Protein AF-A0A660ZW14-F1 (afdb_monomer)

Structure (mmCIF, N/CA/C/O backbone):
data_AF-A0A660ZW14-F1
#
_entry.id   AF-A0A660ZW14-F1
#
loop_
_atom_site.group_PDB
_atom_site.id
_atom_site.type_symbol
_atom_site.label_atom_id
_atom_site.label_alt_id
_atom_site.label_comp_id
_atom_site.label_asym_id
_atom_site.label_entity_id
_atom_site.label_seq_id
_atom_site.pdbx_PDB_ins_code
_atom_site.Cartn_x
_atom_site.Cartn_y
_atom_site.Cartn_z
_atom_site.occupancy
_atom_site.B_iso_or_equiv
_atom_site.auth_seq_id
_atom_site.auth_comp_id
_atom_site.auth_asym_id
_atom_site.auth_atom_id
_atom_site.pdbx_PDB_model_num
ATOM 1 N N . MET A 1 1 ? -85.590 -36.323 5.748 1.00 38.19 1 MET A N 1
ATOM 2 C CA . MET A 1 1 ? -85.955 -37.738 5.496 1.00 38.19 1 MET A CA 1
ATOM 3 C C . MET A 1 1 ? -85.091 -38.626 6.379 1.00 38.19 1 MET A C 1
ATOM 5 O O . MET A 1 1 ? -83.886 -38.434 6.350 1.00 38.19 1 MET A O 1
ATOM 9 N N . LYS A 1 2 ? -85.732 -39.579 7.086 1.00 38.09 2 LYS A N 1
ATOM 10 C CA . LYS A 1 2 ? -85.210 -40.542 8.092 1.00 38.09 2 LYS A CA 1
ATOM 11 C C . LYS A 1 2 ? -84.868 -39.890 9.451 1.00 38.09 2 LYS A C 1
ATOM 13 O O . LYS A 1 2 ? -83.960 -39.085 9.494 1.00 38.09 2 LYS A O 1
ATOM 18 N N . GLY A 1 3 ? -85.549 -40.105 10.580 1.00 40.44 3 GLY A N 1
ATOM 19 C CA . GLY A 1 3 ? -86.577 -41.076 10.983 1.00 40.44 3 GLY A CA 1
ATOM 20 C C . GLY A 1 3 ? -86.041 -42.021 12.072 1.00 40.44 3 GLY A C 1
ATOM 21 O O . GLY A 1 3 ? -85.040 -42.674 11.811 1.00 40.44 3 GLY A O 1
ATOM 22 N N . LEU A 1 4 ? -86.779 -42.127 13.195 1.00 36.75 4 LEU A N 1
ATOM 23 C CA . LEU A 1 4 ? -86.581 -42.912 14.444 1.00 36.75 4 LEU A CA 1
ATOM 24 C C . LEU A 1 4 ? -85.687 -42.254 15.519 1.00 36.75 4 LEU A C 1
ATOM 26 O O . LEU A 1 4 ? -84.609 -41.784 15.208 1.00 36.75 4 LEU A O 1
ATOM 30 N N . SER A 1 5 ? -86.021 -42.230 16.815 1.00 37.12 5 SER A N 1
ATOM 31 C CA . SER A 1 5 ? -87.179 -42.751 17.556 1.00 37.12 5 SER A CA 1
ATOM 32 C C . SER A 1 5 ? -87.226 -42.102 18.947 1.00 37.12 5 SER A C 1
ATOM 34 O O . SER A 1 5 ? -86.270 -42.166 19.712 1.00 37.12 5 SER A O 1
ATOM 36 N N . LEU A 1 6 ? -88.384 -41.533 19.269 1.00 47.28 6 LEU A N 1
ATOM 37 C CA . LEU A 1 6 ? -88.832 -41.074 20.578 1.00 47.28 6 LEU A CA 1
ATOM 38 C C . LEU A 1 6 ? -89.172 -42.295 21.454 1.00 47.28 6 LEU A C 1
ATOM 40 O O . LEU A 1 6 ? -90.061 -43.047 21.061 1.00 47.28 6 LEU A O 1
ATOM 44 N N . ARG A 1 7 ? -88.496 -42.493 22.598 1.00 44.19 7 ARG A N 1
ATOM 45 C CA . ARG A 1 7 ? -88.981 -43.203 23.815 1.00 44.19 7 ARG A CA 1
ATOM 46 C C . ARG A 1 7 ? -87.818 -43.473 24.776 1.00 44.19 7 ARG A C 1
ATOM 48 O O . ARG A 1 7 ? -87.113 -44.458 24.587 1.00 44.19 7 ARG A O 1
ATOM 55 N N . SER A 1 8 ? -87.650 -42.617 25.791 1.00 37.75 8 SER A N 1
ATOM 56 C CA . SER A 1 8 ? -87.225 -42.938 27.177 1.00 37.75 8 SER A CA 1
ATOM 57 C C . SER A 1 8 ? -86.728 -41.664 27.873 1.00 37.75 8 SER A C 1
ATOM 59 O O . SER A 1 8 ? -85.530 -41.452 27.995 1.00 37.75 8 SER A O 1
ATOM 61 N N . SER A 1 9 ? -87.635 -40.776 28.298 1.00 41.81 9 SER A N 1
ATOM 62 C CA . SER A 1 9 ? -87.252 -39.502 28.947 1.00 41.81 9 SER A CA 1
ATOM 63 C C . SER A 1 9 ? -88.053 -39.176 30.213 1.00 41.81 9 SER A C 1
ATOM 65 O O . SER A 1 9 ? -88.120 -38.019 30.595 1.00 41.81 9 SER A O 1
ATOM 67 N N . ILE A 1 10 ? -88.697 -40.153 30.868 1.00 47.72 10 ILE A N 1
ATOM 68 C CA . ILE A 1 10 ? -89.585 -39.864 32.022 1.00 47.72 10 ILE A CA 1
ATOM 69 C C . ILE A 1 10 ? -89.253 -40.692 33.285 1.00 47.72 10 ILE A C 1
ATOM 71 O O . ILE A 1 10 ? -89.905 -40.548 34.308 1.00 47.72 10 ILE A O 1
ATOM 75 N N . ALA A 1 11 ? -88.193 -41.507 33.293 1.00 41.97 11 ALA A N 1
ATOM 76 C CA . ALA A 1 11 ? -87.880 -42.378 34.441 1.00 41.97 11 ALA A CA 1
ATOM 77 C C . ALA A 1 11 ? -86.591 -42.021 35.210 1.00 41.97 11 ALA A C 1
ATOM 79 O O . ALA A 1 11 ? -86.087 -42.853 35.956 1.00 41.97 11 ALA A O 1
ATOM 80 N N . LEU A 1 12 ? -86.057 -40.804 35.056 1.00 41.88 12 LEU A N 1
ATOM 81 C CA . LEU A 1 12 ? -84.835 -40.367 35.747 1.00 41.88 12 LEU A CA 1
ATOM 82 C C . LEU A 1 12 ? -84.973 -38.945 36.325 1.00 41.88 12 LEU A C 1
ATOM 84 O O . LEU A 1 12 ? -84.109 -38.103 36.134 1.00 41.88 12 LEU A O 1
ATOM 88 N N . ILE A 1 13 ? -86.107 -38.648 36.971 1.00 48.84 13 ILE A N 1
ATOM 89 C CA . ILE A 1 13 ? -86.373 -37.341 37.615 1.00 48.84 13 ILE A CA 1
ATOM 90 C C . ILE A 1 13 ? -86.499 -37.457 39.153 1.00 48.84 13 ILE A C 1
ATOM 92 O O . ILE A 1 13 ? -86.682 -36.458 39.832 1.00 48.84 13 ILE A O 1
ATOM 96 N N . VAL A 1 14 ? -86.346 -38.645 39.759 1.00 47.06 14 VAL A N 1
ATOM 97 C CA . VAL A 1 14 ? -86.646 -38.830 41.204 1.00 47.06 14 VAL A CA 1
ATOM 98 C C . VAL A 1 14 ? -85.504 -39.471 42.020 1.00 47.06 14 VAL A C 1
ATOM 100 O O . VAL A 1 14 ? -85.711 -39.863 43.159 1.00 47.06 14 VAL A O 1
ATOM 103 N N . LEU A 1 15 ? -84.268 -39.547 41.508 1.00 42.91 15 LEU A N 1
ATOM 104 C CA . LEU A 1 15 ? -83.154 -40.166 42.256 1.00 42.91 15 LEU A CA 1
ATOM 105 C C . LEU A 1 15 ? -81.822 -39.392 42.184 1.00 42.91 15 LEU A C 1
ATOM 107 O O . LEU A 1 15 ? -80.783 -39.992 41.942 1.00 42.91 15 LEU A O 1
ATOM 111 N N . VAL A 1 16 ? -81.847 -38.065 42.372 1.00 45.81 16 VAL A N 1
ATOM 112 C CA . VAL A 1 16 ? -80.625 -37.230 42.546 1.00 45.81 16 VAL A CA 1
ATOM 113 C C . VAL A 1 16 ? -80.751 -36.239 43.728 1.00 45.81 16 VAL A C 1
ATOM 115 O O . VAL A 1 16 ? -79.913 -35.376 43.934 1.00 45.81 16 VAL A O 1
ATOM 118 N N . LEU A 1 17 ? -81.773 -36.373 44.579 1.00 48.75 17 LEU A N 1
ATOM 119 C CA . LEU A 1 17 ? -81.949 -35.545 45.785 1.00 48.75 17 LEU A CA 1
ATOM 120 C C . LEU A 1 17 ? -81.395 -36.256 47.030 1.00 48.75 17 LEU A C 1
ATOM 122 O O . LEU A 1 17 ? -82.150 -36.578 47.939 1.00 48.75 17 LEU A O 1
ATOM 126 N N . ALA A 1 18 ? -80.094 -36.568 47.028 1.00 42.66 18 ALA A N 1
ATOM 127 C CA . ALA A 1 18 ? -79.313 -36.931 48.224 1.00 42.66 18 ALA A CA 1
ATOM 128 C C . ALA A 1 18 ? -77.807 -37.073 47.910 1.00 42.66 18 ALA A C 1
ATOM 130 O O . ALA A 1 18 ? -77.166 -38.021 48.356 1.00 42.66 18 ALA A O 1
ATOM 131 N N . CYS A 1 19 ? -77.230 -36.157 47.130 1.00 36.28 19 CYS A N 1
ATOM 132 C CA . CYS A 1 19 ? -75.791 -35.922 47.207 1.00 36.28 19 CYS A CA 1
ATOM 133 C C . CYS A 1 19 ? -75.609 -34.642 48.006 1.00 36.28 19 CYS A C 1
ATOM 135 O O . CYS A 1 19 ? -75.959 -33.560 47.540 1.00 36.28 19 CYS A O 1
ATOM 137 N N . SER A 1 20 ? -75.121 -34.801 49.232 1.00 37.38 20 SER A N 1
ATOM 138 C CA . SER A 1 20 ? -74.412 -33.757 49.952 1.00 37.38 20 SER A CA 1
ATOM 139 C C . SER A 1 20 ? -73.346 -33.208 49.006 1.00 37.38 20 SER A C 1
ATOM 141 O O . SER A 1 20 ? -72.356 -33.885 48.738 1.00 37.38 20 SER A O 1
ATOM 143 N N . PHE A 1 21 ? -73.593 -32.040 48.421 1.00 37.09 21 PHE A N 1
ATOM 144 C CA . PHE A 1 21 ? -72.510 -31.254 47.860 1.00 37.09 21 PHE A CA 1
ATOM 145 C C . PHE A 1 21 ? -71.719 -30.757 49.065 1.00 37.09 21 PHE A C 1
ATOM 147 O O . PHE A 1 21 ? -72.241 -29.979 49.863 1.00 37.09 21 PHE A O 1
ATOM 154 N N . SER A 1 22 ? -70.507 -31.283 49.237 1.00 39.16 22 SER A N 1
ATOM 155 C CA . SER A 1 22 ? -69.460 -30.554 49.942 1.00 39.16 22 SER A CA 1
ATOM 156 C C . SER A 1 22 ? -69.404 -29.163 49.316 1.00 39.16 22 SER A C 1
ATOM 158 O O . SER A 1 22 ? -69.296 -29.052 48.093 1.00 39.16 22 SER A O 1
ATOM 160 N N . LEU A 1 23 ? -69.589 -28.128 50.131 1.00 43.50 23 LEU A N 1
ATOM 161 C CA . LEU A 1 23 ? -69.313 -26.758 49.720 1.00 43.50 23 LEU A CA 1
ATOM 162 C C . LEU A 1 23 ? -67.820 -26.711 49.386 1.00 43.50 23 LEU A C 1
ATOM 164 O O . LEU A 1 23 ? -67.005 -27.075 50.230 1.00 43.50 23 LEU A O 1
ATOM 168 N N . ALA A 1 24 ? -67.479 -26.367 48.145 1.00 57.34 24 ALA A N 1
ATOM 169 C CA . ALA A 1 24 ? -66.125 -25.921 47.852 1.00 57.34 24 ALA A CA 1
ATOM 170 C C . ALA A 1 24 ? -65.900 -24.647 48.679 1.00 57.34 24 ALA A C 1
ATOM 172 O O . ALA A 1 24 ? -66.812 -23.827 48.737 1.00 57.34 24 ALA A O 1
ATOM 173 N N . GLN A 1 25 ? -64.752 -24.522 49.348 1.00 68.62 25 GLN A N 1
ATOM 174 C CA . GLN A 1 25 ? -64.396 -23.279 50.037 1.00 68.62 25 GLN A CA 1
ATOM 175 C C . GLN A 1 25 ? -64.314 -22.153 49.002 1.00 68.62 25 GLN A C 1
ATOM 177 O O . GLN A 1 25 ? -63.566 -22.275 48.030 1.00 68.62 25 GLN A O 1
ATOM 182 N N . GLU A 1 26 ? -65.106 -21.103 49.200 1.00 81.44 26 GLU A N 1
ATOM 183 C CA . GLU A 1 26 ? -65.127 -19.904 48.356 1.00 81.44 26 GLU A CA 1
ATOM 184 C C . GLU A 1 26 ? -64.267 -18.804 49.005 1.00 81.44 26 GLU A C 1
ATOM 186 O O . GLU A 1 26 ? -64.083 -18.781 50.221 1.00 81.44 26 GLU A O 1
ATOM 191 N N . ASN A 1 27 ? -63.762 -17.847 48.223 1.00 88.00 27 ASN A N 1
ATOM 192 C CA . ASN A 1 27 ? -62.998 -16.695 48.731 1.00 88.00 27 ASN A CA 1
ATOM 193 C C . ASN A 1 27 ? -63.689 -15.945 49.885 1.00 88.00 27 ASN A C 1
ATOM 195 O O . ASN A 1 27 ? -63.022 -15.433 50.788 1.00 88.00 27 ASN A O 1
ATOM 199 N N . GLU A 1 28 ? -65.024 -15.891 49.871 1.00 87.56 28 GLU A N 1
ATOM 200 C CA . GLU A 1 28 ? -65.833 -15.280 50.930 1.00 87.56 28 GLU A CA 1
ATOM 201 C C . GLU A 1 28 ? -65.610 -15.964 52.291 1.00 87.56 28 GLU A C 1
ATOM 203 O O . GLU A 1 28 ? -65.583 -15.281 53.316 1.00 87.56 28 GLU A O 1
ATOM 208 N N . ASP A 1 29 ? -65.359 -17.281 52.310 1.00 87.88 29 ASP A N 1
ATOM 209 C CA . ASP A 1 29 ? -65.103 -18.044 53.536 1.00 87.88 29 ASP A CA 1
ATOM 210 C C . ASP A 1 29 ? -63.807 -17.606 54.230 1.00 87.88 29 ASP A C 1
ATOM 212 O O . ASP A 1 29 ? -63.740 -17.549 55.460 1.00 87.88 29 ASP A O 1
ATOM 216 N N . CYS A 1 30 ? -62.785 -17.256 53.447 1.00 89.44 30 CYS A N 1
ATOM 217 C CA . CYS A 1 30 ? -61.513 -16.748 53.953 1.00 89.44 30 CYS A CA 1
ATOM 218 C C . CYS A 1 30 ? -61.628 -15.272 54.367 1.00 89.44 30 CYS A C 1
ATOM 220 O O . CYS A 1 30 ? -61.159 -14.874 55.438 1.00 89.44 30 CYS A O 1
ATOM 222 N N . LEU A 1 31 ? -62.273 -14.449 53.534 1.00 90.44 31 LEU A N 1
ATOM 223 C CA . LEU A 1 31 ? -62.366 -13.005 53.758 1.00 90.44 31 LEU A CA 1
ATOM 224 C C . LEU A 1 31 ? -63.200 -12.642 54.991 1.00 90.44 31 LEU A C 1
ATOM 226 O O . LEU A 1 31 ? -62.897 -11.631 55.609 1.00 90.44 31 LEU A O 1
ATOM 230 N N . MET A 1 32 ? -64.135 -13.492 55.438 1.00 90.12 32 MET A N 1
ATOM 231 C CA . MET A 1 32 ? -64.875 -13.289 56.698 1.00 90.12 32 MET A CA 1
ATOM 232 C C . MET A 1 32 ? -63.983 -12.997 57.918 1.00 90.12 32 MET A C 1
ATOM 234 O O . MET A 1 32 ? -64.425 -12.319 58.846 1.00 90.12 32 MET A O 1
ATOM 238 N N . CYS A 1 33 ? -62.759 -13.533 57.936 1.00 89.88 33 CYS A N 1
ATOM 239 C CA . CYS A 1 33 ? -61.775 -13.279 58.989 1.00 89.88 33 CYS A CA 1
ATOM 240 C C . CYS A 1 33 ? -60.601 -12.429 58.486 1.00 89.88 33 CYS A C 1
ATOM 242 O O . CYS A 1 33 ? -60.107 -11.570 59.212 1.00 89.88 33 CYS A O 1
ATOM 244 N N . HIS A 1 34 ? -60.143 -12.660 57.253 1.00 90.06 34 HIS A N 1
ATOM 245 C CA . HIS A 1 34 ? -58.939 -12.018 56.726 1.00 90.06 34 HIS A CA 1
ATOM 246 C C . HIS A 1 34 ? -59.162 -10.595 56.195 1.00 90.06 34 HIS A C 1
ATOM 248 O O . HIS A 1 34 ? -58.182 -9.906 55.940 1.00 90.06 34 HIS A O 1
ATOM 254 N N . GLU A 1 35 ? -60.401 -10.109 56.077 1.00 91.69 35 GLU A N 1
ATOM 255 C CA . GLU A 1 35 ? -60.679 -8.703 55.738 1.00 91.69 35 GLU A CA 1
ATOM 256 C C . GLU A 1 35 ? -60.559 -7.740 56.936 1.00 91.69 35 GLU A C 1
ATOM 258 O O . GLU A 1 35 ? -60.738 -6.533 56.774 1.00 91.69 35 GLU A O 1
ATOM 263 N N . ASP A 1 36 ? -60.266 -8.240 58.144 1.00 91.56 36 ASP A N 1
ATOM 264 C CA . ASP A 1 36 ? -60.071 -7.404 59.332 1.00 91.56 36 ASP A CA 1
ATOM 265 C C . ASP A 1 36 ? -58.624 -6.857 59.392 1.00 91.56 36 ASP A C 1
ATOM 267 O O . ASP A 1 36 ? -57.675 -7.639 59.522 1.00 91.56 36 ASP A O 1
ATOM 271 N N . PRO A 1 37 ? -58.412 -5.524 59.321 1.00 89.31 37 PRO A N 1
ATOM 272 C CA . PRO A 1 37 ? -57.081 -4.914 59.375 1.00 89.31 37 PRO A CA 1
ATOM 273 C C . PRO A 1 37 ? -56.314 -5.172 60.676 1.00 89.31 37 PRO A C 1
ATOM 275 O O . PRO A 1 37 ? -55.085 -5.077 60.682 1.00 89.31 37 PRO A O 1
ATOM 278 N N . ASP A 1 38 ? -57.024 -5.468 61.767 1.00 90.25 38 ASP A N 1
ATOM 279 C CA . ASP A 1 38 ? -56.429 -5.742 63.075 1.00 90.25 38 ASP A CA 1
ATOM 280 C C . ASP A 1 38 ? -56.078 -7.235 63.253 1.00 90.25 38 ASP A C 1
ATOM 282 O O . ASP A 1 38 ? -55.494 -7.609 64.273 1.00 90.25 38 ASP A O 1
ATOM 286 N N . MET A 1 39 ? -56.388 -8.090 62.267 1.00 86.31 39 MET A N 1
ATOM 287 C CA . MET A 1 39 ? -56.112 -9.525 62.326 1.00 86.31 39 MET A CA 1
ATOM 288 C C . MET A 1 39 ? -54.613 -9.821 62.180 1.00 86.31 39 MET A C 1
ATOM 290 O O . MET A 1 39 ? -53.951 -9.447 61.199 1.00 86.31 39 MET A O 1
ATOM 294 N N . THR A 1 40 ? -54.082 -10.562 63.151 1.00 86.31 40 THR A N 1
ATOM 295 C CA . THR A 1 40 ? -52.702 -11.051 63.169 1.00 86.31 40 THR A CA 1
ATOM 296 C C . THR A 1 40 ? -52.660 -12.575 63.235 1.00 86.31 40 THR A C 1
ATOM 298 O O . THR A 1 40 ? -53.595 -13.223 63.700 1.00 86.31 40 THR A O 1
ATOM 301 N N . GLY A 1 41 ? -51.574 -13.144 62.721 1.00 82.00 41 GLY A N 1
ATOM 302 C CA . GLY A 1 41 ? -51.229 -14.559 62.820 1.00 82.00 41 GLY A CA 1
ATOM 303 C C . GLY A 1 41 ? -49.753 -14.717 63.176 1.00 82.00 41 GLY A C 1
ATOM 304 O O . GLY A 1 41 ? -48.993 -13.744 63.160 1.00 82.00 41 GLY A O 1
ATOM 305 N N . GLU A 1 42 ? -49.337 -15.933 63.507 1.00 81.31 42 GLU A N 1
ATOM 306 C CA . GLU A 1 42 ? -47.944 -16.251 63.825 1.00 81.31 42 GLU A CA 1
ATOM 307 C C . GLU A 1 42 ? -47.284 -16.953 62.629 1.00 81.31 42 GLU A C 1
ATOM 309 O O . GLU A 1 42 ? -47.803 -17.940 62.124 1.00 81.31 42 GLU A O 1
ATOM 314 N N . ILE A 1 43 ? -46.148 -16.430 62.152 1.00 74.06 43 ILE A N 1
ATOM 315 C CA 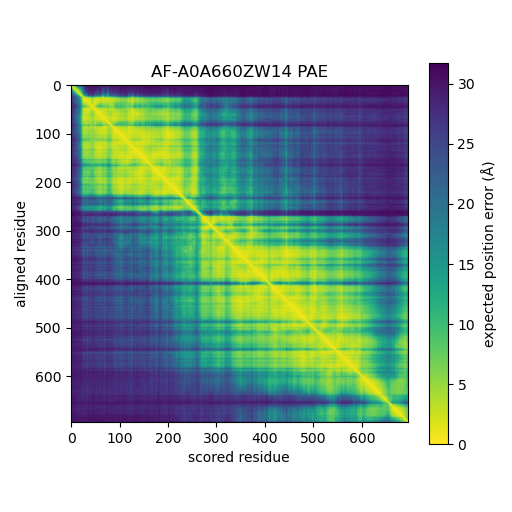. ILE A 1 43 ? -45.298 -17.090 61.147 1.00 74.06 43 ILE A CA 1
ATOM 316 C C . ILE A 1 43 ? -43.869 -17.110 61.695 1.00 74.06 43 ILE A C 1
ATOM 318 O O . ILE A 1 43 ? -43.322 -16.057 62.040 1.00 74.06 43 ILE A O 1
ATOM 322 N N . ASP A 1 44 ? -43.264 -18.296 61.806 1.00 70.12 44 ASP A N 1
ATOM 323 C CA . ASP A 1 44 ? -41.913 -18.498 62.360 1.00 70.12 44 ASP A CA 1
ATOM 324 C C . ASP A 1 44 ? -41.705 -17.851 63.750 1.00 70.12 44 ASP A C 1
ATOM 326 O O . ASP A 1 44 ? -40.656 -17.263 64.049 1.00 70.12 44 ASP A O 1
ATOM 330 N N . GLY A 1 45 ? -42.722 -17.909 64.617 1.00 73.00 45 GLY A N 1
ATOM 331 C CA . GLY A 1 45 ? -42.660 -17.329 65.963 1.00 73.00 45 GLY A CA 1
ATOM 332 C C . GLY A 1 45 ? -42.771 -15.802 66.015 1.00 73.00 45 GLY A C 1
ATOM 333 O O . GLY A 1 45 ? -42.448 -15.196 67.043 1.00 73.00 45 GLY A O 1
ATOM 334 N N . LYS A 1 46 ? -43.159 -15.151 64.910 1.00 78.12 46 LYS A N 1
ATOM 335 C CA . LYS A 1 46 ? -43.374 -13.702 64.830 1.00 78.12 46 LYS A CA 1
ATOM 336 C C . LYS A 1 46 ? -44.827 -13.399 64.505 1.00 78.12 46 LYS A C 1
ATOM 338 O O . LYS A 1 46 ? -45.373 -13.912 63.535 1.00 78.12 46 LYS A O 1
ATOM 343 N N . GLU A 1 47 ? -45.403 -12.489 65.280 1.00 85.44 47 GLU A N 1
ATOM 344 C CA . GLU A 1 47 ? -46.720 -11.930 65.000 1.00 85.44 47 GLU A CA 1
ATOM 345 C C . GLU A 1 47 ? -46.656 -11.052 63.741 1.00 85.44 47 GLU A C 1
ATOM 347 O O . GLU A 1 47 ? -45.872 -10.098 63.661 1.00 85.44 47 GLU A O 1
ATOM 352 N N . VAL A 1 48 ? -47.464 -11.396 62.743 1.00 84.94 48 VAL A N 1
ATOM 353 C CA . VAL A 1 48 ? -47.566 -10.705 61.457 1.00 84.94 48 VAL A CA 1
ATOM 354 C C . VAL A 1 48 ? -49.028 -10.428 61.132 1.00 84.94 48 VAL A C 1
ATOM 356 O O . VAL A 1 48 ? -49.915 -11.188 61.505 1.00 84.94 48 VAL A O 1
ATOM 359 N N . SER A 1 49 ? -49.301 -9.332 60.424 1.00 88.81 49 SER A N 1
ATOM 360 C CA . SER A 1 49 ? -50.651 -9.082 59.912 1.00 88.81 49 SER A CA 1
ATOM 361 C C . SER A 1 49 ? -50.992 -10.107 58.831 1.00 88.81 49 SER A C 1
ATOM 363 O O . SER A 1 49 ? -50.196 -10.329 57.913 1.00 88.81 49 SER A O 1
ATOM 365 N N . VAL A 1 50 ? -52.179 -10.699 58.943 1.00 87.62 50 VAL A N 1
ATOM 366 C CA . VAL A 1 50 ? -52.749 -11.632 57.955 1.00 87.62 50 VAL A CA 1
ATOM 367 C C . VAL A 1 50 ? -53.916 -11.001 57.192 1.00 87.62 50 VAL A C 1
ATOM 369 O O . VAL A 1 50 ? -54.704 -11.708 56.567 1.00 87.62 50 VAL A O 1
ATOM 372 N N . PHE A 1 51 ? -54.020 -9.672 57.246 1.00 91.50 51 PHE A N 1
ATOM 373 C CA . PHE A 1 51 ? -55.039 -8.901 56.550 1.00 91.50 51 PHE A CA 1
ATOM 374 C C . PHE A 1 51 ? -54.895 -9.019 55.027 1.00 91.50 51 PHE A C 1
ATOM 376 O O . PHE A 1 51 ? -53.800 -8.904 54.460 1.00 91.50 51 PHE A O 1
ATOM 383 N N . VAL A 1 52 ? -56.033 -9.197 54.367 1.00 90.75 52 VAL A N 1
ATOM 384 C CA . VAL A 1 52 ? -56.203 -9.224 52.922 1.00 90.75 52 VAL A CA 1
ATOM 385 C C . VAL A 1 52 ? -57.283 -8.219 52.555 1.00 90.75 52 VAL A C 1
ATOM 387 O O . VAL A 1 52 ? -58.449 -8.374 52.905 1.00 90.75 52 VAL A O 1
ATOM 390 N N . ASP A 1 53 ? -56.893 -7.187 51.814 1.00 90.88 53 ASP A N 1
ATOM 391 C CA . ASP A 1 53 ? -57.842 -6.230 51.263 1.00 90.88 53 ASP A CA 1
ATOM 392 C C . ASP A 1 53 ? -58.556 -6.857 50.052 1.00 90.88 53 ASP A C 1
ATOM 394 O O . ASP A 1 53 ? -57.929 -7.240 49.057 1.00 90.88 53 ASP A O 1
ATOM 398 N N . ALA A 1 54 ? -59.879 -6.993 50.153 1.00 90.00 54 ALA A N 1
ATOM 399 C CA . ALA A 1 54 ? -60.701 -7.611 49.119 1.00 90.00 54 ALA A CA 1
ATOM 400 C C . ALA A 1 54 ? -60.709 -6.805 47.807 1.00 90.00 54 ALA A C 1
ATOM 402 O O . ALA A 1 54 ? -60.777 -7.395 46.726 1.00 90.00 54 ALA A O 1
ATOM 403 N N . GLU A 1 55 ? -60.605 -5.471 47.867 1.00 90.19 55 GLU A N 1
ATOM 404 C CA . GLU A 1 55 ? -60.517 -4.625 46.672 1.00 90.19 55 GLU A CA 1
ATOM 405 C C . GLU A 1 55 ? -59.154 -4.790 45.985 1.00 90.19 55 GLU A C 1
ATOM 407 O O . GLU A 1 55 ? -59.078 -4.870 44.755 1.00 90.19 55 GLU A O 1
ATOM 412 N N . ASP A 1 56 ? -58.078 -4.899 46.767 1.00 89.25 56 ASP A N 1
ATOM 413 C CA . ASP A 1 56 ? -56.731 -5.164 46.259 1.00 89.25 56 ASP A CA 1
ATOM 414 C C . ASP A 1 56 ? -56.631 -6.533 45.582 1.00 89.25 56 ASP A C 1
ATOM 416 O O . ASP A 1 56 ? -56.027 -6.643 44.508 1.00 89.25 56 ASP A O 1
ATOM 420 N N . TYR A 1 57 ? -57.229 -7.562 46.188 1.00 91.12 57 TYR A N 1
ATOM 421 C CA . TYR A 1 57 ? -57.289 -8.894 45.594 1.00 91.12 57 TYR A CA 1
ATOM 422 C C . TYR A 1 57 ? -58.135 -8.902 44.319 1.00 91.12 57 TYR A C 1
ATOM 424 O O . TYR A 1 57 ? -57.700 -9.429 43.297 1.00 91.12 57 TYR A O 1
ATOM 432 N N . ALA A 1 58 ? -59.292 -8.233 44.318 1.00 91.31 58 ALA A N 1
ATOM 433 C CA . ALA A 1 58 ? -60.132 -8.105 43.128 1.00 91.31 58 ALA A CA 1
ATOM 434 C C . ALA A 1 58 ? -59.431 -7.360 41.972 1.00 91.31 58 ALA A C 1
ATOM 436 O O . ALA A 1 58 ? -59.735 -7.598 40.804 1.00 91.31 58 ALA A O 1
ATOM 437 N N . ALA A 1 59 ? -58.474 -6.476 42.271 1.00 90.25 59 ALA A N 1
ATOM 438 C CA . ALA A 1 59 ? -57.641 -5.807 41.270 1.00 90.25 59 ALA A CA 1
ATOM 439 C C . ALA A 1 59 ? -56.461 -6.666 40.767 1.00 90.25 59 ALA A C 1
ATOM 441 O O . ALA A 1 59 ? -55.792 -6.288 39.800 1.00 90.25 59 ALA A O 1
ATOM 442 N N . SER A 1 60 ? -56.185 -7.799 41.418 1.00 93.81 60 SER A N 1
ATOM 443 C CA . SER A 1 60 ? -55.124 -8.730 41.043 1.00 93.81 60 SER A CA 1
ATOM 444 C C . SER A 1 60 ? -55.407 -9.398 39.697 1.00 93.81 60 SER A C 1
ATOM 446 O O . SER A 1 60 ? -56.552 -9.661 39.325 1.00 93.81 60 SER A O 1
ATOM 448 N N . VAL A 1 61 ? -54.344 -9.769 38.982 1.00 94.75 61 VAL A N 1
ATOM 449 C CA . VAL A 1 61 ? -54.433 -10.618 37.779 1.00 94.75 61 VAL A CA 1
ATOM 450 C C . VAL A 1 61 ? -54.886 -12.045 38.097 1.00 94.75 61 VAL A C 1
ATOM 452 O O . VAL A 1 61 ? -55.238 -12.788 37.187 1.00 94.75 61 VAL A O 1
ATOM 455 N N . HIS A 1 62 ? -54.870 -12.418 39.378 1.00 93.81 62 HIS A N 1
ATOM 456 C CA . HIS A 1 62 ? -55.343 -13.699 39.899 1.00 93.81 62 HIS A CA 1
ATOM 457 C C . HIS A 1 62 ? -56.717 -13.600 40.577 1.00 93.81 62 HIS A C 1
ATOM 459 O O . HIS A 1 62 ? -57.091 -14.521 41.288 1.00 93.81 62 HIS A O 1
ATOM 465 N N . SER A 1 63 ? -57.459 -12.507 40.376 1.00 92.69 63 SER A N 1
ATOM 466 C CA . SER A 1 63 ? -58.771 -12.275 41.009 1.00 92.69 63 SER A CA 1
ATOM 467 C C . SER A 1 63 ? -59.824 -13.349 40.711 1.00 92.69 63 SER A C 1
ATOM 469 O O . SER A 1 63 ? -60.750 -13.515 41.496 1.00 92.69 63 SER A O 1
ATOM 471 N N . ASP A 1 64 ? -59.674 -14.087 39.608 1.00 90.94 64 ASP A N 1
ATOM 472 C CA . ASP A 1 64 ? -60.552 -15.204 39.234 1.00 90.94 64 ASP A CA 1
ATOM 473 C C . ASP A 1 64 ? -60.193 -16.536 39.934 1.00 90.94 64 ASP A C 1
ATOM 475 O O . ASP A 1 64 ? -60.829 -17.557 39.666 1.00 90.94 64 ASP A O 1
ATOM 479 N N . LEU A 1 65 ? -59.142 -16.575 40.763 1.00 91.88 65 LEU A N 1
ATOM 480 C CA . LEU A 1 65 ? -58.745 -17.774 41.507 1.00 91.88 65 LEU A CA 1
ATOM 481 C C . LEU A 1 65 ? -59.426 -17.814 42.882 1.00 91.88 65 LEU A C 1
ATOM 483 O O . LEU A 1 65 ? -59.741 -16.785 43.469 1.00 91.88 65 LEU A O 1
ATOM 487 N N . GLU A 1 66 ? -59.621 -19.015 43.418 1.00 91.12 66 GLU A N 1
ATOM 488 C CA . GLU A 1 66 ? -59.974 -19.182 44.831 1.00 91.12 66 GLU A CA 1
ATOM 489 C C . GLU A 1 66 ? -58.695 -19.175 45.694 1.00 91.12 66 GLU A C 1
ATOM 491 O O . GLU A 1 66 ? -57.650 -19.659 45.248 1.00 91.12 66 GLU A O 1
ATOM 496 N N . CYS A 1 67 ? -58.755 -18.681 46.935 1.00 90.12 67 CYS A N 1
ATOM 497 C CA . CYS A 1 67 ? -57.617 -18.544 47.852 1.00 90.12 67 CYS A CA 1
ATOM 498 C C . CYS A 1 67 ? -56.864 -19.871 48.025 1.00 90.12 67 CYS A C 1
ATOM 500 O O . CYS A 1 67 ? -55.633 -19.902 47.978 1.00 90.12 67 CYS A O 1
ATOM 502 N N . VAL A 1 68 ? -57.605 -20.977 48.138 1.00 90.94 68 VAL A N 1
ATOM 503 C CA . VAL A 1 68 ? -57.069 -22.340 48.300 1.00 90.94 68 VAL A CA 1
ATOM 504 C C . VAL A 1 68 ? -56.318 -22.864 47.069 1.00 90.94 68 VAL A C 1
ATOM 506 O O . VAL A 1 68 ? -55.600 -23.852 47.163 1.00 90.94 68 VAL A O 1
ATOM 509 N N . LEU A 1 69 ? -56.431 -22.221 45.899 1.00 89.62 69 LEU A N 1
ATOM 510 C CA . LEU A 1 69 ? -55.619 -22.590 44.729 1.00 89.62 69 LEU A CA 1
ATOM 511 C C . LEU A 1 69 ? -54.161 -22.138 44.874 1.00 89.62 69 LEU A C 1
ATOM 513 O O . LEU A 1 69 ? -53.268 -22.756 44.289 1.00 89.62 69 LEU A O 1
ATOM 517 N N . CYS A 1 70 ? -53.927 -21.080 45.654 1.00 89.62 70 CYS A N 1
ATOM 518 C CA . CYS A 1 70 ? -52.595 -20.623 46.042 1.00 89.62 70 CYS A CA 1
ATOM 519 C C . CYS A 1 70 ? -52.172 -21.215 47.395 1.00 89.62 70 CYS A C 1
ATOM 521 O O . CYS A 1 70 ? -51.035 -21.658 47.529 1.00 89.62 70 CYS A O 1
ATOM 523 N N . HIS A 1 71 ? -53.094 -21.269 48.357 1.00 90.50 71 HIS A N 1
ATOM 524 C CA . HIS A 1 71 ? -52.922 -21.897 49.670 1.00 90.50 71 HIS A CA 1
ATOM 525 C C . HIS A 1 71 ? -53.443 -23.338 49.650 1.00 90.50 71 HIS A C 1
ATOM 527 O O . HIS A 1 71 ? -54.478 -23.655 50.238 1.00 90.50 71 HIS A O 1
ATOM 533 N N . GLN A 1 72 ? -52.770 -24.203 48.889 1.00 88.19 72 GLN A N 1
ATOM 534 C CA . GLN A 1 72 ? -53.229 -25.581 48.656 1.00 88.19 72 GLN A CA 1
ATOM 535 C C . GLN A 1 72 ? -53.232 -26.441 49.923 1.00 88.19 72 GLN A C 1
ATOM 537 O O . GLN A 1 72 ? -53.990 -27.405 50.007 1.00 88.19 72 GLN A O 1
ATOM 542 N N . ASP A 1 73 ? -52.423 -26.072 50.911 1.00 86.81 73 ASP A N 1
ATOM 543 C CA . ASP A 1 73 ? -52.399 -26.654 52.249 1.00 86.81 73 ASP A CA 1
ATOM 544 C C . ASP A 1 73 ? -53.707 -26.427 53.026 1.00 86.81 73 ASP A C 1
ATOM 546 O O . ASP A 1 73 ? -54.018 -27.194 53.935 1.00 86.81 73 ASP A O 1
ATOM 550 N N . LEU A 1 74 ? -54.510 -25.435 52.624 1.00 88.31 74 LEU A N 1
ATOM 551 C CA . LEU A 1 74 ? -55.809 -25.113 53.219 1.00 88.31 74 LEU A CA 1
ATOM 552 C C . LEU A 1 74 ? -57.004 -25.735 52.483 1.00 88.31 74 LEU A C 1
ATOM 554 O O . LEU A 1 74 ? -58.146 -25.551 52.909 1.00 88.31 74 LEU A O 1
ATOM 558 N N . MET A 1 75 ? -56.773 -26.479 51.397 1.00 85.62 75 MET A N 1
ATOM 559 C CA . MET A 1 75 ? -57.848 -27.114 50.634 1.00 85.62 75 MET A CA 1
ATOM 560 C C . MET A 1 75 ? -58.539 -28.204 51.465 1.00 85.62 75 MET A C 1
ATOM 562 O O . MET A 1 75 ? -57.893 -29.130 51.952 1.00 85.62 75 MET A O 1
ATOM 566 N N . ASP A 1 76 ? -59.864 -28.102 51.602 1.00 85.00 76 ASP A N 1
ATOM 567 C CA . ASP A 1 76 ? -60.698 -29.008 52.406 1.00 85.00 76 ASP A CA 1
ATOM 568 C C . ASP A 1 76 ? -60.359 -29.002 53.918 1.00 85.00 76 ASP A C 1
ATOM 570 O O . ASP A 1 76 ? -60.689 -29.949 54.643 1.00 85.00 76 ASP A O 1
ATOM 574 N N . VAL A 1 77 ? -59.724 -27.932 54.417 1.00 84.56 77 VAL A N 1
ATOM 575 C CA . VAL A 1 77 ? -59.433 -27.733 55.848 1.00 84.56 77 VAL A CA 1
ATOM 576 C C . VAL A 1 77 ? -60.626 -27.091 56.562 1.00 84.56 77 VAL A C 1
ATOM 578 O O . VAL A 1 77 ? -61.280 -26.190 56.041 1.00 84.56 77 VAL A O 1
ATOM 581 N N . GLU A 1 78 ? -60.926 -27.545 57.780 1.00 81.75 78 GLU A N 1
ATOM 582 C CA . GLU A 1 78 ? -61.998 -26.969 58.599 1.00 81.75 78 GLU A CA 1
ATOM 583 C C . GLU A 1 78 ? -61.586 -25.574 59.108 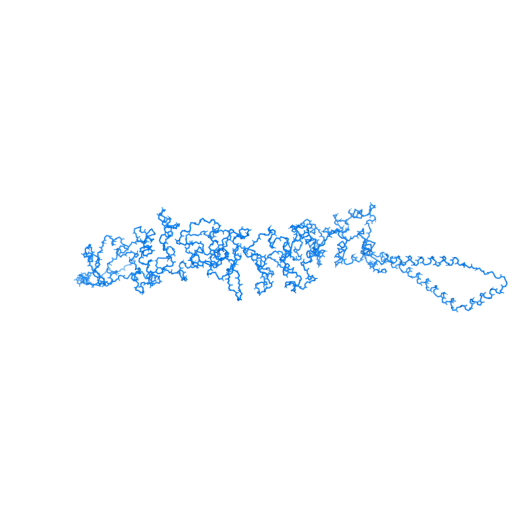1.00 81.75 78 GLU A C 1
ATOM 585 O O . GLU A 1 78 ? -60.534 -25.423 59.726 1.00 81.75 78 GLU A O 1
ATOM 590 N N . LEU A 1 79 ? -62.400 -24.548 58.825 1.00 82.50 79 LEU A N 1
ATOM 591 C CA . LEU A 1 79 ? -62.133 -23.158 59.217 1.00 82.50 79 LEU A CA 1
ATOM 592 C C . LEU A 1 79 ? -62.778 -22.819 60.579 1.00 82.50 79 LEU A C 1
ATOM 594 O O . LEU A 1 79 ? -63.914 -23.240 60.829 1.00 82.50 79 LEU A O 1
ATOM 598 N N . PRO A 1 80 ? -62.127 -22.006 61.440 1.00 82.94 80 PRO A N 1
ATOM 599 C CA . PRO A 1 80 ? -60.816 -21.374 61.250 1.00 82.94 80 PRO A CA 1
ATOM 600 C C . PRO A 1 80 ? -59.663 -22.388 61.326 1.00 82.94 80 PRO A C 1
ATOM 602 O O . PRO A 1 80 ? -59.701 -23.306 62.142 1.00 82.94 80 PRO A O 1
ATOM 605 N N . HIS A 1 81 ? -58.658 -22.209 60.467 1.00 85.44 81 HIS A N 1
ATOM 606 C CA . HIS A 1 81 ? -57.481 -23.078 60.405 1.00 85.44 81 HIS A CA 1
ATOM 607 C C . HIS A 1 81 ? -56.548 -22.869 61.618 1.00 85.44 81 HIS A C 1
ATOM 609 O O . HIS A 1 81 ? -56.643 -21.856 62.313 1.00 85.44 81 HIS A O 1
ATOM 615 N N . GLU A 1 82 ? -55.653 -23.829 61.883 1.00 78.19 82 GLU A N 1
ATOM 616 C CA . GLU A 1 82 ? -54.620 -23.717 62.930 1.00 78.19 82 GLU A CA 1
ATOM 617 C C . GLU A 1 82 ? -53.469 -22.772 62.513 1.00 78.19 82 GLU A C 1
ATOM 619 O O . GLU A 1 82 ? -53.362 -22.363 61.351 1.00 78.19 82 GLU A O 1
ATOM 624 N N . ASP A 1 83 ? -52.623 -22.413 63.485 1.00 67.25 83 ASP A N 1
ATOM 625 C CA . ASP A 1 83 ? -51.444 -21.560 63.303 1.00 67.25 83 ASP A CA 1
ATOM 626 C C . ASP A 1 83 ? -50.301 -22.362 62.649 1.00 67.25 83 ASP A C 1
ATOM 628 O O . ASP A 1 83 ? -49.568 -23.053 63.347 1.00 67.25 83 ASP A O 1
ATOM 632 N N . ASP A 1 84 ? -50.214 -22.336 61.315 1.00 73.44 84 ASP A N 1
ATOM 633 C CA . ASP A 1 84 ? -49.018 -22.576 60.473 1.00 73.44 84 ASP A CA 1
ATOM 634 C C . ASP A 1 84 ? -49.488 -22.838 59.030 1.00 73.44 84 ASP A C 1
ATOM 636 O O . ASP A 1 84 ? -49.792 -23.969 58.650 1.00 73.44 84 ASP A O 1
ATOM 640 N N . VAL A 1 85 ? -49.572 -21.779 58.221 1.00 81.38 85 VAL A N 1
ATOM 641 C CA . VAL A 1 85 ? -49.921 -21.873 56.791 1.00 81.38 85 VAL A CA 1
ATOM 642 C C . VAL A 1 85 ? -48.635 -21.932 55.973 1.00 81.38 85 VAL A C 1
ATOM 644 O O . VAL A 1 85 ? -47.739 -21.101 56.161 1.00 81.38 85 VAL A O 1
ATOM 647 N N . GLU A 1 86 ? -48.533 -22.893 55.054 1.00 84.88 86 GLU A N 1
ATOM 648 C CA . GLU A 1 86 ? -47.372 -23.006 54.173 1.00 84.88 86 GLU A CA 1
ATOM 649 C C . GLU A 1 86 ? -47.253 -21.776 53.253 1.00 84.88 86 GLU A C 1
ATOM 651 O O . GLU A 1 86 ? -48.232 -21.149 52.834 1.00 84.88 86 GLU A O 1
ATOM 656 N N . SER A 1 87 ? -46.015 -21.401 52.917 1.00 84.88 87 SER A N 1
ATOM 657 C CA . SER A 1 87 ? -45.789 -20.320 51.957 1.00 84.88 87 SER A CA 1
ATOM 658 C C . SER A 1 87 ? -46.253 -20.746 50.566 1.00 84.88 87 SER A C 1
ATOM 660 O O . SER A 1 87 ? -45.867 -21.802 50.073 1.00 84.88 87 SER A O 1
ATOM 662 N N . VAL A 1 88 ? -46.991 -19.863 49.893 1.00 89.94 88 VAL A N 1
ATOM 663 C CA . VAL A 1 88 ? -47.455 -20.072 48.515 1.00 89.94 88 VAL A CA 1
ATOM 664 C C . VAL A 1 88 ? -46.277 -20.326 47.572 1.00 89.94 88 VAL A C 1
ATOM 666 O O . VAL A 1 88 ? -45.365 -19.499 47.469 1.00 89.94 88 VAL A O 1
ATOM 669 N N . ASP A 1 89 ? -46.340 -21.435 46.831 1.00 90.50 89 ASP A N 1
ATOM 670 C CA . ASP A 1 89 ? -45.405 -21.752 45.752 1.00 90.50 89 ASP A CA 1
ATOM 671 C C . ASP A 1 89 ? -45.984 -21.349 44.387 1.00 90.50 89 ASP A C 1
ATOM 673 O O . ASP A 1 89 ? -46.784 -22.056 43.768 1.00 90.50 89 ASP A O 1
ATOM 677 N N . CYS A 1 90 ? -45.539 -20.197 43.883 1.00 92.19 90 CYS A N 1
ATOM 678 C CA . CYS A 1 90 ? -45.928 -19.713 42.559 1.00 92.19 90 CYS A CA 1
ATOM 679 C C . CYS A 1 90 ? -45.465 -20.647 41.422 1.00 92.19 90 CYS A C 1
ATOM 681 O O . CYS A 1 90 ? -46.052 -20.617 40.337 1.00 92.19 90 CYS A O 1
ATOM 683 N N . GLY A 1 91 ? -44.423 -21.459 41.642 1.00 92.44 91 GLY A N 1
ATOM 684 C CA . GLY A 1 91 ? -43.820 -22.348 40.648 1.00 92.44 91 GLY A CA 1
ATOM 685 C C . GLY A 1 91 ? -44.719 -23.502 40.213 1.00 92.44 91 GLY A C 1
ATOM 686 O O . GLY A 1 91 ? -44.511 -24.055 39.137 1.00 92.44 91 GLY A O 1
ATOM 687 N N . MET A 1 92 ? -45.775 -23.806 40.973 1.00 90.62 92 MET A N 1
ATOM 688 C CA . MET A 1 92 ? -46.778 -24.799 40.575 1.00 90.62 92 MET A CA 1
ATOM 689 C C . MET A 1 92 ? -47.514 -24.426 39.280 1.00 90.62 92 MET A C 1
ATOM 691 O O . MET A 1 92 ? -47.912 -25.310 38.521 1.00 90.62 92 MET A O 1
ATOM 695 N N . CYS A 1 93 ? -47.681 -23.125 39.023 1.00 93.50 93 CYS A N 1
ATOM 696 C CA . CYS A 1 93 ? -48.324 -22.597 37.814 1.00 93.50 93 CYS A CA 1
ATOM 697 C C . CYS A 1 93 ? -47.367 -21.774 36.932 1.00 93.50 93 CYS A C 1
ATOM 699 O O . CYS A 1 93 ? -47.625 -21.614 35.741 1.00 93.50 93 CYS A O 1
ATOM 701 N N . HIS A 1 94 ? -46.281 -21.247 37.502 1.00 94.44 94 HIS A N 1
ATOM 702 C CA . HIS A 1 94 ? -45.250 -20.459 36.819 1.00 94.44 94 HIS A CA 1
ATOM 703 C C . HIS A 1 94 ? -43.905 -21.196 36.813 1.00 94.44 94 HIS A C 1
ATOM 705 O O . HIS A 1 94 ? -42.878 -20.651 37.228 1.00 94.44 94 HIS A O 1
ATOM 711 N N . ASP A 1 95 ? -43.923 -22.450 36.367 1.00 95.94 95 ASP A N 1
ATOM 712 C CA . ASP A 1 95 ? -42.789 -23.379 36.381 1.00 95.94 95 ASP A CA 1
ATOM 713 C C . ASP A 1 95 ? -41.563 -22.830 35.634 1.00 95.94 95 ASP A C 1
ATOM 715 O O . ASP A 1 95 ? -40.447 -22.849 36.159 1.00 95.94 95 ASP A O 1
ATOM 719 N N . ASP A 1 96 ? -41.766 -22.242 34.455 1.00 95.81 96 ASP A N 1
ATOM 720 C CA . ASP A 1 96 ? -40.700 -21.618 33.667 1.00 95.81 96 ASP A CA 1
ATOM 721 C C . ASP A 1 96 ? -40.031 -20.445 34.403 1.00 95.81 96 ASP A C 1
ATOM 723 O O . ASP A 1 96 ? -38.807 -20.279 34.352 1.00 95.81 96 ASP A O 1
ATOM 727 N N . GLN A 1 97 ? -40.824 -19.594 35.064 1.00 95.69 97 GLN A N 1
ATOM 728 C CA . GLN A 1 97 ? -40.316 -18.420 35.778 1.00 95.69 97 GLN A CA 1
ATOM 729 C C . GLN A 1 97 ? -39.634 -18.825 37.085 1.00 95.69 97 GLN A C 1
ATOM 731 O O . GLN A 1 97 ? -38.578 -18.274 37.397 1.00 95.69 97 GLN A O 1
ATOM 736 N N . ALA A 1 98 ? -40.180 -19.813 37.799 1.00 95.12 98 ALA A N 1
ATOM 737 C CA . ALA A 1 98 ? -39.556 -20.394 38.982 1.00 95.12 98 ALA A CA 1
ATOM 738 C C . ALA A 1 98 ? -38.196 -21.019 38.633 1.00 95.12 98 ALA A C 1
ATOM 740 O O . ALA A 1 98 ? -37.180 -20.652 39.217 1.00 95.12 98 ALA A O 1
ATOM 741 N N . ALA A 1 99 ? -38.126 -21.828 37.571 1.00 95.31 99 ALA A N 1
ATOM 742 C CA . ALA A 1 99 ? -36.874 -22.432 37.115 1.00 95.31 99 ALA A CA 1
ATOM 743 C C . ALA A 1 99 ? -35.827 -21.401 36.645 1.00 95.31 99 ALA A C 1
ATOM 745 O O . ALA A 1 99 ? -34.619 -21.653 36.695 1.00 95.31 99 ALA A O 1
ATOM 746 N N . GLN A 1 100 ? -36.252 -20.244 36.129 1.00 95.19 100 GLN A N 1
ATOM 747 C CA . GLN A 1 100 ? -35.346 -19.123 35.846 1.00 95.19 100 GLN A CA 1
ATOM 748 C C . GLN A 1 100 ? -34.848 -18.474 37.141 1.00 95.19 100 GLN A C 1
ATOM 750 O O . GLN A 1 100 ? -33.639 -18.296 37.302 1.00 95.19 100 GLN A O 1
ATOM 755 N N . HIS A 1 101 ? -35.759 -18.181 38.072 1.00 95.56 101 HIS A N 1
ATOM 756 C CA . HIS A 1 101 ? -35.426 -17.571 39.355 1.00 95.56 101 HIS A CA 1
ATOM 757 C C . HIS A 1 101 ? -34.435 -18.423 40.147 1.00 95.56 101 HIS A C 1
ATOM 759 O O . HIS A 1 101 ? -33.425 -17.893 40.606 1.00 95.56 101 HIS A O 1
ATOM 765 N N . ASP A 1 102 ? -34.643 -19.736 40.217 1.00 94.56 102 ASP A N 1
ATOM 766 C CA . ASP A 1 102 ? -33.774 -20.672 40.940 1.00 94.56 102 ASP A CA 1
ATOM 767 C C . ASP A 1 102 ? -32.331 -20.679 40.415 1.00 94.56 102 ASP A C 1
ATOM 769 O O . ASP A 1 102 ? -31.377 -20.823 41.184 1.00 94.56 102 ASP A O 1
ATOM 773 N N . ARG A 1 103 ? -32.153 -20.473 39.103 1.00 94.25 103 ARG A N 1
ATOM 774 C CA . ARG A 1 103 ? -30.832 -20.367 38.457 1.00 94.25 103 ARG A CA 1
ATOM 775 C C . ARG A 1 103 ? -30.187 -18.992 38.632 1.00 94.25 103 ARG A C 1
ATOM 777 O O . ARG A 1 103 ? -28.956 -18.878 38.600 1.00 94.25 103 ARG A O 1
ATOM 784 N N . SER A 1 104 ? -30.989 -17.951 38.841 1.00 95.75 104 SER A N 1
ATOM 785 C CA . SER A 1 104 ? -30.500 -16.588 39.051 1.00 95.75 104 SER A CA 1
ATOM 786 C C . SER A 1 104 ? -29.648 -16.457 40.319 1.00 95.75 104 SER A C 1
ATOM 788 O O . SER A 1 104 ? -29.647 -17.318 41.200 1.00 95.75 104 SER A O 1
ATOM 790 N N . LEU A 1 105 ? -28.925 -15.345 40.445 1.00 93.06 105 LEU A N 1
ATOM 791 C CA . LEU A 1 105 ? -28.189 -15.007 41.664 1.00 93.06 105 LEU A CA 1
ATOM 792 C C . LEU A 1 105 ? -29.109 -14.918 42.894 1.00 93.06 105 LEU A C 1
ATOM 794 O O . LEU A 1 105 ? -28.698 -15.331 43.977 1.00 93.06 105 LEU A O 1
ATOM 798 N N . HIS A 1 106 ? -30.349 -14.443 42.732 1.00 94.12 106 HIS A N 1
ATOM 799 C CA . HIS A 1 106 ? -31.320 -14.352 43.826 1.00 94.12 106 HIS A CA 1
ATOM 800 C C . HIS A 1 106 ? -31.808 -15.729 44.282 1.00 94.12 106 HIS A C 1
ATOM 802 O O . HIS A 1 106 ? -31.730 -16.024 45.472 1.00 94.12 106 HIS A O 1
ATOM 808 N N . GLY A 1 107 ? -32.212 -16.613 43.363 1.00 93.44 107 GLY A N 1
ATOM 809 C CA . GLY A 1 107 ? -32.628 -17.975 43.722 1.00 93.44 107 GLY A CA 1
ATOM 810 C C . GLY A 1 107 ? -31.483 -18.817 44.283 1.00 93.44 107 GLY A C 1
ATOM 811 O O . GLY A 1 107 ? -31.674 -19.560 45.248 1.00 93.44 107 GLY A O 1
ATOM 812 N N . ARG A 1 108 ? -30.253 -18.625 43.783 1.00 93.88 108 ARG A N 1
ATOM 813 C CA . ARG A 1 108 ? -29.046 -19.230 44.369 1.00 93.88 108 ARG A CA 1
ATOM 814 C C . ARG A 1 108 ? -28.772 -18.732 45.790 1.00 93.88 108 ARG A C 1
ATOM 816 O O . ARG A 1 108 ? -28.324 -19.524 46.618 1.00 93.88 108 ARG A O 1
ATOM 823 N N . ALA A 1 109 ? -29.014 -17.454 46.081 1.00 92.75 109 ALA A N 1
ATOM 824 C CA . ALA A 1 109 ? -28.886 -16.897 47.428 1.00 92.75 109 ALA A CA 1
ATOM 825 C C . ALA A 1 109 ? -29.990 -17.419 48.365 1.00 92.75 109 ALA A C 1
ATOM 827 O O . ALA A 1 109 ? -29.681 -17.898 49.456 1.00 92.75 109 ALA A O 1
ATOM 828 N N . ALA A 1 110 ? -31.245 -17.443 47.905 1.00 91.50 110 ALA A N 1
ATOM 829 C CA . ALA A 1 110 ? -32.379 -17.999 48.647 1.00 91.50 110 ALA A CA 1
ATOM 830 C C . ALA A 1 110 ? -32.155 -19.480 48.996 1.00 91.50 110 ALA A C 1
ATOM 832 O O . ALA A 1 110 ? -32.290 -19.879 50.149 1.00 91.50 110 ALA A O 1
ATOM 833 N N . SER A 1 111 ? -31.680 -20.277 48.034 1.00 91.62 111 SER A N 1
ATOM 834 C CA . SER A 1 111 ? -31.342 -21.698 48.230 1.00 91.62 111 SER A CA 1
ATOM 835 C C . SER A 1 111 ? -30.226 -21.931 49.258 1.00 91.62 111 SER A C 1
ATOM 837 O O . SER A 1 111 ? -30.109 -23.020 49.818 1.00 91.62 111 SER A O 1
ATOM 839 N N . ARG A 1 112 ? -29.382 -20.922 49.514 1.00 92.38 112 ARG A N 1
ATOM 840 C CA . ARG A 1 112 ? -28.342 -20.958 50.558 1.00 92.38 112 ARG A CA 1
ATOM 841 C C . ARG A 1 112 ? -28.859 -20.496 51.925 1.00 92.38 112 ARG A C 1
ATOM 843 O O . ARG A 1 112 ? -28.076 -20.468 52.872 1.00 92.38 112 ARG A O 1
ATOM 850 N N . GLY A 1 113 ? -30.142 -20.151 52.031 1.00 90.19 113 GLY A N 1
ATOM 851 C CA . GLY A 1 113 ? -30.769 -19.649 53.251 1.00 90.19 113 GLY A CA 1
ATOM 852 C C . GLY A 1 113 ? -30.427 -18.194 53.563 1.00 90.19 113 GLY A C 1
ATOM 853 O O . GLY A 1 113 ? -30.407 -17.821 54.734 1.00 90.19 113 GLY A O 1
ATOM 854 N N . ASP A 1 114 ? -30.107 -17.379 52.552 1.00 92.06 114 ASP A N 1
ATOM 855 C CA . ASP A 1 114 ? -29.880 -15.948 52.751 1.00 92.06 114 ASP A CA 1
ATOM 856 C C . ASP A 1 114 ? -31.213 -15.233 53.046 1.00 92.06 114 ASP A C 1
ATOM 858 O O . ASP A 1 114 ? -32.077 -15.182 52.168 1.00 92.06 114 ASP A O 1
ATOM 862 N N . PRO A 1 115 ? -31.403 -14.656 54.249 1.00 87.69 115 PRO A N 1
ATOM 863 C CA . PRO A 1 115 ? -32.662 -14.019 54.630 1.00 87.69 115 PRO A CA 1
ATOM 864 C C . PRO A 1 115 ? -32.941 -12.709 53.876 1.00 87.69 115 PRO A C 1
ATOM 866 O O . PRO A 1 115 ? -34.023 -12.149 54.026 1.00 87.69 115 PRO A O 1
ATOM 869 N N . LEU A 1 116 ? -31.969 -12.183 53.122 1.00 91.12 116 LEU A N 1
ATOM 870 C CA . LEU A 1 116 ? -32.121 -10.984 52.295 1.00 91.12 116 LEU A CA 1
ATOM 871 C C . LEU A 1 116 ? -32.341 -11.306 50.810 1.00 91.12 116 LEU A C 1
ATOM 873 O O . LEU A 1 116 ? -32.488 -10.381 50.007 1.00 91.12 116 LEU A O 1
ATOM 877 N N . ALA A 1 117 ? -32.360 -12.586 50.428 1.00 92.56 117 ALA A N 1
ATOM 878 C CA . ALA A 1 117 ? -32.683 -12.980 49.066 1.00 92.56 117 ALA A CA 1
ATOM 879 C C . ALA A 1 117 ? -34.175 -12.730 48.778 1.00 92.56 117 ALA A C 1
ATOM 881 O O . ALA A 1 117 ? -35.023 -13.170 49.556 1.00 92.56 117 ALA A O 1
ATOM 882 N N . PRO A 1 118 ? -34.518 -12.038 47.677 1.00 93.12 118 PRO A N 1
ATOM 883 C CA . PRO A 1 118 ? -35.908 -11.746 47.362 1.00 93.12 118 PRO A CA 1
ATOM 884 C C . PRO A 1 118 ? -36.647 -13.002 46.890 1.00 93.12 118 PRO A C 1
ATOM 886 O O . PRO A 1 118 ? -36.103 -13.842 46.173 1.00 93.12 118 PRO A O 1
ATOM 889 N N . THR A 1 119 ? -37.918 -13.084 47.257 1.00 91.44 119 THR A N 1
ATOM 890 C CA . THR A 1 119 ? -38.897 -14.065 46.784 1.00 91.44 119 THR A CA 1
ATOM 891 C C . THR A 1 119 ? -39.752 -13.483 45.654 1.00 91.44 119 THR A C 1
ATOM 893 O O . THR A 1 119 ? -39.717 -12.282 45.362 1.00 91.44 119 THR A O 1
ATOM 896 N N . CYS A 1 120 ? -40.594 -14.317 45.038 1.00 92.75 120 CYS A N 1
ATOM 897 C CA . CYS A 1 120 ? -41.574 -13.880 44.040 1.00 92.75 120 CYS A CA 1
ATOM 898 C C . CYS A 1 120 ? -42.443 -12.719 44.561 1.00 92.75 120 CYS A C 1
ATOM 900 O O . CYS A 1 120 ? -42.667 -11.735 43.852 1.00 92.75 120 CYS A O 1
ATOM 902 N N . ALA A 1 121 ? -42.882 -12.808 45.820 1.00 91.19 121 ALA A N 1
ATOM 903 C CA . ALA A 1 121 ? -43.758 -11.828 46.451 1.00 91.19 121 ALA A CA 1
ATOM 904 C C . ALA A 1 121 ? -43.065 -10.489 46.751 1.00 91.19 121 ALA A C 1
ATOM 906 O O . ALA A 1 121 ? -43.727 -9.451 46.742 1.00 91.19 121 ALA A O 1
ATOM 907 N N . ASP A 1 122 ? -41.745 -10.472 46.959 1.00 92.50 122 ASP A N 1
ATOM 908 C CA . ASP A 1 122 ? -40.998 -9.226 47.187 1.00 92.50 122 ASP A CA 1
ATOM 909 C C . ASP A 1 122 ? -40.974 -8.334 45.937 1.00 92.50 122 ASP A C 1
ATOM 911 O O . ASP A 1 122 ? -40.951 -7.100 46.032 1.00 92.50 122 ASP A O 1
ATOM 915 N N . CYS A 1 123 ? -41.043 -8.963 44.759 1.00 92.94 123 CYS A N 1
ATOM 916 C CA . CYS A 1 123 ? -41.091 -8.298 43.462 1.00 92.94 123 CYS A CA 1
ATOM 917 C C . CYS A 1 123 ? -42.524 -8.053 42.964 1.00 92.94 123 CYS A C 1
ATOM 919 O O . CYS A 1 123 ? -42.820 -6.964 42.472 1.00 92.94 123 CYS A O 1
ATOM 921 N N . HIS A 1 124 ? -43.413 -9.044 43.083 1.00 92.88 124 HIS A N 1
ATOM 922 C CA . HIS A 1 124 ? -44.762 -9.014 42.500 1.00 92.88 124 HIS A CA 1
ATOM 923 C C . HIS A 1 124 ? -45.873 -8.585 43.465 1.00 92.88 124 HIS A C 1
ATOM 925 O O . HIS A 1 124 ? -46.977 -8.285 43.010 1.00 92.88 124 HIS A O 1
ATOM 931 N N . SER A 1 125 ? -45.574 -8.448 44.759 1.00 90.19 125 SER A N 1
ATOM 932 C CA . SER A 1 125 ? -46.549 -8.372 45.862 1.00 90.19 125 SER A CA 1
ATOM 933 C C . SER A 1 125 ? -47.222 -9.722 46.149 1.00 90.19 125 SER A C 1
ATOM 935 O O . SER A 1 125 ? -47.075 -10.674 45.389 1.00 90.19 125 SER A O 1
ATOM 937 N N . LYS A 1 126 ? -47.934 -9.809 47.281 1.00 88.50 126 LYS A N 1
ATOM 938 C CA . LYS A 1 126 ? -48.623 -11.027 47.747 1.00 88.50 126 LYS A CA 1
ATOM 939 C C . LYS A 1 126 ? -50.028 -11.163 47.141 1.00 88.50 126 LYS A C 1
ATOM 941 O O . LYS A 1 126 ? -50.192 -11.843 46.141 1.00 88.50 126 LYS A O 1
ATOM 946 N N . HIS A 1 127 ? -51.025 -10.468 47.698 1.00 90.19 127 HIS A N 1
ATOM 947 C CA . HIS A 1 127 ? -52.428 -10.564 47.256 1.00 90.19 127 HIS A CA 1
ATOM 948 C C . HIS A 1 127 ? -52.832 -9.523 46.197 1.00 90.19 127 HIS A C 1
ATOM 950 O O . HIS A 1 127 ? -53.823 -9.710 45.501 1.00 90.19 127 HIS A O 1
ATOM 956 N N . ARG A 1 128 ? -52.025 -8.470 46.002 1.00 91.38 128 ARG A N 1
ATOM 957 C CA . ARG A 1 128 ? -52.231 -7.419 44.987 1.00 91.38 128 ARG A CA 1
ATOM 958 C C . ARG A 1 128 ? -51.265 -7.578 43.804 1.00 91.38 128 ARG A C 1
ATOM 960 O O . ARG A 1 128 ? -50.414 -6.718 43.565 1.00 91.38 128 ARG A O 1
ATOM 967 N N . ILE A 1 129 ? -51.342 -8.701 43.090 1.00 93.44 129 ILE A N 1
ATOM 968 C CA . ILE A 1 129 ? -50.437 -8.989 41.966 1.00 93.44 129 ILE A CA 1
ATOM 969 C C . ILE A 1 129 ? -50.963 -8.288 40.715 1.00 93.44 129 ILE A C 1
ATOM 971 O O . ILE A 1 129 ? -51.942 -8.710 40.107 1.00 93.44 129 ILE A O 1
ATOM 975 N N . LEU A 1 130 ? -50.308 -7.203 40.311 1.00 95.00 130 LEU A N 1
ATOM 976 C CA . LEU A 1 130 ? -50.722 -6.408 39.156 1.00 95.00 130 LEU A CA 1
ATOM 977 C C . LEU A 1 130 ? -49.920 -6.759 37.900 1.00 95.00 130 LEU A C 1
ATOM 979 O O . LEU A 1 130 ? -48.726 -7.063 37.961 1.00 95.00 130 LEU A O 1
ATOM 983 N N . SER A 1 131 ? -50.556 -6.619 36.735 1.00 94.06 131 SER A N 1
ATOM 984 C CA . SER A 1 131 ? -49.880 -6.745 35.440 1.00 94.06 131 SER A CA 1
ATOM 985 C C . SER A 1 131 ? -48.716 -5.756 35.333 1.00 94.06 131 SER A C 1
ATOM 987 O O . SER A 1 131 ? -48.845 -4.598 35.721 1.00 94.06 131 SER A O 1
ATOM 989 N N . HIS A 1 132 ? -47.601 -6.163 34.723 1.00 91.50 132 HIS A N 1
ATOM 990 C CA . HIS A 1 132 ? -46.455 -5.275 34.476 1.00 91.50 132 HIS A CA 1
ATOM 991 C C . HIS A 1 132 ? -46.800 -4.065 33.574 1.00 91.50 132 HIS A C 1
ATOM 993 O O . HIS A 1 132 ? -46.035 -3.104 33.494 1.00 91.50 132 HIS A O 1
ATOM 999 N N . ASN A 1 133 ? -47.931 -4.116 32.856 1.00 90.25 133 ASN A N 1
ATOM 1000 C CA . ASN A 1 133 ? -48.442 -3.003 32.052 1.00 90.25 133 ASN A CA 1
ATOM 1001 C C . ASN A 1 133 ? -49.220 -1.973 32.888 1.00 90.25 133 ASN A C 1
ATOM 1003 O O . ASN A 1 133 ? -49.450 -0.854 32.422 1.00 90.25 133 ASN A O 1
ATOM 1007 N N . ASP A 1 134 ? -49.624 -2.331 34.108 1.00 93.56 134 ASP A N 1
ATOM 1008 C CA . ASP A 1 134 ? -50.232 -1.400 35.047 1.00 93.56 134 ASP A CA 1
ATOM 1009 C C . ASP A 1 134 ? -49.154 -0.473 35.620 1.00 93.56 134 ASP A C 1
ATOM 1011 O O . ASP A 1 134 ? -48.134 -0.915 36.145 1.00 93.56 134 ASP A O 1
ATOM 1015 N N . ARG A 1 135 ? -49.379 0.840 35.546 1.00 90.69 135 ARG A N 1
ATOM 1016 C CA . ARG A 1 135 ? -48.413 1.857 36.001 1.00 90.69 135 ARG A CA 1
ATOM 1017 C C . ARG A 1 135 ? -48.194 1.851 37.513 1.00 90.69 135 ARG A C 1
ATOM 1019 O O . ARG A 1 135 ? -47.189 2.378 37.982 1.00 90.69 135 ARG A O 1
ATOM 1026 N N . THR A 1 136 ? -49.137 1.301 38.268 1.00 91.25 136 THR A N 1
ATOM 1027 C CA . THR A 1 136 ? -49.064 1.155 39.723 1.00 91.25 136 THR A CA 1
ATOM 1028 C C . THR A 1 136 ? -48.405 -0.157 40.145 1.00 91.25 136 THR A C 1
ATOM 1030 O O . THR A 1 136 ? -48.025 -0.290 41.305 1.00 91.25 136 THR A O 1
ATOM 1033 N N . SER A 1 137 ? -48.187 -1.094 39.212 1.00 94.88 137 SER A N 1
ATOM 1034 C CA . SER A 1 137 ? -47.479 -2.342 39.499 1.00 94.88 137 SER A CA 1
ATOM 1035 C C . SER A 1 137 ? -46.017 -2.078 39.879 1.00 94.88 137 SER A C 1
ATOM 1037 O O . SER A 1 137 ? -45.344 -1.305 39.183 1.00 94.88 137 SER A O 1
ATOM 1039 N N . PRO A 1 138 ? -45.469 -2.732 40.922 1.00 94.19 138 PRO A N 1
ATOM 1040 C CA . PRO A 1 138 ? -44.045 -2.640 41.249 1.00 94.19 138 PRO A CA 1
ATOM 1041 C C . PRO A 1 138 ? -43.129 -3.055 40.089 1.00 94.19 138 PRO A C 1
ATOM 1043 O O . PRO A 1 138 ? -42.031 -2.521 39.952 1.00 94.19 138 PRO A O 1
ATOM 1046 N N . THR A 1 139 ? -43.600 -3.960 39.226 1.00 94.25 139 THR A N 1
ATOM 1047 C CA . THR A 1 139 ? -42.862 -4.485 38.067 1.00 94.25 139 THR A CA 1
ATOM 1048 C C . THR A 1 139 ? -43.104 -3.689 36.781 1.00 94.25 139 THR A C 1
ATOM 1050 O O . THR A 1 139 ? -42.646 -4.085 35.709 1.00 94.25 139 THR A O 1
ATOM 1053 N N . SER A 1 140 ? -43.789 -2.543 36.858 1.00 94.81 140 SER A N 1
ATOM 1054 C CA . SER A 1 140 ? -43.910 -1.632 35.719 1.00 94.81 140 SER A CA 1
ATOM 1055 C C . SER A 1 140 ? -42.570 -0.957 35.408 1.00 94.81 140 SER A C 1
ATOM 1057 O O . SER A 1 140 ? -41.784 -0.675 36.313 1.00 94.81 140 SER A O 1
ATOM 1059 N N . ILE A 1 141 ? -42.311 -0.638 34.135 1.00 93.62 141 ILE A N 1
ATOM 1060 C CA . ILE A 1 141 ? -41.032 -0.049 33.688 1.00 93.62 141 ILE A CA 1
ATOM 1061 C C . ILE A 1 141 ? -40.621 1.176 34.522 1.00 93.62 141 ILE A C 1
ATOM 1063 O O . ILE A 1 141 ? -39.457 1.314 34.886 1.00 93.62 141 ILE A O 1
ATOM 1067 N N . MET A 1 142 ? -41.571 2.040 34.885 1.00 91.81 142 MET A N 1
ATOM 1068 C CA . MET A 1 142 ? -41.288 3.240 35.684 1.00 91.81 142 MET A CA 1
ATOM 1069 C C . MET A 1 142 ? -40.893 2.927 37.133 1.00 91.81 142 MET A C 1
ATOM 1071 O O . MET A 1 142 ? -40.202 3.729 37.760 1.00 91.81 142 MET A O 1
ATOM 1075 N N . ASN A 1 143 ? -41.313 1.774 37.656 1.00 94.69 143 ASN A N 1
ATOM 1076 C CA . ASN A 1 143 ? -41.160 1.401 39.059 1.00 94.69 143 ASN A CA 1
ATOM 1077 C C . ASN A 1 143 ? -40.003 0.419 39.292 1.00 94.69 143 ASN A C 1
ATOM 1079 O O . ASN A 1 143 ? -39.478 0.375 40.403 1.00 94.69 143 ASN A O 1
ATOM 1083 N N . ILE A 1 144 ? -39.547 -0.303 38.259 1.00 95.69 144 ILE A N 1
ATOM 1084 C CA . ILE A 1 144 ? -38.466 -1.302 38.356 1.00 95.69 144 ILE A CA 1
ATOM 1085 C C . ILE A 1 144 ? -37.204 -0.762 39.050 1.00 95.69 144 ILE A C 1
ATOM 1087 O O . ILE A 1 144 ? -36.730 -1.419 39.975 1.00 95.69 144 ILE A O 1
ATOM 1091 N N . PRO A 1 145 ? -36.655 0.424 38.711 1.00 94.50 145 PRO A N 1
ATOM 1092 C CA . PRO A 1 145 ? -35.466 0.917 39.409 1.00 94.50 145 PRO A CA 1
ATOM 1093 C C . PRO A 1 145 ? -35.688 1.146 40.907 1.00 94.50 145 PRO A C 1
ATOM 1095 O O . PRO A 1 145 ? -34.791 0.889 41.704 1.00 94.50 145 PRO A O 1
ATOM 1098 N N . ALA A 1 146 ? -36.881 1.600 41.303 1.00 93.31 146 ALA A N 1
ATOM 1099 C CA . ALA A 1 146 ? -37.226 1.760 42.712 1.00 93.31 146 ALA A CA 1
ATOM 1100 C C . ALA A 1 146 ? -37.423 0.400 43.399 1.00 93.31 146 ALA A C 1
ATOM 1102 O O . ALA A 1 146 ? -36.999 0.236 44.540 1.00 93.31 146 ALA A O 1
ATOM 1103 N N . LEU A 1 147 ? -38.013 -0.577 42.700 1.00 94.75 147 LEU A N 1
ATOM 1104 C CA . LEU A 1 147 ? -38.179 -1.945 43.184 1.00 94.75 147 LEU A CA 1
ATOM 1105 C C . LEU A 1 147 ? -36.824 -2.596 43.483 1.00 94.75 147 LEU A C 1
ATOM 1107 O O . LEU A 1 147 ? -36.581 -2.986 44.621 1.00 94.75 147 LEU A O 1
ATOM 1111 N N . CYS A 1 148 ? -35.922 -2.639 42.498 1.00 93.12 148 CYS A N 1
ATOM 1112 C CA . CYS A 1 148 ? -34.564 -3.158 42.681 1.00 93.12 148 CYS A CA 1
ATOM 1113 C C . CYS A 1 148 ? -33.791 -2.329 43.721 1.00 93.12 148 CYS A C 1
ATOM 1115 O O . CYS A 1 148 ? -33.030 -2.863 44.526 1.00 93.12 148 CYS A O 1
ATOM 1117 N N . GLY A 1 149 ? -34.030 -1.015 43.738 1.00 92.19 149 GLY A N 1
ATOM 1118 C CA . GLY A 1 149 ? -33.447 -0.072 44.682 1.00 92.19 149 GLY A CA 1
ATOM 1119 C C . GLY A 1 149 ? -33.742 -0.379 46.149 1.00 92.19 149 GLY A C 1
ATOM 1120 O O . GLY A 1 149 ? -32.905 -0.064 46.981 1.00 92.19 149 GLY A O 1
ATOM 1121 N N . LYS A 1 150 ? -34.849 -1.053 46.489 1.00 92.31 150 LYS A N 1
ATOM 1122 C CA . LYS A 1 150 ? -35.144 -1.435 47.886 1.00 92.31 150 LYS A CA 1
ATOM 1123 C C . LYS A 1 150 ? -34.006 -2.235 48.533 1.00 92.31 150 LYS A C 1
ATOM 1125 O O . LYS A 1 150 ? -33.741 -2.058 49.720 1.00 92.31 150 LYS A O 1
ATOM 1130 N N . CYS A 1 151 ? -33.325 -3.064 47.739 1.00 92.00 151 CYS A N 1
ATOM 1131 C CA . CYS A 1 151 ? -32.198 -3.884 48.182 1.00 92.00 151 CYS A CA 1
ATOM 1132 C C . CYS A 1 151 ? -30.856 -3.443 47.581 1.00 92.00 151 CYS A C 1
ATOM 1134 O O . CYS A 1 151 ? -29.827 -3.703 48.179 1.00 92.00 151 CYS A O 1
ATOM 1136 N N . HIS A 1 152 ? -30.827 -2.774 46.426 1.00 91.06 152 HIS A N 1
ATOM 1137 C CA . HIS A 1 152 ? -29.572 -2.399 45.753 1.00 91.06 152 HIS A CA 1
ATOM 1138 C C . HIS A 1 152 ? -29.244 -0.899 45.808 1.00 91.06 152 HIS A C 1
ATOM 1140 O O . HIS A 1 152 ? -28.274 -0.461 45.186 1.00 91.06 152 HIS A O 1
ATOM 1146 N N . SER A 1 153 ? -30.023 -0.083 46.529 1.00 90.25 153 SER A N 1
ATOM 1147 C CA . SER A 1 153 ? -29.664 1.320 46.764 1.00 90.25 153 SER A CA 1
ATOM 1148 C C . SER A 1 153 ? -28.534 1.452 47.777 1.00 90.25 153 SER A C 1
ATOM 1150 O O . SER A 1 153 ? -28.318 0.594 48.637 1.00 90.25 153 SER A O 1
ATOM 1152 N N . GLU A 1 154 ? -27.859 2.592 47.731 1.00 86.75 154 GLU A N 1
ATOM 1153 C CA . GLU A 1 154 ? -26.795 2.951 48.657 1.00 86.75 154 GLU A CA 1
ATOM 1154 C C . GLU A 1 154 ? -27.300 2.914 50.108 1.00 86.75 154 GLU A C 1
ATOM 1156 O O . GLU A 1 154 ? -28.276 3.581 50.450 1.00 86.75 154 GLU A O 1
ATOM 1161 N N . GLY A 1 155 ? -26.628 2.145 50.970 1.00 84.94 155 GLY A N 1
ATOM 1162 C CA . GLY A 1 155 ? -26.970 2.040 52.396 1.00 84.94 155 GLY A CA 1
ATOM 1163 C C . GLY A 1 155 ? -28.095 1.055 52.736 1.00 84.94 155 GLY A C 1
ATOM 1164 O O . GLY A 1 155 ? -28.474 0.958 53.902 1.00 84.94 155 GLY A O 1
ATOM 1165 N N . SER A 1 156 ? -28.615 0.316 51.755 1.00 89.88 156 SER A N 1
ATOM 1166 C CA . SER A 1 156 ? -29.473 -0.849 52.004 1.00 89.88 156 SER A CA 1
ATOM 1167 C C . SER A 1 156 ? -28.690 -1.981 52.699 1.00 89.88 156 SER A C 1
ATOM 1169 O O . SER A 1 156 ? -27.467 -2.046 52.549 1.00 89.88 156 SER A O 1
ATOM 1171 N N . PRO A 1 157 ? -29.356 -2.897 53.434 1.00 89.94 157 PRO A N 1
ATOM 1172 C CA . PRO A 1 157 ? -28.684 -4.020 54.089 1.00 89.94 157 PRO A CA 1
ATOM 1173 C C . PRO A 1 157 ? -27.804 -4.825 53.129 1.00 89.94 157 PRO A C 1
ATOM 1175 O O . PRO A 1 157 ? -26.621 -4.990 53.401 1.00 89.94 157 PRO A O 1
ATOM 1178 N N . VAL A 1 158 ? -28.337 -5.201 51.962 1.00 89.56 158 VAL A N 1
ATOM 1179 C CA . VAL A 1 158 ? -27.602 -5.957 50.936 1.00 89.56 158 VAL A CA 1
ATOM 1180 C C . VAL A 1 158 ? -26.384 -5.177 50.428 1.00 89.56 158 VAL A C 1
ATOM 1182 O O . VAL A 1 158 ? -25.292 -5.730 50.383 1.00 89.56 158 VAL A O 1
ATOM 1185 N N . SER A 1 159 ? -26.508 -3.874 50.140 1.00 85.12 159 SER A N 1
ATOM 1186 C CA . SER A 1 159 ? -25.361 -3.046 49.723 1.00 85.12 159 SER A CA 1
ATOM 1187 C C . SER A 1 159 ? -24.276 -2.889 50.801 1.00 85.12 159 SER A C 1
ATOM 1189 O O . SER A 1 159 ? -23.173 -2.453 50.472 1.00 85.12 159 SER A O 1
ATOM 1191 N N . LEU A 1 160 ? -24.582 -3.154 52.075 1.00 85.50 160 LEU A N 1
ATOM 1192 C CA . LEU A 1 160 ? -23.645 -3.015 53.194 1.00 85.50 160 LEU A CA 1
ATOM 1193 C C . LEU A 1 160 ? -23.028 -4.348 53.628 1.00 85.50 160 LEU A C 1
ATOM 1195 O O . LEU A 1 160 ? -21.920 -4.347 54.165 1.00 85.50 160 LEU A O 1
ATOM 1199 N N . THR A 1 161 ? -23.744 -5.461 53.454 1.00 87.00 161 THR A N 1
ATOM 1200 C CA . THR A 1 161 ? -23.323 -6.782 53.944 1.00 87.00 161 THR A CA 1
ATOM 1201 C C . THR A 1 161 ? -22.817 -7.717 52.856 1.00 87.00 161 THR A C 1
ATOM 1203 O O . THR A 1 161 ? -22.093 -8.658 53.179 1.00 87.00 161 THR A O 1
ATOM 1206 N N . HIS A 1 162 ? -23.162 -7.472 51.592 1.00 85.94 162 HIS A N 1
ATOM 1207 C CA . HIS A 1 162 ? -22.797 -8.335 50.472 1.00 85.94 162 HIS A CA 1
ATOM 1208 C C . HIS A 1 162 ? -21.772 -7.664 49.565 1.00 85.94 162 HIS A C 1
ATOM 1210 O O . HIS A 1 162 ? -21.831 -6.463 49.309 1.00 85.94 162 HIS A O 1
ATOM 1216 N N . ASP A 1 163 ? -20.837 -8.466 49.063 1.00 80.94 163 ASP A N 1
ATOM 1217 C CA . ASP A 1 163 ? -19.833 -8.017 48.104 1.00 80.94 163 ASP A CA 1
ATOM 1218 C C . ASP A 1 163 ? -20.451 -7.957 46.701 1.00 80.94 163 ASP A C 1
ATOM 1220 O O . ASP A 1 163 ? -20.696 -8.986 46.067 1.00 80.94 163 ASP A O 1
ATOM 1224 N N . ILE A 1 164 ? -20.774 -6.744 46.250 1.00 78.69 164 ILE A N 1
ATOM 1225 C CA . ILE A 1 164 ? -21.334 -6.479 44.924 1.00 78.69 164 ILE A CA 1
ATOM 1226 C C . ILE A 1 164 ? -20.287 -5.687 44.125 1.00 78.69 164 ILE A C 1
ATOM 1228 O O . ILE A 1 164 ? -19.863 -4.633 44.598 1.00 78.69 164 ILE A O 1
ATOM 1232 N N . PRO A 1 165 ? -19.913 -6.112 42.899 1.00 69.31 165 PRO A N 1
ATOM 1233 C CA . PRO A 1 165 ? -18.818 -5.514 42.116 1.00 69.31 165 PRO A CA 1
ATOM 1234 C C . PRO A 1 165 ? -18.952 -4.027 41.737 1.00 69.31 165 PRO A C 1
ATOM 1236 O O . PRO A 1 165 ? -18.088 -3.490 41.043 1.00 69.31 165 PRO A O 1
ATOM 1239 N N . GLN A 1 166 ? -20.050 -3.361 42.094 1.00 73.62 166 GLN A N 1
ATOM 1240 C CA . GLN A 1 166 ? -20.333 -1.970 41.750 1.00 73.62 166 GLN A CA 1
ATOM 1241 C C . GLN A 1 166 ? -20.924 -1.243 42.954 1.00 73.62 166 GLN A C 1
ATOM 1243 O O . GLN A 1 166 ? -21.882 -1.713 43.567 1.00 73.62 166 GLN A O 1
ATOM 1248 N N . ASP A 1 167 ? -20.399 -0.055 43.242 1.00 71.88 167 ASP A N 1
ATOM 1249 C CA . ASP A 1 167 ? -20.954 0.843 44.238 1.00 71.88 167 ASP A CA 1
ATOM 1250 C C . ASP A 1 167 ? -21.949 1.821 43.600 1.00 71.88 167 ASP A C 1
ATOM 1252 O O . ASP A 1 167 ? -21.910 2.157 42.414 1.00 71.88 167 ASP A O 1
ATOM 1256 N N . ARG A 1 168 ? -22.886 2.291 44.421 1.00 81.31 168 ARG A N 1
ATOM 1257 C CA . ARG A 1 168 ? -23.820 3.360 44.062 1.00 81.31 168 ARG A CA 1
ATOM 1258 C C . ARG A 1 168 ? -24.649 3.135 42.791 1.00 81.31 168 ARG A C 1
ATOM 1260 O O . ARG A 1 168 ? -24.866 4.055 42.000 1.00 81.31 168 ARG A O 1
ATOM 1267 N N . ILE A 1 169 ? -25.110 1.903 42.590 1.00 84.44 169 ILE A N 1
ATOM 1268 C CA . ILE A 1 169 ? -25.757 1.441 41.353 1.00 84.44 169 ILE A CA 1
ATOM 1269 C C . ILE A 1 169 ? -26.980 2.296 40.996 1.00 84.44 169 ILE A C 1
ATOM 1271 O O . ILE A 1 169 ? -27.093 2.767 39.863 1.00 84.44 169 ILE A O 1
ATOM 1275 N N . LEU A 1 170 ? -27.880 2.538 41.955 1.00 86.50 170 LEU A N 1
ATOM 1276 C CA . LEU A 1 170 ? -29.115 3.281 41.700 1.00 86.50 170 LEU A CA 1
ATOM 1277 C C . LEU A 1 170 ? -28.837 4.763 41.432 1.00 86.50 170 LEU A C 1
ATOM 1279 O O . LEU A 1 170 ? -29.380 5.332 40.479 1.00 86.50 170 LEU A O 1
ATOM 1283 N N . SER A 1 171 ? -27.956 5.383 42.226 1.00 85.81 171 SER A N 1
ATOM 1284 C CA . SER A 1 171 ? -27.513 6.755 41.987 1.00 85.81 171 SER A CA 1
ATOM 1285 C C . SER A 1 171 ? -26.889 6.876 40.599 1.00 85.81 171 SER A C 1
ATOM 1287 O O . SER A 1 171 ? -27.236 7.791 39.853 1.00 85.81 171 SER A O 1
ATOM 1289 N N . ASN A 1 172 ? -26.006 5.953 40.227 1.00 86.12 172 ASN A N 1
ATOM 1290 C CA . ASN A 1 172 ? -25.307 5.960 38.949 1.00 86.12 172 ASN A CA 1
ATOM 1291 C C . ASN A 1 172 ? -26.291 5.789 37.775 1.00 86.12 172 ASN A C 1
ATOM 1293 O O . ASN A 1 172 ? -26.302 6.630 36.868 1.00 86.12 172 ASN A O 1
ATOM 1297 N N . TYR A 1 173 ? -27.202 4.808 37.844 1.00 88.12 173 TYR A N 1
ATOM 1298 C CA . TYR A 1 173 ? -28.246 4.605 36.835 1.00 88.12 173 TYR A CA 1
ATOM 1299 C C . TYR A 1 173 ? -29.133 5.844 36.674 1.00 88.12 173 TYR A C 1
ATOM 1301 O O . TYR A 1 173 ? -29.373 6.276 35.547 1.00 88.12 173 TYR A O 1
ATOM 1309 N N . SER A 1 174 ? -29.579 6.455 37.779 1.00 86.88 174 SER A N 1
ATOM 1310 C CA . SER A 1 174 ? -30.461 7.633 37.746 1.00 86.88 174 SER A CA 1
ATOM 1311 C C . SER A 1 174 ? -29.839 8.837 37.032 1.00 86.88 174 SER A C 1
ATOM 1313 O O . SER A 1 174 ? -30.555 9.678 36.491 1.00 86.88 174 SER A O 1
ATOM 1315 N N . MET A 1 175 ? -28.505 8.904 37.001 1.00 82.88 175 MET A N 1
ATOM 1316 C CA . MET A 1 175 ? -27.755 9.940 36.301 1.00 82.88 175 MET A CA 1
ATOM 1317 C C . MET A 1 175 ? -27.419 9.571 34.852 1.00 82.88 175 MET A C 1
ATOM 1319 O O . MET A 1 175 ? -26.958 10.440 34.118 1.00 82.88 175 MET A O 1
ATOM 1323 N N . SER A 1 176 ? -27.607 8.316 34.431 1.00 84.88 176 SER A N 1
ATOM 1324 C CA . SER A 1 176 ? -27.350 7.860 33.059 1.00 84.88 176 SER A CA 1
ATOM 1325 C C . SER A 1 176 ? -28.344 8.455 32.053 1.00 84.88 176 SER A C 1
ATOM 1327 O O . SER A 1 176 ? -29.372 9.017 32.428 1.00 84.88 176 SER A O 1
ATOM 1329 N N . ILE A 1 177 ? -28.081 8.294 30.750 1.00 84.25 177 ILE A N 1
ATOM 1330 C CA . ILE A 1 177 ? -29.036 8.719 29.714 1.00 84.25 177 ILE A CA 1
ATOM 1331 C C . ILE A 1 177 ? -30.350 7.926 29.784 1.00 84.25 177 ILE A C 1
ATOM 1333 O O . ILE A 1 177 ? -31.416 8.484 29.527 1.00 84.25 177 ILE A O 1
ATOM 1337 N N . HIS A 1 178 ? -30.285 6.653 30.188 1.00 89.44 178 HIS A N 1
ATOM 1338 C CA . HIS A 1 178 ? -31.469 5.823 30.371 1.00 89.44 178 HIS A CA 1
ATOM 1339 C C . HIS A 1 178 ? -32.291 6.277 31.584 1.00 89.44 178 HIS A C 1
ATOM 1341 O O . HIS A 1 178 ? -33.511 6.411 31.477 1.00 89.44 178 HIS A O 1
ATOM 1347 N N . GLY A 1 179 ? -31.620 6.599 32.696 1.00 89.38 179 GLY A N 1
ATOM 1348 C CA . GLY A 1 179 ? -32.242 7.164 33.895 1.00 89.38 179 GLY A CA 1
ATOM 1349 C C . GLY A 1 179 ? -32.815 8.565 33.669 1.00 89.38 179 GLY A C 1
ATOM 1350 O O . GLY A 1 179 ? -33.913 8.854 34.133 1.00 89.38 179 GLY A O 1
ATOM 1351 N N . GLU A 1 180 ? -32.140 9.416 32.890 1.00 88.94 180 GLU A N 1
ATOM 1352 C CA . GLU A 1 180 ? -32.665 10.716 32.451 1.00 88.94 180 GLU A CA 1
ATOM 1353 C C . GLU A 1 180 ? -33.948 10.543 31.624 1.00 88.94 180 GLU A C 1
ATOM 1355 O O . GLU A 1 180 ? -34.954 11.211 31.879 1.00 88.94 180 GLU A O 1
ATOM 1360 N N . GLY A 1 181 ? -33.925 9.617 30.657 1.00 89.44 181 GLY A N 1
ATOM 1361 C CA . GLY A 1 181 ? -35.089 9.254 29.853 1.00 89.44 181 GLY A CA 1
ATOM 1362 C C . GLY A 1 181 ? -36.261 8.782 30.716 1.00 89.44 181 GLY A C 1
ATOM 1363 O O . GLY A 1 181 ? -37.389 9.227 30.509 1.00 89.44 181 GLY A O 1
ATOM 1364 N N . LEU A 1 182 ? -35.991 7.950 31.727 1.00 92.94 182 LEU A N 1
ATOM 1365 C CA . LEU A 1 182 ? -37.014 7.427 32.629 1.00 92.94 182 LEU A CA 1
ATOM 1366 C C . LEU A 1 182 ? -37.548 8.509 33.576 1.00 92.94 182 LEU A C 1
ATOM 1368 O O . LEU A 1 182 ? -38.725 8.852 33.532 1.00 92.94 182 LEU A O 1
ATOM 1372 N N . PHE A 1 183 ? -36.686 9.071 34.426 1.00 89.56 183 PHE A N 1
ATOM 1373 C CA . PHE A 1 183 ? -37.094 9.905 35.556 1.00 89.56 183 PHE A CA 1
ATOM 1374 C C . PHE A 1 183 ? -37.391 11.352 35.178 1.00 89.56 183 PHE A C 1
ATOM 1376 O O . PHE A 1 183 ? -38.262 11.969 35.790 1.00 89.56 183 PHE A O 1
ATOM 1383 N N . ARG A 1 184 ? -36.672 11.922 34.201 1.00 87.56 184 ARG A N 1
ATOM 1384 C CA . ARG A 1 184 ? -36.856 13.334 33.821 1.00 87.56 184 ARG A CA 1
ATOM 1385 C C . ARG A 1 184 ? -37.769 13.508 32.620 1.00 87.56 184 ARG A C 1
ATOM 1387 O O . ARG A 1 184 ? -38.507 14.488 32.569 1.00 87.56 184 ARG A O 1
ATOM 1394 N N . GLN A 1 185 ? -37.720 12.579 31.667 1.00 91.06 185 GLN A N 1
ATOM 1395 C CA . GLN A 1 185 ? -38.512 12.664 30.436 1.00 91.06 185 GLN A CA 1
ATOM 1396 C C . GLN A 1 185 ? -39.763 11.772 30.452 1.00 91.06 185 GLN A C 1
ATOM 1398 O O . GLN A 1 185 ? -40.640 11.962 29.612 1.00 91.06 185 GLN A O 1
ATOM 1403 N N . GLY A 1 186 ? -39.885 10.836 31.403 1.00 90.12 186 GLY A N 1
ATOM 1404 C CA . GLY A 1 186 ? -41.060 9.968 31.539 1.00 90.12 186 GLY A CA 1
ATOM 1405 C C . GLY A 1 186 ? -41.205 8.933 30.418 1.00 90.12 186 GLY A C 1
ATOM 1406 O O . GLY A 1 186 ? -42.321 8.513 30.110 1.00 90.12 186 GLY A O 1
ATOM 1407 N N . LEU A 1 187 ? -40.105 8.556 29.762 1.00 92.81 187 LEU A N 1
ATOM 1408 C CA . LEU A 1 187 ? -40.108 7.647 28.618 1.00 92.81 187 LEU A CA 1
ATOM 1409 C C . LEU A 1 187 ? -40.063 6.189 29.081 1.00 92.81 187 LEU A C 1
ATOM 1411 O O . LEU A 1 187 ? -39.035 5.714 29.546 1.00 92.81 187 LEU A O 1
ATOM 1415 N N . THR A 1 188 ? -41.140 5.436 28.858 1.00 89.62 188 THR A N 1
ATOM 1416 C CA . THR A 1 188 ? -41.210 3.994 29.176 1.00 89.62 188 THR A CA 1
ATOM 1417 C C . THR A 1 188 ? -40.472 3.102 28.175 1.00 89.62 188 THR A C 1
ATOM 1419 O O . THR A 1 188 ? -40.406 1.895 28.361 1.00 89.62 188 THR A O 1
ATOM 1422 N N . VAL A 1 189 ? -39.957 3.674 27.085 1.00 88.81 189 VAL A N 1
ATOM 1423 C CA . VAL A 1 189 ? -39.146 2.966 26.075 1.00 88.81 189 VAL A CA 1
ATOM 1424 C C . VAL A 1 189 ? -37.656 2.941 26.427 1.00 88.81 189 VAL A C 1
ATOM 1426 O O . VAL A 1 189 ? -36.858 2.355 25.704 1.00 88.81 189 VAL A O 1
ATOM 1429 N N . THR A 1 190 ? -37.267 3.621 27.505 1.00 89.75 190 THR A N 1
ATOM 1430 C CA . THR A 1 190 ? -35.887 3.631 27.990 1.00 89.75 190 THR A CA 1
ATOM 1431 C C . THR A 1 190 ? -35.523 2.300 28.650 1.00 89.75 190 THR A C 1
ATOM 1433 O O . THR A 1 190 ? -36.390 1.602 29.178 1.00 89.75 190 THR A O 1
ATOM 1436 N N . ALA A 1 191 ? -34.236 1.955 28.650 1.00 92.12 191 ALA A N 1
ATOM 1437 C CA . ALA A 1 191 ? -33.759 0.744 29.305 1.00 92.12 191 ALA A CA 1
ATOM 1438 C C . ALA A 1 191 ? -33.788 0.885 30.839 1.00 92.12 191 ALA A C 1
ATOM 1440 O O . ALA A 1 191 ? -33.391 1.908 31.403 1.00 92.12 191 ALA A O 1
ATOM 1441 N N . VAL A 1 192 ? -34.218 -0.173 31.520 1.00 93.56 192 VAL A N 1
ATOM 1442 C CA . VAL A 1 192 ? -34.199 -0.324 32.985 1.00 93.56 192 VAL A CA 1
ATOM 1443 C C . VAL A 1 192 ? -33.377 -1.555 33.369 1.00 93.56 192 VAL A C 1
ATOM 1445 O O . VAL A 1 192 ? -32.870 -2.258 32.498 1.00 93.56 192 VAL A O 1
ATOM 1448 N N . CYS A 1 193 ? -33.234 -1.840 34.665 1.00 92.56 193 CYS A N 1
ATOM 1449 C CA . CYS A 1 193 ? -32.404 -2.941 35.169 1.00 92.56 193 CYS A CA 1
ATOM 1450 C C . CYS A 1 193 ? -32.696 -4.277 34.457 1.00 92.56 193 CYS A C 1
ATOM 1452 O O . CYS A 1 193 ? -31.781 -4.936 33.964 1.00 92.56 193 CYS A O 1
ATOM 1454 N N . THR A 1 194 ? -33.976 -4.629 34.313 1.00 94.25 194 THR A N 1
ATOM 1455 C CA . THR A 1 194 ? -34.418 -5.876 33.665 1.00 94.25 194 THR A CA 1
ATOM 1456 C C . THR A 1 194 ? -34.239 -5.884 32.147 1.00 94.25 194 THR A C 1
ATOM 1458 O O . THR A 1 194 ? -34.210 -6.957 31.549 1.00 94.25 194 THR A O 1
ATOM 1461 N N . SER A 1 195 ? -34.070 -4.722 31.504 1.00 93.44 195 SER A N 1
ATOM 1462 C CA . SER A 1 195 ? -33.769 -4.643 30.068 1.00 93.44 195 SER A CA 1
ATOM 1463 C C . SER A 1 195 ? -32.392 -5.226 29.748 1.00 93.44 195 SER A C 1
ATOM 1465 O O . SER A 1 195 ? -32.219 -5.811 28.680 1.00 93.44 195 SER A O 1
ATOM 1467 N N . CYS A 1 196 ? -31.442 -5.090 30.681 1.00 91.38 196 CYS A N 1
ATOM 1468 C CA . CYS A 1 196 ? -30.078 -5.591 30.532 1.00 91.38 196 CYS A CA 1
ATOM 1469 C C . CYS A 1 196 ? -29.851 -6.905 31.288 1.00 91.38 196 CYS A C 1
ATOM 1471 O O . CYS A 1 196 ? -29.255 -7.808 30.720 1.00 91.38 196 CYS A O 1
ATOM 1473 N N . HIS A 1 197 ? -30.336 -7.038 32.528 1.00 91.50 197 HIS A N 1
ATOM 1474 C CA . HIS A 1 197 ? -30.073 -8.197 33.401 1.00 91.50 197 HIS A CA 1
ATOM 1475 C C . HIS A 1 197 ? -31.131 -9.314 33.331 1.00 91.50 197 HIS A C 1
ATOM 1477 O O . HIS A 1 197 ? -30.973 -10.341 33.987 1.00 91.50 197 HIS A O 1
ATOM 1483 N N . THR A 1 198 ? -32.195 -9.135 32.538 1.00 92.19 198 THR A N 1
ATOM 1484 C CA . THR A 1 198 ? -33.432 -9.946 32.557 1.00 92.19 198 THR A CA 1
ATOM 1485 C C . THR A 1 198 ? -34.208 -9.850 33.884 1.00 92.19 198 THR A C 1
ATOM 1487 O O . THR A 1 198 ? -33.713 -9.305 34.868 1.00 92.19 198 THR A O 1
ATOM 1490 N N . SER A 1 199 ? -35.468 -10.303 33.904 1.00 91.50 199 SER A N 1
ATOM 1491 C CA . SER A 1 199 ? -36.344 -10.170 35.084 1.00 91.50 199 SER A CA 1
ATOM 1492 C C . SER A 1 199 ? -36.209 -11.322 36.081 1.00 91.50 199 SER A C 1
ATOM 1494 O O . SER A 1 199 ? -36.153 -11.078 37.280 1.00 91.50 199 SER A O 1
ATOM 1496 N N . HIS A 1 200 ? -36.166 -12.567 35.594 1.00 94.06 200 HIS A N 1
ATOM 1497 C CA . HIS A 1 200 ? -36.153 -13.764 36.446 1.00 94.06 200 HIS A CA 1
ATOM 1498 C C . HIS A 1 200 ? -34.851 -14.564 36.349 1.00 94.06 200 HIS A C 1
ATOM 1500 O O . HIS A 1 200 ? -34.633 -15.423 37.184 1.00 94.06 200 HIS A O 1
ATOM 1506 N N . ASN A 1 201 ? -33.962 -14.283 35.389 1.00 94.12 201 ASN A N 1
ATOM 1507 C CA . ASN A 1 201 ? -32.710 -15.024 35.201 1.00 94.12 201 ASN A CA 1
ATOM 1508 C C . ASN A 1 201 ? -31.489 -14.096 35.316 1.00 94.12 201 ASN A C 1
ATOM 1510 O O . ASN A 1 201 ? -30.688 -13.968 34.392 1.00 94.12 201 ASN A O 1
ATOM 1514 N N . ILE A 1 202 ? -31.382 -13.383 36.438 1.00 93.50 202 ILE A N 1
ATOM 1515 C CA . ILE A 1 202 ? -30.278 -12.449 36.690 1.00 93.50 202 ILE A CA 1
ATOM 1516 C C . ILE A 1 202 ? -29.006 -13.253 36.979 1.00 93.50 202 ILE A C 1
ATOM 1518 O O . ILE A 1 202 ? -28.852 -13.812 38.067 1.00 93.50 202 ILE A O 1
ATOM 1522 N N . LEU A 1 203 ? -28.105 -13.311 36.001 1.00 93.31 203 LEU A N 1
ATOM 1523 C CA . LEU A 1 203 ? -26.831 -14.029 36.063 1.00 93.31 203 LEU A CA 1
ATOM 1524 C C . LEU A 1 203 ? -25.645 -13.050 36.160 1.00 93.31 203 LEU A C 1
ATOM 1526 O O . LEU A 1 203 ? -25.752 -11.904 35.706 1.00 93.31 203 LEU A O 1
ATOM 1530 N N . PRO A 1 204 ? -24.509 -13.469 36.744 1.00 89.50 204 PRO A N 1
ATOM 1531 C CA . PRO A 1 204 ? -23.284 -12.675 36.746 1.00 89.50 204 PRO A CA 1
ATOM 1532 C C . PRO A 1 204 ? -22.713 -12.554 35.320 1.00 89.50 204 PRO A C 1
ATOM 1534 O O . PRO A 1 204 ? -23.024 -13.360 34.446 1.00 89.50 204 PRO A O 1
ATOM 1537 N N . HIS A 1 205 ? -21.919 -11.517 35.052 1.00 86.31 205 HIS A N 1
ATOM 1538 C CA . HIS A 1 205 ? -21.420 -11.210 33.701 1.00 86.3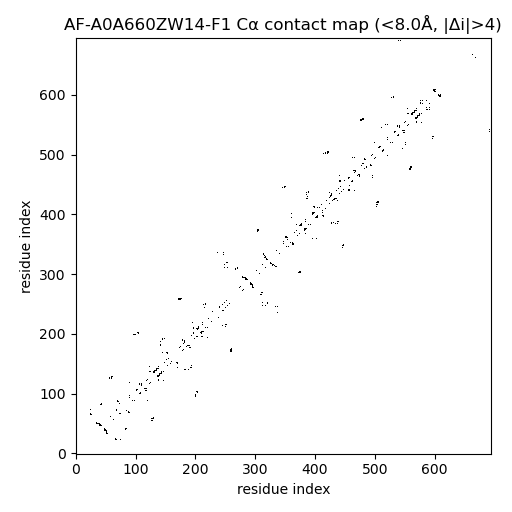1 205 HIS A CA 1
ATOM 1539 C C . HIS A 1 205 ? -20.360 -12.185 33.170 1.00 86.31 205 HIS A C 1
ATOM 1541 O O . HIS A 1 205 ? -20.040 -12.148 31.988 1.00 86.31 205 HIS A O 1
ATOM 1547 N N . GLU A 1 206 ? -19.822 -13.038 34.034 1.00 84.94 206 GLU A N 1
ATOM 1548 C CA . GLU A 1 206 ? -18.831 -14.066 33.725 1.00 84.94 206 GLU A CA 1
ATOM 1549 C C . GLU A 1 206 ? -19.461 -15.371 33.217 1.00 84.94 206 GLU A C 1
ATOM 1551 O O . GLU A 1 206 ? -18.753 -16.233 32.708 1.00 84.94 206 GLU A O 1
ATOM 1556 N N . GLU A 1 207 ? -20.775 -15.548 33.382 1.00 90.44 207 GLU A N 1
ATOM 1557 C CA . GLU A 1 207 ? -21.483 -16.741 32.914 1.00 90.44 207 GLU A CA 1
ATOM 1558 C C . GLU A 1 207 ? -21.919 -16.568 31.452 1.00 90.44 207 GLU A C 1
ATOM 1560 O O . GLU A 1 207 ? -22.559 -15.573 31.113 1.00 90.44 207 GLU A O 1
ATOM 1565 N N . GLU A 1 208 ? -21.616 -17.554 30.598 1.00 90.19 208 GLU A N 1
ATOM 1566 C CA . GLU A 1 208 ? -21.892 -17.522 29.148 1.00 90.19 208 GLU A CA 1
ATOM 1567 C C . GLU A 1 208 ? -23.377 -17.295 28.814 1.00 90.19 208 GLU A C 1
ATOM 1569 O O . GLU A 1 208 ? -23.692 -16.648 27.821 1.00 90.19 208 GLU A O 1
ATOM 1574 N N . ASP A 1 209 ? -24.294 -17.768 29.663 1.00 90.12 209 ASP A N 1
ATOM 1575 C CA . ASP A 1 209 ? -25.746 -17.607 29.483 1.00 90.12 209 ASP A CA 1
ATOM 1576 C C . ASP A 1 209 ? -26.263 -16.217 29.910 1.00 90.12 209 ASP A C 1
ATOM 1578 O O . ASP A 1 209 ? -27.449 -15.902 29.762 1.00 90.12 209 ASP A O 1
ATOM 1582 N N . SER A 1 210 ? -25.404 -15.367 30.476 1.00 93.19 210 SER A N 1
ATOM 1583 C CA . SER A 1 210 ? -25.792 -14.047 30.961 1.00 93.19 210 SER A CA 1
ATOM 1584 C C . SER A 1 210 ? -26.029 -13.080 29.806 1.00 93.19 210 SER A C 1
ATOM 1586 O O . SER A 1 210 ? -25.196 -12.922 28.915 1.00 93.19 210 SER A O 1
ATOM 1588 N N . SER A 1 211 ? -27.134 -12.336 29.839 1.00 92.12 211 SER A N 1
ATOM 1589 C CA . SER A 1 211 ? -27.436 -11.304 28.833 1.00 92.12 211 SER A CA 1
ATOM 1590 C C . SER A 1 211 ? -26.425 -10.153 28.816 1.00 92.12 211 SER A C 1
ATOM 1592 O O . SER A 1 211 ? -26.350 -9.404 27.843 1.00 92.12 211 SER A O 1
ATOM 1594 N N . ILE A 1 212 ? -25.648 -10.004 29.886 1.00 89.44 212 ILE A N 1
ATOM 1595 C CA . ILE A 1 212 ? -24.564 -9.025 30.001 1.00 89.44 212 ILE A CA 1
ATOM 1596 C C . ILE A 1 212 ? -23.175 -9.665 29.881 1.00 89.44 212 ILE A C 1
ATOM 1598 O O . ILE A 1 212 ? -22.181 -8.989 30.140 1.00 89.44 212 ILE A O 1
ATOM 1602 N N . HIS A 1 213 ? -23.100 -10.943 29.497 1.00 88.38 213 HIS A N 1
ATOM 1603 C CA . HIS A 1 213 ? -21.838 -11.581 29.138 1.00 88.38 213 HIS A CA 1
ATOM 1604 C C . HIS A 1 213 ? -21.186 -10.835 27.974 1.00 88.38 213 HIS A C 1
ATOM 1606 O O . HIS A 1 213 ? -21.885 -10.295 27.111 1.00 88.38 213 HIS A O 1
ATOM 1612 N N . ARG A 1 214 ? -19.849 -10.819 27.925 1.00 82.00 214 ARG A N 1
ATOM 1613 C CA . ARG A 1 214 ? -19.075 -10.092 26.903 1.00 82.00 214 ARG A CA 1
ATOM 1614 C C . ARG A 1 214 ? -19.544 -10.409 25.480 1.00 82.00 214 ARG A C 1
ATOM 1616 O O . ARG A 1 214 ? -19.641 -9.500 24.662 1.00 82.00 214 ARG A O 1
ATOM 1623 N N . ASP A 1 215 ? -19.882 -11.668 25.229 1.00 82.56 215 ASP A N 1
ATOM 1624 C CA . ASP A 1 215 ? -20.293 -12.140 23.904 1.00 82.56 215 ASP A CA 1
ATOM 1625 C C . ASP A 1 215 ? -21.780 -11.878 23.599 1.00 82.56 215 ASP A C 1
ATOM 1627 O O . ASP A 1 215 ? -22.159 -11.804 22.437 1.00 82.56 215 ASP A O 1
ATOM 1631 N N . ASN A 1 216 ? -22.613 -11.642 24.621 1.00 88.12 216 ASN A N 1
ATOM 1632 C CA . ASN A 1 216 ? -24.060 -11.415 24.474 1.00 88.12 216 ASN A CA 1
ATOM 1633 C C . ASN A 1 216 ? -24.458 -9.933 24.598 1.00 88.12 216 ASN A C 1
ATOM 1635 O O . ASN A 1 216 ? -25.580 -9.540 24.272 1.00 88.12 216 ASN A O 1
ATOM 1639 N N . VAL A 1 217 ? -23.568 -9.083 25.119 1.00 86.25 217 VAL A N 1
ATOM 1640 C CA . VAL A 1 217 ? -23.898 -7.691 25.458 1.00 86.25 217 VAL A CA 1
ATOM 1641 C C . VAL A 1 217 ? -24.247 -6.857 24.225 1.00 86.25 217 VAL A C 1
ATOM 1643 O O . VAL A 1 217 ? -25.075 -5.949 24.320 1.00 86.25 217 VAL A O 1
ATOM 1646 N N . VAL A 1 218 ? -23.652 -7.175 23.069 1.00 84.12 218 VAL A N 1
ATOM 1647 C CA . VAL A 1 218 ? -23.975 -6.531 21.789 1.00 84.12 218 VAL A CA 1
ATOM 1648 C C . VAL A 1 218 ? -25.439 -6.786 21.453 1.00 84.12 218 VAL A C 1
ATOM 1650 O O . VAL A 1 218 ? -26.182 -5.817 21.306 1.00 84.12 218 VAL A O 1
ATOM 1653 N N . ASP A 1 219 ? -25.878 -8.048 21.467 1.00 86.25 219 ASP A N 1
ATOM 1654 C CA . ASP A 1 219 ? -27.274 -8.437 21.228 1.00 86.25 219 ASP A CA 1
ATOM 1655 C C . ASP A 1 219 ? -28.237 -7.759 22.202 1.00 86.25 219 ASP A C 1
ATOM 1657 O O . ASP A 1 219 ? -29.319 -7.302 21.829 1.00 86.25 219 ASP A O 1
ATOM 1661 N N . THR A 1 220 ? -27.848 -7.642 23.471 1.00 89.81 220 THR A N 1
ATOM 1662 C CA . THR A 1 220 ? -28.648 -6.934 24.477 1.00 89.81 220 THR A CA 1
ATOM 1663 C C . THR A 1 220 ? -28.812 -5.452 24.133 1.00 89.81 220 THR A C 1
ATOM 1665 O O . THR A 1 220 ? -29.911 -4.909 24.267 1.00 89.81 220 THR A O 1
ATOM 1668 N N . CYS A 1 221 ? -27.758 -4.793 23.650 1.00 86.50 221 CYS A N 1
ATOM 1669 C CA . CYS A 1 221 ? -27.792 -3.375 23.293 1.00 86.50 221 CYS A CA 1
ATOM 1670 C C . CYS A 1 221 ? -28.523 -3.124 21.962 1.00 86.50 221 CYS A C 1
ATOM 1672 O O . CYS A 1 221 ? -29.293 -2.164 21.848 1.00 86.50 221 CYS A O 1
ATOM 1674 N N . THR A 1 222 ? -28.312 -3.972 20.952 1.00 87.12 222 THR A N 1
ATOM 1675 C CA . THR A 1 222 ? -28.865 -3.813 19.594 1.00 87.12 222 THR A CA 1
ATOM 1676 C C . THR A 1 222 ? -30.370 -4.058 19.523 1.00 87.12 222 THR A C 1
ATOM 1678 O O . THR A 1 222 ? -31.009 -3.522 18.616 1.00 87.12 222 THR A O 1
ATOM 1681 N N . ARG A 1 223 ? -30.975 -4.711 20.533 1.00 88.88 223 ARG A N 1
ATOM 1682 C CA . ARG A 1 223 ? -32.443 -4.749 20.735 1.00 88.88 223 ARG A CA 1
ATOM 1683 C C . ARG A 1 223 ? -33.093 -3.369 20.625 1.00 88.88 223 ARG A C 1
ATOM 1685 O O . ARG A 1 223 ? -34.202 -3.254 20.107 1.00 88.88 223 ARG A O 1
ATOM 1692 N N . CYS A 1 224 ? -32.401 -2.332 21.098 1.00 88.12 224 CYS A N 1
ATOM 1693 C CA . CYS A 1 224 ? -32.848 -0.942 21.000 1.00 88.12 224 CYS A CA 1
ATOM 1694 C C . CYS A 1 224 ? -31.950 -0.109 20.071 1.00 88.12 224 CYS A C 1
ATOM 1696 O O . CYS A 1 224 ? -32.439 0.743 19.329 1.00 88.12 224 CYS A O 1
ATOM 1698 N N . HIS A 1 225 ? -30.638 -0.354 20.071 1.00 84.62 225 HIS A N 1
ATOM 1699 C CA . HIS A 1 225 ? -29.654 0.389 19.280 1.00 84.62 225 HIS A CA 1
ATOM 1700 C C . HIS A 1 225 ? -29.401 -0.236 17.895 1.00 84.62 225 HIS A C 1
ATOM 1702 O O . HIS A 1 225 ? -28.261 -0.410 17.480 1.00 84.62 225 HIS A O 1
ATOM 1708 N N . GLY A 1 226 ? -30.461 -0.530 17.138 1.00 81.81 226 GLY A N 1
ATOM 1709 C CA . GLY A 1 226 ? -30.385 -1.312 15.890 1.00 81.81 226 GLY A CA 1
ATOM 1710 C C . GLY A 1 226 ? -29.668 -0.665 14.691 1.00 81.81 226 GLY A C 1
ATOM 1711 O O . GLY A 1 226 ? -29.566 -1.282 13.640 1.00 81.81 226 GLY A O 1
ATOM 1712 N N . GLN A 1 227 ? -29.185 0.577 14.803 1.00 77.25 227 GLN A N 1
ATOM 1713 C CA . GLN A 1 227 ? -28.320 1.200 13.783 1.00 77.25 227 GLN A CA 1
ATOM 1714 C C . GLN A 1 227 ? -26.884 1.392 14.269 1.00 77.25 227 GLN A C 1
ATOM 1716 O O . GLN A 1 227 ? -26.097 2.039 13.579 1.00 77.25 227 GLN A O 1
ATOM 1721 N N . ILE A 1 228 ? -26.534 0.875 15.453 1.00 70.62 228 ILE A N 1
ATOM 1722 C CA . ILE A 1 228 ? -25.240 1.158 16.072 1.00 70.62 228 ILE A CA 1
ATOM 1723 C C . ILE A 1 228 ? -24.078 0.727 15.185 1.00 70.62 228 ILE A C 1
ATOM 1725 O O . ILE A 1 228 ? -23.134 1.489 15.072 1.00 70.62 228 ILE A O 1
ATOM 1729 N N . GLU A 1 229 ? -24.196 -0.376 14.450 1.00 66.19 229 GLU A N 1
ATOM 1730 C CA . GLU A 1 229 ? -23.188 -0.852 13.492 1.00 66.19 229 GLU A CA 1
ATOM 1731 C C . GLU A 1 229 ? -22.955 0.108 12.318 1.00 66.19 229 GLU A C 1
ATOM 1733 O O . GLU A 1 229 ? -21.850 0.203 11.795 1.00 66.19 229 GLU A O 1
ATOM 1738 N N . GLN A 1 230 ? -23.984 0.860 11.918 1.00 65.19 230 GLN A N 1
ATOM 1739 C CA . GLN A 1 230 ? -23.899 1.835 10.827 1.00 65.19 230 GLN A CA 1
ATOM 1740 C C . GLN A 1 230 ? -23.418 3.209 11.313 1.00 65.19 230 GLN A C 1
ATOM 1742 O O . GLN A 1 230 ? -22.839 3.974 10.536 1.00 65.19 230 GLN A O 1
ATOM 1747 N N . VAL A 1 231 ? -23.699 3.554 12.579 1.00 60.34 231 VAL A N 1
ATOM 1748 C CA . VAL A 1 231 ? -23.398 4.880 13.150 1.00 60.34 231 VAL A CA 1
ATOM 1749 C C . VAL A 1 231 ? -22.161 4.903 14.045 1.00 60.34 231 VAL A C 1
ATOM 1751 O O . VAL A 1 231 ? -21.586 5.979 14.243 1.00 60.34 231 VAL A O 1
ATOM 1754 N N . HIS A 1 232 ? -21.704 3.756 14.557 1.00 60.59 232 HIS A N 1
ATOM 1755 C CA . HIS A 1 232 ? -20.353 3.646 15.088 1.00 60.59 232 HIS A CA 1
ATOM 1756 C C . HIS A 1 232 ? -19.393 3.933 13.938 1.00 60.59 232 HIS A C 1
ATOM 1758 O O . HIS A 1 232 ? -19.582 3.479 12.815 1.00 60.59 232 HIS A O 1
ATOM 1764 N N . ARG A 1 233 ? -18.434 4.825 14.203 1.00 54.94 233 ARG A N 1
ATOM 1765 C CA . ARG A 1 233 ? -17.636 5.532 13.190 1.00 54.94 233 ARG A CA 1
ATOM 1766 C C . ARG A 1 233 ? -17.211 4.590 12.054 1.00 54.94 233 ARG A C 1
ATOM 1768 O O . ARG A 1 233 ? -16.660 3.539 12.353 1.00 54.94 233 ARG A O 1
ATOM 1775 N N . LYS A 1 234 ? -17.373 5.046 10.797 1.00 46.00 234 LYS A N 1
ATOM 1776 C CA . LYS A 1 234 ? -17.048 4.413 9.485 1.00 46.00 234 LYS A CA 1
ATOM 1777 C C . LYS A 1 234 ? -15.642 3.784 9.315 1.00 46.00 234 LYS A C 1
ATOM 1779 O O . LYS A 1 234 ? -15.212 3.537 8.196 1.00 46.00 234 LYS A O 1
ATOM 1784 N N . VAL A 1 235 ? -14.888 3.637 10.392 1.00 51.41 235 VAL A N 1
ATOM 1785 C CA . VAL A 1 235 ? -13.530 3.106 10.454 1.00 51.41 235 VAL A CA 1
ATOM 1786 C C . VAL A 1 235 ? -13.531 1.623 10.847 1.00 51.41 235 VAL A C 1
ATOM 1788 O O . VAL A 1 235 ? -12.574 0.945 10.512 1.00 51.41 235 VAL A O 1
ATOM 1791 N N . ILE A 1 236 ? -14.578 1.125 11.520 1.00 58.00 236 ILE A N 1
ATOM 1792 C CA . ILE A 1 236 ? -14.687 -0.276 11.959 1.00 58.00 236 ILE A CA 1
ATOM 1793 C C . ILE A 1 236 ? -15.703 -1.002 11.073 1.00 58.00 236 ILE A C 1
ATOM 1795 O O . ILE A 1 236 ? -16.783 -0.473 10.803 1.00 58.00 236 ILE A O 1
ATOM 1799 N N . GLU A 1 237 ? -15.362 -2.204 10.619 1.00 67.38 237 GLU A N 1
ATOM 1800 C CA . GLU A 1 237 ? -16.267 -3.074 9.871 1.00 67.38 237 GLU A CA 1
ATOM 1801 C C . GLU A 1 237 ? -17.343 -3.638 10.812 1.00 67.38 237 GLU A C 1
ATOM 1803 O O . GLU A 1 237 ? -17.077 -4.527 11.613 1.00 67.38 237 GLU A O 1
ATOM 1808 N N . GLY A 1 238 ? -18.560 -3.080 10.751 1.00 63.75 238 GLY A N 1
ATOM 1809 C CA . GLY A 1 238 ? -19.635 -3.366 11.714 1.00 63.75 238 GLY A CA 1
ATOM 1810 C C . GLY A 1 238 ? -20.011 -4.847 11.833 1.00 63.75 238 GLY A C 1
ATOM 1811 O O . GLY A 1 238 ? -20.345 -5.290 12.927 1.00 63.75 238 GLY A O 1
ATOM 1812 N N . GLN A 1 239 ? -19.852 -5.622 10.753 1.00 69.38 239 GLN A N 1
ATOM 1813 C CA . GLN A 1 239 ? -20.091 -7.070 10.740 1.00 69.38 239 GLN A CA 1
ATOM 1814 C C . GLN A 1 239 ? -19.219 -7.828 11.758 1.00 69.38 239 GLN A C 1
ATOM 1816 O O . GLN A 1 239 ? -19.618 -8.889 12.235 1.00 69.38 239 GLN A O 1
ATOM 1821 N N . LEU A 1 240 ? -18.060 -7.280 12.145 1.00 71.38 240 LEU A N 1
ATOM 1822 C CA . LEU A 1 240 ? -17.169 -7.908 13.121 1.00 71.38 240 LEU A CA 1
ATOM 1823 C C . LEU A 1 240 ? -17.795 -8.027 14.520 1.00 71.38 240 LEU A C 1
ATOM 1825 O O . LEU A 1 240 ? -17.374 -8.903 15.266 1.00 71.38 240 LEU A O 1
ATOM 1829 N N . TRP A 1 241 ? -18.804 -7.221 14.884 1.00 72.88 241 TRP A N 1
ATOM 1830 C CA . TRP A 1 241 ? -19.502 -7.390 16.171 1.00 72.88 241 TRP A CA 1
ATOM 1831 C C . TRP A 1 241 ? -20.345 -8.665 16.205 1.00 72.88 241 TRP A C 1
ATOM 1833 O O . TRP A 1 241 ? -20.513 -9.238 17.275 1.00 72.88 241 TRP A O 1
ATOM 1843 N N . GLU A 1 242 ? -20.833 -9.116 15.049 1.00 70.25 242 GLU A N 1
ATOM 1844 C CA . GLU A 1 242 ? -21.615 -10.346 14.924 1.00 70.25 242 GLU A CA 1
ATOM 1845 C C . GLU A 1 242 ? -20.714 -11.561 14.664 1.00 70.25 242 GLU A C 1
ATOM 1847 O O . GLU A 1 242 ? -20.924 -12.630 15.232 1.00 70.25 242 GLU A O 1
ATOM 1852 N N . SER A 1 243 ? -19.709 -11.423 13.789 1.00 71.19 243 SER A N 1
ATOM 1853 C CA . SER A 1 243 ? -18.908 -12.565 13.336 1.00 71.19 243 SER A CA 1
ATOM 1854 C C . SER A 1 243 ? -17.693 -12.863 14.211 1.00 71.19 243 SER A C 1
ATOM 1856 O O . SER A 1 243 ? -17.312 -14.024 14.340 1.00 71.19 243 SER A O 1
ATOM 1858 N N . GLU A 1 244 ? -17.045 -11.831 14.762 1.00 71.00 244 GLU A N 1
ATOM 1859 C CA . GLU A 1 244 ? -15.785 -11.945 15.510 1.00 71.00 244 GLU A CA 1
ATOM 1860 C C . GLU A 1 244 ? -15.689 -10.897 16.647 1.00 71.00 244 GLU A C 1
ATOM 1862 O O . GLU A 1 244 ? -14.767 -10.074 16.652 1.00 71.00 244 GLU A O 1
ATOM 1867 N N . PRO A 1 245 ? -16.610 -10.905 17.633 1.00 64.56 245 PRO A N 1
ATOM 1868 C CA . PRO A 1 245 ? -16.739 -9.863 18.667 1.00 64.56 245 PRO A CA 1
ATOM 1869 C C . PRO A 1 245 ? -15.494 -9.673 19.552 1.00 64.56 245 PRO A C 1
ATOM 1871 O O . PRO A 1 245 ? -15.334 -8.652 20.220 1.00 64.56 245 PRO A O 1
ATOM 1874 N N . GLN A 1 246 ? -14.573 -10.633 19.568 1.00 66.19 246 GLN A N 1
ATOM 1875 C CA . GLN A 1 246 ? -13.264 -10.513 20.210 1.00 66.19 246 GLN A CA 1
ATOM 1876 C C . GLN A 1 246 ? -12.295 -9.567 19.484 1.00 66.19 246 GLN A C 1
ATOM 1878 O O . GLN A 1 246 ? -11.364 -9.074 20.113 1.00 66.19 246 GLN A O 1
ATOM 1883 N N . LYS A 1 247 ? -12.494 -9.306 18.184 1.00 68.12 247 LYS A N 1
ATOM 1884 C CA . LYS A 1 247 ? -11.593 -8.478 17.362 1.00 68.12 247 LYS A CA 1
ATOM 1885 C C . LYS A 1 247 ? -11.843 -6.983 17.491 1.00 68.12 247 LYS A C 1
ATOM 1887 O O . LYS A 1 247 ? -11.018 -6.193 17.050 1.00 68.12 247 LYS A O 1
ATOM 1892 N N . ILE A 1 248 ? -12.957 -6.574 18.084 1.00 67.56 248 ILE A N 1
ATOM 1893 C CA . ILE A 1 248 ? -13.291 -5.163 18.264 1.00 67.56 248 ILE A CA 1
ATOM 1894 C C . ILE A 1 248 ? -13.750 -4.897 19.698 1.00 67.56 248 ILE A C 1
ATOM 1896 O O . ILE A 1 248 ? -14.252 -5.807 20.359 1.00 67.56 248 ILE A O 1
ATOM 1900 N N . PRO A 1 249 ? -13.573 -3.671 20.223 1.00 67.00 249 PRO A N 1
ATOM 1901 C CA . PRO A 1 249 ? -14.088 -3.334 21.544 1.00 67.00 249 PRO A CA 1
ATOM 1902 C C . PRO A 1 249 ? -15.606 -3.547 21.595 1.00 67.00 249 PRO A C 1
ATOM 1904 O O . PRO A 1 249 ? -16.338 -3.050 20.729 1.00 67.00 249 PRO A O 1
ATOM 1907 N N . VAL A 1 250 ? -16.095 -4.258 22.611 1.00 72.81 250 VAL A N 1
ATOM 1908 C CA . VAL A 1 250 ? -17.541 -4.334 22.862 1.00 72.81 250 VAL A CA 1
ATOM 1909 C C . VAL A 1 250 ? -18.011 -3.031 23.505 1.00 72.81 250 VAL A C 1
ATOM 1911 O O . VAL A 1 250 ? -17.215 -2.261 24.046 1.00 72.81 250 VAL A O 1
ATOM 1914 N N . CYS A 1 251 ? -19.314 -2.739 23.445 1.00 74.94 251 CYS A N 1
ATOM 1915 C CA . CYS A 1 251 ? -19.844 -1.442 23.883 1.00 74.94 251 CYS A CA 1
ATOM 1916 C C . CYS A 1 251 ? -19.401 -1.071 25.310 1.00 74.94 251 CYS A C 1
ATOM 1918 O O . CYS A 1 251 ? -19.052 0.084 25.567 1.00 74.94 251 CYS A O 1
ATOM 1920 N N . VAL A 1 252 ? -19.363 -2.058 26.211 1.00 74.12 252 VAL A N 1
ATOM 1921 C CA . VAL A 1 252 ? -19.000 -1.875 27.623 1.00 74.12 252 VAL A CA 1
ATOM 1922 C C . VAL A 1 252 ? -17.503 -1.656 27.874 1.00 74.12 252 VAL A C 1
ATOM 1924 O O . VAL A 1 252 ? -17.146 -1.092 28.907 1.00 74.12 252 VAL A O 1
ATOM 1927 N N . ASP A 1 253 ? -16.635 -1.989 26.912 1.00 68.31 253 ASP A N 1
ATOM 1928 C CA . ASP A 1 253 ? -15.189 -1.719 26.995 1.00 68.31 253 ASP A CA 1
ATOM 1929 C C . ASP A 1 253 ? -14.922 -0.202 26.955 1.00 68.31 253 ASP A C 1
ATOM 1931 O O . ASP A 1 253 ? -13.960 0.303 27.535 1.00 68.31 253 ASP A O 1
ATOM 1935 N N . CYS A 1 254 ? -15.804 0.550 26.284 1.00 66.31 254 CYS A N 1
ATOM 1936 C CA . CYS A 1 254 ? -15.710 2.004 26.138 1.00 66.31 254 CYS A CA 1
ATOM 1937 C C . CYS A 1 254 ? -16.762 2.777 26.955 1.00 66.31 254 CYS A C 1
ATOM 1939 O O . CYS A 1 254 ? -16.513 3.925 27.347 1.00 66.31 254 CYS A O 1
ATOM 1941 N N . HIS A 1 255 ? -17.930 2.181 27.212 1.00 70.06 255 HIS A N 1
ATOM 1942 C CA . HIS A 1 255 ? -19.054 2.803 27.911 1.00 70.06 255 HIS A CA 1
ATOM 1943 C C . HIS A 1 255 ? -19.380 2.071 29.215 1.00 70.06 255 HIS A C 1
ATOM 1945 O O . HIS A 1 255 ? -19.778 0.915 29.199 1.00 70.06 255 HIS A O 1
ATOM 1951 N N . SER A 1 256 ? -19.315 2.766 30.355 1.00 73.00 256 SER A N 1
ATOM 1952 C CA . SER A 1 256 ? -19.846 2.196 31.601 1.00 73.00 256 SER A CA 1
ATOM 1953 C C . SER A 1 256 ? -21.382 2.139 31.530 1.00 73.00 256 SER A C 1
ATOM 1955 O O . SER A 1 256 ? -21.999 3.184 31.301 1.00 73.00 256 SER A O 1
ATOM 1957 N N . PRO A 1 257 ? -22.016 0.966 31.728 1.00 72.50 257 PRO A N 1
ATOM 1958 C CA . PRO A 1 257 ? -23.467 0.816 31.597 1.00 72.50 257 PRO A CA 1
ATOM 1959 C C . PRO A 1 257 ? -24.242 1.421 32.777 1.00 72.50 257 PRO A C 1
ATOM 1961 O O . PRO A 1 257 ? -25.393 1.824 32.609 1.00 72.50 257 PRO A O 1
ATOM 1964 N N . HIS A 1 258 ? -23.616 1.524 33.956 1.00 77.94 258 HIS A N 1
ATOM 1965 C CA . HIS A 1 258 ? -24.256 2.058 35.159 1.00 77.94 258 HIS A CA 1
ATOM 1966 C C . HIS A 1 258 ? -23.851 3.494 35.478 1.00 77.94 258 HIS A C 1
ATOM 1968 O O . HIS A 1 258 ? -24.651 4.196 36.075 1.00 77.94 258 HIS A O 1
ATOM 1974 N N . VAL A 1 259 ? -22.675 3.979 35.061 1.00 66.06 259 VAL A N 1
ATOM 1975 C CA . VAL A 1 259 ? -22.176 5.319 35.422 1.00 66.06 259 VAL A CA 1
ATOM 1976 C C . VAL A 1 259 ? -22.318 6.305 34.267 1.00 66.06 259 VAL A C 1
ATOM 1978 O O . VAL A 1 259 ? -21.923 6.025 33.135 1.00 66.06 259 VAL A O 1
ATOM 1981 N N . ILE A 1 260 ? -22.772 7.530 34.561 1.00 59.59 260 ILE A N 1
ATOM 1982 C CA . ILE A 1 260 ? -22.633 8.637 33.612 1.00 59.59 260 ILE A CA 1
ATOM 1983 C C . ILE A 1 260 ? -21.154 9.015 33.448 1.00 59.59 260 ILE A C 1
ATOM 1985 O O . ILE A 1 260 ? -20.611 9.874 34.139 1.00 59.59 260 ILE A O 1
ATOM 1989 N N . ARG A 1 261 ? -20.488 8.464 32.435 1.00 50.25 261 ARG A N 1
ATOM 1990 C CA . ARG A 1 261 ? -19.504 9.282 31.726 1.00 50.25 261 ARG A CA 1
ATOM 1991 C C . ARG A 1 261 ? -20.335 10.215 30.855 1.00 50.25 261 ARG A C 1
ATOM 1993 O O . ARG A 1 261 ? -20.979 9.767 29.914 1.00 50.25 261 ARG A O 1
ATOM 2000 N N . LYS A 1 262 ? -20.383 11.516 31.170 1.00 43.66 262 LYS A N 1
ATOM 2001 C CA . LYS A 1 262 ? -20.780 12.518 30.169 1.00 43.66 262 LYS A CA 1
ATOM 2002 C C . LYS A 1 262 ? -19.738 12.402 29.070 1.00 43.66 262 LYS A C 1
ATOM 2004 O O . LYS A 1 262 ? -18.678 13.009 29.169 1.00 43.66 262 LYS A O 1
ATOM 2009 N N . VAL A 1 263 ? -20.008 11.557 28.083 1.00 43.12 263 VAL A N 1
ATOM 2010 C CA . VAL A 1 263 ? -19.114 11.289 26.966 1.00 43.12 263 VAL A CA 1
ATOM 2011 C C . VAL A 1 263 ? -19.160 12.488 26.019 1.00 43.12 263 VAL A C 1
ATOM 2013 O O . VAL A 1 263 ? -19.635 12.421 24.894 1.00 43.12 263 VAL A O 1
ATOM 2016 N N . PHE A 1 264 ? -18.682 13.631 26.492 1.00 37.00 264 PHE A N 1
ATOM 2017 C CA . PHE A 1 264 ? -17.977 14.538 25.615 1.00 37.00 264 PHE A CA 1
ATOM 2018 C C . PHE A 1 264 ? -16.567 13.978 25.592 1.00 37.00 264 PHE A C 1
ATOM 2020 O O . PHE A 1 264 ? -15.876 14.045 26.600 1.00 37.00 264 PHE A O 1
ATOM 2027 N N . TYR A 1 265 ? -16.168 13.351 24.490 1.00 43.22 265 TYR A N 1
ATOM 2028 C CA . TYR A 1 265 ? -14.758 13.096 24.242 1.00 43.22 265 TYR A CA 1
ATOM 2029 C C . TYR A 1 265 ? -14.130 14.421 23.772 1.00 43.22 265 TYR A C 1
ATOM 2031 O O . TYR A 1 265 ? -14.253 14.743 22.590 1.00 43.22 265 TYR A O 1
ATOM 2039 N N . PRO A 1 266 ? -13.403 15.198 24.592 1.00 41.75 266 PRO A N 1
ATOM 2040 C CA . PRO A 1 266 ? -12.110 15.633 24.117 1.00 41.75 266 PRO A CA 1
ATOM 2041 C C . PRO A 1 266 ? -11.252 14.367 24.017 1.00 41.75 266 PRO A C 1
ATOM 2043 O O . PRO A 1 266 ? -11.098 13.628 24.994 1.00 41.75 266 PRO A O 1
ATOM 2046 N N . ALA A 1 267 ? -10.767 14.069 22.812 1.00 42.22 267 ALA A N 1
ATOM 2047 C CA . ALA A 1 267 ? -9.762 13.038 22.588 1.00 42.22 267 ALA A CA 1
ATOM 2048 C C . ALA A 1 267 ? -8.606 13.272 23.581 1.00 42.22 267 ALA A C 1
ATOM 2050 O O . ALA A 1 267 ? -7.934 14.295 23.504 1.00 42.22 267 ALA A O 1
ATOM 2051 N N . GLY A 1 268 ? -8.457 12.407 24.589 1.00 46.16 268 GLY A N 1
ATOM 2052 C CA . GLY A 1 268 ? -7.415 12.569 25.610 1.00 46.16 268 GLY A CA 1
ATOM 2053 C C . GLY A 1 268 ? -7.714 11.951 26.976 1.00 46.16 268 GLY A C 1
ATOM 2054 O O . GLY A 1 268 ? -6.795 11.433 27.601 1.00 46.16 268 GLY A O 1
ATOM 2055 N N . MET A 1 269 ? -8.974 11.926 27.435 1.00 46.53 269 MET A N 1
ATOM 2056 C CA . MET A 1 269 ? -9.273 11.462 28.807 1.00 46.53 269 MET A CA 1
ATOM 2057 C C . MET A 1 269 ? -9.088 9.943 28.993 1.00 46.53 269 MET A C 1
ATOM 2059 O O . MET A 1 269 ? -8.639 9.518 30.046 1.00 46.53 269 MET A O 1
ATOM 2063 N N . ALA A 1 270 ? -9.332 9.130 27.957 1.00 60.28 270 ALA A N 1
ATOM 2064 C CA . ALA A 1 270 ? -9.102 7.678 28.002 1.00 60.28 270 ALA A CA 1
ATOM 2065 C C . ALA A 1 270 ? -7.610 7.287 27.994 1.00 60.28 270 ALA A C 1
ATOM 2067 O O . ALA A 1 270 ? -7.254 6.216 28.469 1.00 60.28 270 ALA A O 1
ATOM 2068 N N . ASN A 1 271 ? -6.731 8.150 27.473 1.00 75.75 271 ASN A N 1
ATOM 2069 C CA . ASN A 1 271 ? -5.302 7.843 27.364 1.00 75.75 271 ASN A CA 1
ATOM 2070 C C . ASN A 1 271 ? -4.557 8.146 28.666 1.00 75.75 271 ASN A C 1
ATOM 2072 O O . ASN A 1 271 ? -3.549 7.508 28.951 1.00 75.75 271 ASN A O 1
ATOM 2076 N N . GLN A 1 272 ? -5.048 9.100 29.465 1.00 75.88 272 GLN A N 1
ATOM 2077 C CA . GLN A 1 272 ? -4.424 9.473 30.738 1.00 75.88 272 GLN A CA 1
ATOM 2078 C C . GLN A 1 272 ? -4.427 8.323 31.750 1.00 75.88 272 GLN A C 1
ATOM 2080 O O . GLN A 1 272 ? -3.439 8.153 32.460 1.00 75.88 272 GLN A O 1
ATOM 2085 N N . ASP A 1 273 ? -5.481 7.504 31.767 1.00 77.69 273 ASP A N 1
ATOM 2086 C CA . ASP A 1 273 ? -5.567 6.332 32.644 1.00 77.69 273 ASP A CA 1
ATOM 2087 C C . ASP A 1 273 ? -4.455 5.318 32.322 1.00 77.69 273 ASP A C 1
ATOM 2089 O O . ASP A 1 273 ? -3.776 4.827 33.225 1.00 77.69 273 ASP A O 1
ATOM 2093 N N . CYS A 1 274 ? -4.199 5.070 31.032 1.00 84.19 274 CYS A N 1
ATOM 2094 C CA . CYS A 1 274 ? -3.114 4.201 30.572 1.00 84.19 274 CYS A CA 1
ATOM 2095 C C . CYS A 1 274 ? -1.737 4.826 30.849 1.00 84.19 274 CYS A C 1
ATOM 2097 O O . CYS A 1 274 ? -0.843 4.176 31.393 1.00 84.19 274 CYS A O 1
ATOM 2099 N N . LEU A 1 275 ? -1.573 6.109 30.510 1.00 87.06 275 LEU A N 1
ATOM 2100 C CA . LEU A 1 275 ? -0.316 6.848 30.659 1.00 87.06 275 LEU A CA 1
ATOM 2101 C C . LEU A 1 275 ? 0.067 7.105 32.121 1.00 87.06 275 LEU A C 1
ATOM 2103 O O . LEU A 1 275 ? 1.228 7.395 32.387 1.00 87.06 275 LEU A O 1
ATOM 2107 N N . ARG A 1 276 ? -0.847 6.942 33.086 1.00 86.50 276 ARG A N 1
ATOM 2108 C CA . ARG A 1 276 ? -0.507 6.969 34.518 1.00 86.50 276 ARG A CA 1
ATOM 2109 C C . ARG A 1 276 ? 0.559 5.931 34.874 1.00 86.50 276 ARG A C 1
ATOM 2111 O O . ARG A 1 276 ? 1.390 6.196 35.735 1.00 86.50 276 ARG A O 1
ATOM 2118 N N . CYS A 1 277 ? 0.520 4.772 34.219 1.00 87.81 277 CYS A N 1
ATOM 2119 C CA . CYS A 1 277 ? 1.530 3.728 34.369 1.00 87.81 277 CYS A CA 1
ATOM 2120 C C . CYS A 1 277 ? 2.494 3.733 33.180 1.00 87.81 277 CYS A C 1
ATOM 2122 O O . CYS A 1 277 ? 3.702 3.776 33.370 1.00 87.81 277 CYS A O 1
ATOM 2124 N N . HIS A 1 278 ? 1.976 3.745 31.951 1.00 89.81 278 HIS A N 1
ATOM 2125 C CA . HIS A 1 278 ? 2.804 3.653 30.747 1.00 89.81 278 HIS A CA 1
ATOM 2126 C C . HIS A 1 278 ? 3.635 4.911 30.465 1.00 89.81 278 HIS A C 1
ATOM 2128 O O . HIS A 1 278 ? 4.556 4.848 29.668 1.00 89.81 278 HIS A O 1
ATOM 2134 N N . GLY A 1 279 ? 3.368 6.039 31.122 1.00 90.06 279 GLY A N 1
ATOM 2135 C CA . GLY A 1 279 ? 4.229 7.223 31.073 1.00 90.06 279 GLY A CA 1
ATOM 2136 C C . GLY A 1 279 ? 5.438 7.158 32.013 1.00 90.06 279 GLY A C 1
ATOM 2137 O O . GLY A 1 279 ? 6.209 8.112 32.056 1.00 90.06 279 GLY A O 1
ATOM 2138 N N . ASP A 1 280 ? 5.608 6.077 32.780 1.00 91.44 280 ASP A N 1
ATOM 2139 C CA . ASP A 1 280 ? 6.779 5.861 33.633 1.00 91.44 280 ASP A CA 1
ATOM 2140 C C . ASP A 1 280 ? 7.889 5.146 32.846 1.00 91.44 280 ASP A C 1
ATOM 2142 O O . ASP A 1 280 ? 7.727 4.001 32.420 1.00 91.44 280 ASP A O 1
ATOM 2146 N N . GLU A 1 281 ? 9.033 5.812 32.660 1.00 91.75 281 GLU A N 1
ATOM 2147 C CA . GLU A 1 281 ? 10.206 5.262 31.960 1.00 91.75 281 GLU A CA 1
ATOM 2148 C C . GLU A 1 281 ? 10.761 3.988 32.615 1.00 91.75 281 GLU A C 1
ATOM 2150 O O . GLU A 1 281 ? 11.421 3.184 31.955 1.00 91.75 281 GLU A O 1
ATOM 2155 N N . SER A 1 282 ? 10.494 3.786 33.909 1.00 91.62 282 SER A N 1
ATOM 2156 C CA . SER A 1 282 ? 10.939 2.608 34.656 1.00 91.62 282 SER A CA 1
ATOM 2157 C C . SER A 1 282 ? 10.008 1.401 34.513 1.00 91.62 282 SER A C 1
ATOM 2159 O O . SER A 1 282 ? 10.370 0.297 34.935 1.00 91.62 282 SER A O 1
ATOM 2161 N N . LEU A 1 283 ? 8.828 1.576 33.902 1.00 91.81 283 LEU A N 1
ATOM 2162 C CA . LEU A 1 283 ? 7.870 0.492 33.743 1.00 91.81 283 LEU A CA 1
ATOM 2163 C C . LEU A 1 283 ? 8.405 -0.559 32.766 1.00 91.81 283 LEU A C 1
ATOM 2165 O O . LEU A 1 283 ? 8.667 -0.296 31.589 1.00 91.81 283 LEU A O 1
ATOM 2169 N N . THR A 1 284 ? 8.524 -1.784 33.264 1.00 91.38 284 THR A N 1
ATOM 2170 C CA . THR A 1 284 ? 9.023 -2.940 32.520 1.00 91.38 284 THR A CA 1
ATOM 2171 C C . THR A 1 284 ? 8.163 -4.166 32.802 1.00 91.38 284 THR A C 1
ATOM 2173 O O . THR A 1 284 ? 7.483 -4.243 33.827 1.00 91.38 284 THR A O 1
ATOM 2176 N N . MET A 1 285 ? 8.187 -5.129 31.885 1.00 87.25 285 MET A N 1
ATOM 2177 C CA . MET A 1 285 ? 7.639 -6.464 32.102 1.00 87.25 285 MET A CA 1
ATOM 2178 C C . MET A 1 285 ? 8.592 -7.532 31.576 1.00 87.25 285 MET A C 1
ATOM 2180 O O . MET A 1 285 ? 9.359 -7.283 30.651 1.00 87.25 285 MET A O 1
ATOM 2184 N N . GLU A 1 286 ? 8.503 -8.731 32.137 1.00 88.56 286 GLU A N 1
ATOM 2185 C CA . GLU A 1 286 ? 9.160 -9.918 31.590 1.00 88.56 286 GLU A CA 1
ATOM 2186 C C . GLU A 1 286 ? 8.269 -10.532 30.505 1.00 88.56 286 GLU A C 1
ATOM 2188 O O . GLU A 1 286 ? 7.108 -10.864 30.764 1.00 88.56 286 GLU A O 1
ATOM 2193 N N . ARG A 1 287 ? 8.806 -10.691 29.295 1.00 79.06 287 ARG A N 1
ATOM 2194 C CA . ARG A 1 287 ? 8.165 -11.418 28.192 1.00 79.06 287 ARG A CA 1
ATOM 2195 C C . ARG A 1 287 ? 9.219 -12.310 27.541 1.00 79.06 287 ARG A C 1
ATOM 2197 O O . ARG A 1 287 ? 10.299 -11.840 27.212 1.00 79.06 287 ARG A O 1
ATOM 2204 N N . ASP A 1 288 ? 8.925 -13.603 27.428 1.00 76.00 288 ASP A N 1
ATOM 2205 C CA . ASP A 1 288 ? 9.817 -14.612 26.829 1.00 76.00 288 ASP A CA 1
ATOM 2206 C C . ASP A 1 288 ? 11.238 -14.676 27.432 1.00 76.00 288 ASP A C 1
ATOM 2208 O O . ASP A 1 288 ? 12.195 -15.087 26.781 1.00 76.00 288 ASP A O 1
ATOM 2212 N N . GLY A 1 289 ? 11.369 -14.319 28.716 1.00 80.69 289 GLY A N 1
ATOM 2213 C CA . GLY A 1 289 ? 12.642 -14.319 29.447 1.00 80.69 289 GLY A CA 1
ATOM 2214 C C . GLY A 1 289 ? 13.506 -13.074 29.228 1.00 80.69 289 GLY A C 1
ATOM 2215 O O . GLY A 1 289 ? 14.656 -13.058 29.670 1.00 80.69 289 GLY A O 1
ATOM 2216 N N . GLU A 1 290 ? 12.969 -12.050 28.560 1.00 84.38 290 GLU A N 1
ATOM 2217 C CA . GLU A 1 290 ? 13.601 -10.746 28.394 1.00 84.38 290 GLU A CA 1
ATOM 2218 C C . GLU A 1 290 ? 12.795 -9.645 29.098 1.00 84.38 290 GLU A C 1
ATOM 2220 O O . GLU A 1 290 ? 11.559 -9.609 29.067 1.00 84.38 290 GLU A O 1
ATOM 2225 N N . THR A 1 291 ? 13.511 -8.701 29.713 1.00 89.38 291 THR A N 1
ATOM 2226 C CA . THR A 1 291 ? 12.917 -7.494 30.288 1.00 89.38 291 THR A CA 1
ATOM 2227 C C . THR A 1 291 ? 12.606 -6.495 29.172 1.00 89.38 291 THR A C 1
ATOM 2229 O O . THR A 1 291 ? 13.510 -5.919 28.565 1.00 89.38 291 THR A O 1
ATOM 2232 N N . VAL A 1 292 ? 11.322 -6.242 28.926 1.00 87.38 292 VAL A N 1
ATOM 2233 C CA . VAL A 1 292 ? 10.835 -5.312 27.900 1.00 87.38 292 VAL A CA 1
ATOM 2234 C C . VAL A 1 292 ? 10.282 -4.052 28.564 1.00 87.38 292 VAL A C 1
ATOM 2236 O O . VAL A 1 292 ? 9.529 -4.124 29.535 1.00 87.38 292 VAL A O 1
ATOM 2239 N N . SER A 1 293 ? 10.642 -2.877 28.041 1.00 90.25 293 SER A N 1
ATOM 2240 C CA . SER A 1 293 ? 10.065 -1.607 28.495 1.00 90.25 293 SER A CA 1
ATOM 2241 C C . SER A 1 293 ? 8.622 -1.458 28.015 1.00 90.25 293 SER A C 1
ATOM 2243 O O . SER A 1 293 ? 8.309 -1.722 26.854 1.00 90.25 293 SER A O 1
ATOM 2245 N N . LEU A 1 294 ? 7.758 -0.994 28.915 1.00 88.69 294 LEU A N 1
ATOM 2246 C CA . LEU A 1 294 ? 6.363 -0.653 28.634 1.00 88.69 294 LEU A CA 1
ATOM 2247 C C . LEU A 1 294 ? 6.134 0.858 28.540 1.00 88.69 294 LEU A C 1
ATOM 2249 O O . LEU A 1 294 ? 4.985 1.299 28.474 1.00 88.69 294 LEU A O 1
ATOM 2253 N N . TYR A 1 295 ? 7.213 1.640 28.550 1.00 91.06 295 TYR A N 1
ATOM 2254 C CA . TYR A 1 295 ? 7.155 3.089 28.499 1.00 91.06 295 TYR A CA 1
ATOM 2255 C C . TYR A 1 295 ? 6.610 3.603 27.161 1.00 91.06 295 TYR A C 1
ATOM 2257 O O . TYR A 1 295 ? 6.950 3.118 26.079 1.00 91.06 295 TYR A O 1
ATOM 2265 N N . VAL A 1 296 ? 5.785 4.640 27.255 1.00 88.94 296 VAL A N 1
ATOM 2266 C CA . VAL A 1 296 ? 5.172 5.369 26.156 1.00 88.94 296 VAL A CA 1
ATOM 2267 C C . VAL A 1 296 ? 5.260 6.864 26.458 1.00 88.94 296 VAL A C 1
ATOM 2269 O O . VAL A 1 296 ? 4.637 7.366 27.395 1.00 88.94 296 VAL A O 1
ATOM 2272 N N . ASP A 1 297 ? 5.989 7.601 25.620 1.00 86.00 297 ASP A N 1
ATOM 2273 C CA . ASP A 1 297 ? 6.059 9.061 25.706 1.00 86.00 297 ASP A CA 1
ATOM 2274 C C . ASP A 1 297 ? 4.767 9.692 25.161 1.00 86.00 297 ASP A C 1
ATOM 2276 O O . ASP A 1 297 ? 4.629 9.978 23.967 1.00 86.00 297 ASP A O 1
ATOM 2280 N N . GLY A 1 298 ? 3.804 9.926 26.055 1.00 78.81 298 GLY A N 1
ATOM 2281 C CA . GLY A 1 298 ? 2.520 10.540 25.710 1.00 78.81 298 GLY A CA 1
ATOM 2282 C C . GLY A 1 298 ? 2.636 11.951 25.115 1.00 78.81 298 GLY A C 1
ATOM 2283 O O . GLY A 1 298 ? 1.753 12.380 24.373 1.00 78.81 298 GLY A O 1
ATOM 2284 N N . THR A 1 299 ? 3.726 12.671 25.393 1.00 77.06 299 THR A N 1
ATOM 2285 C CA . THR A 1 299 ? 4.009 13.997 24.823 1.00 77.06 299 THR A CA 1
ATOM 2286 C C . THR A 1 299 ? 4.502 13.900 23.385 1.00 77.06 299 THR A C 1
ATOM 2288 O O . THR A 1 299 ? 4.040 14.660 22.533 1.00 77.06 299 THR A O 1
ATOM 2291 N N . ALA A 1 300 ? 5.394 12.952 23.092 1.00 76.88 300 ALA A N 1
ATOM 2292 C CA . ALA A 1 300 ? 5.849 12.685 21.730 1.00 76.88 300 ALA A CA 1
ATOM 2293 C C . ALA A 1 300 ? 4.701 12.170 20.846 1.00 76.88 300 ALA A C 1
ATOM 2295 O O . ALA A 1 300 ? 4.586 12.584 19.691 1.00 76.88 300 ALA A O 1
ATOM 2296 N N . MET A 1 301 ? 3.799 11.352 21.407 1.00 75.31 301 MET A N 1
ATOM 2297 C CA . MET A 1 301 ? 2.636 10.810 20.694 1.00 75.31 301 MET A CA 1
ATOM 2298 C C . MET A 1 301 ? 1.739 11.869 20.058 1.00 75.31 301 MET A C 1
ATOM 2300 O O . MET A 1 301 ? 1.195 11.620 18.985 1.00 75.31 301 MET A O 1
ATOM 2304 N N . ALA A 1 302 ? 1.618 13.057 20.656 1.00 68.94 302 ALA A N 1
ATOM 2305 C CA . ALA A 1 302 ? 0.763 14.131 20.148 1.00 68.94 302 ALA A CA 1
ATOM 2306 C C . ALA A 1 302 ? 1.113 14.588 18.714 1.00 68.94 302 ALA A C 1
ATOM 2308 O O . ALA A 1 302 ? 0.272 15.179 18.041 1.00 68.94 302 ALA A O 1
ATOM 2309 N N . GLY A 1 303 ? 2.336 14.321 18.236 1.00 70.00 303 GLY A N 1
ATOM 2310 C CA . GLY A 1 303 ? 2.793 14.680 16.890 1.00 70.00 303 GLY A CA 1
ATOM 2311 C C . GLY A 1 303 ? 2.655 13.579 15.832 1.00 70.00 303 GLY A C 1
ATOM 2312 O O . GLY A 1 303 ? 3.016 13.811 14.676 1.00 70.00 303 GLY A O 1
ATOM 2313 N N . PHE A 1 304 ? 2.177 12.386 16.196 1.00 83.31 304 PHE A N 1
ATOM 2314 C CA . PHE A 1 304 ? 2.222 11.200 15.337 1.00 83.31 304 PHE A CA 1
ATOM 2315 C C . PHE A 1 304 ? 0.860 10.822 14.738 1.00 83.31 304 PHE A C 1
ATOM 2317 O O . PHE A 1 304 ? -0.202 11.355 15.089 1.00 83.31 304 PHE A O 1
ATOM 2324 N N . ALA A 1 305 ? 0.890 9.905 13.768 1.00 78.12 305 ALA A N 1
ATOM 2325 C CA . ALA A 1 305 ? -0.321 9.292 13.246 1.00 78.12 305 ALA A CA 1
ATOM 2326 C C . ALA A 1 305 ? -1.021 8.535 14.385 1.00 78.12 305 ALA A C 1
ATOM 2328 O O . ALA A 1 305 ? -0.369 7.937 15.235 1.00 78.12 305 ALA A O 1
ATOM 2329 N N . HIS A 1 306 ? -2.352 8.595 14.406 1.00 83.62 306 HIS A N 1
ATOM 2330 C CA . HIS A 1 306 ? -3.207 8.030 15.458 1.00 83.62 306 HIS A CA 1
ATOM 2331 C C . HIS A 1 306 ? -3.215 8.756 16.817 1.00 83.62 306 HIS A C 1
ATOM 2333 O O . HIS A 1 306 ? -3.893 8.280 17.717 1.00 83.62 306 HIS A O 1
ATOM 2339 N N . HIS A 1 307 ? -2.597 9.934 16.979 1.00 80.06 307 HIS A N 1
ATOM 2340 C CA . HIS A 1 307 ? -2.618 10.658 18.268 1.00 80.06 307 HIS A CA 1
ATOM 2341 C C . HIS A 1 307 ? -4.028 11.014 18.787 1.00 80.06 307 HIS A C 1
ATOM 2343 O O . HIS A 1 307 ? -4.251 11.100 19.992 1.00 80.06 307 HIS A O 1
ATOM 2349 N N . GLU A 1 308 ? -5.000 11.197 17.887 1.00 75.31 308 GLU A N 1
ATOM 2350 C CA . GLU A 1 308 ? -6.407 11.440 18.243 1.00 75.31 308 GLU A CA 1
ATOM 2351 C C . GLU A 1 308 ? -7.184 10.150 18.575 1.00 75.31 308 GLU A C 1
ATOM 2353 O O . GLU A 1 308 ? -8.363 10.211 18.939 1.00 75.31 308 GLU A O 1
ATOM 2358 N N . LYS A 1 309 ? -6.563 8.975 18.409 1.00 79.06 309 LYS A N 1
ATOM 2359 C CA . LYS A 1 309 ? -7.161 7.666 18.692 1.00 79.06 309 LYS A CA 1
ATOM 2360 C C . LYS A 1 309 ? -6.847 7.257 20.136 1.00 79.06 309 LYS A C 1
ATOM 2362 O O . LYS A 1 309 ? -5.686 7.285 20.545 1.00 79.06 309 LYS A O 1
ATOM 2367 N N . PRO A 1 310 ? -7.863 6.895 20.938 1.00 79.62 310 PRO A N 1
ATOM 2368 C CA . PRO A 1 310 ? -7.632 6.341 22.261 1.00 79.62 310 PRO A CA 1
ATOM 2369 C C . PRO A 1 310 ? -6.828 5.033 22.245 1.00 79.62 310 PRO A C 1
ATOM 2371 O O . PRO A 1 310 ? -7.027 4.219 21.347 1.00 79.62 310 PRO A O 1
ATOM 2374 N N . CYS A 1 311 ? -6.003 4.782 23.268 1.00 82.06 311 CYS A N 1
ATOM 2375 C CA . CYS A 1 311 ? -5.178 3.570 23.390 1.00 82.06 311 CYS A CA 1
ATOM 2376 C C . CYS A 1 311 ? -6.007 2.283 23.238 1.00 82.06 311 CYS A C 1
ATOM 2378 O O . CYS A 1 311 ? -5.619 1.386 22.497 1.00 82.06 311 CYS A O 1
ATOM 2380 N N . ALA A 1 312 ? -7.187 2.238 23.865 1.00 79.94 312 ALA A N 1
ATOM 2381 C CA . ALA A 1 312 ? -8.127 1.115 23.813 1.00 79.94 312 ALA A CA 1
ATOM 2382 C C . ALA A 1 312 ? -8.705 0.817 22.413 1.00 79.94 312 ALA A C 1
ATOM 2384 O O . ALA A 1 312 ? -9.310 -0.230 22.215 1.00 79.94 312 ALA A O 1
ATOM 2385 N N . GLN A 1 313 ? -8.550 1.721 21.436 1.00 78.31 313 GLN A N 1
ATOM 2386 C CA . GLN A 1 313 ? -8.960 1.443 20.053 1.00 78.31 313 GLN A CA 1
ATOM 2387 C C . GLN A 1 313 ? -7.974 0.530 19.324 1.00 78.31 313 GLN A C 1
ATOM 2389 O O . GLN A 1 313 ? -8.382 -0.173 18.408 1.00 78.31 313 GLN A O 1
ATOM 2394 N N . CYS A 1 314 ? -6.699 0.551 19.720 1.00 81.94 314 CYS A N 1
ATOM 2395 C CA . CYS A 1 314 ? -5.676 -0.347 19.186 1.00 81.94 314 CYS A CA 1
ATOM 2396 C C . CYS A 1 314 ? -5.457 -1.538 20.130 1.00 81.94 314 CYS A C 1
ATOM 2398 O O . CYS A 1 314 ? -5.362 -2.679 19.692 1.00 81.94 314 CYS A O 1
ATOM 2400 N N . HIS A 1 315 ? -5.408 -1.268 21.435 1.00 83.88 315 HIS A N 1
ATOM 2401 C CA . HIS A 1 315 ? -5.306 -2.268 22.493 1.00 83.88 315 HIS A CA 1
ATOM 2402 C C . HIS A 1 315 ? -6.697 -2.762 22.894 1.00 83.88 315 HIS A C 1
ATOM 2404 O O . HIS A 1 315 ? -7.239 -2.364 23.926 1.00 83.88 315 HIS A O 1
ATOM 2410 N N . ILE A 1 316 ? -7.285 -3.593 22.037 1.00 76.19 316 ILE A N 1
ATOM 2411 C CA . ILE A 1 316 ? -8.591 -4.212 22.277 1.00 76.19 316 ILE A CA 1
ATOM 2412 C C . ILE A 1 316 ? -8.534 -5.194 23.460 1.00 76.19 316 ILE A C 1
ATOM 2414 O O . ILE A 1 316 ? -7.471 -5.710 23.805 1.00 76.19 316 ILE A O 1
ATOM 2418 N N . GLY A 1 317 ? -9.685 -5.447 24.089 1.00 74.56 317 GLY A N 1
ATOM 2419 C CA . GLY A 1 317 ? -9.783 -6.360 25.235 1.00 74.56 317 GLY A CA 1
ATOM 2420 C C . GLY A 1 317 ? -9.501 -5.716 26.595 1.00 74.56 317 GLY A C 1
ATOM 2421 O O . GLY A 1 317 ? -9.321 -6.434 27.569 1.00 74.56 317 GLY A O 1
ATOM 2422 N N . VAL A 1 318 ? -9.472 -4.380 26.680 1.00 76.50 318 VAL A N 1
ATOM 2423 C CA . VAL A 1 318 ? -9.456 -3.669 27.968 1.00 76.50 318 VAL A CA 1
ATOM 2424 C C . VAL A 1 318 ? -10.793 -3.794 28.695 1.00 76.50 318 VAL A C 1
ATOM 2426 O O . VAL A 1 318 ? -11.852 -3.711 28.078 1.00 76.50 318 VAL A O 1
ATOM 2429 N N . THR A 1 319 ? -10.757 -3.892 30.022 1.00 70.81 319 THR A N 1
ATOM 2430 C CA . THR A 1 319 ? -11.961 -3.973 30.858 1.00 70.81 319 THR A CA 1
ATOM 2431 C C . THR A 1 319 ? -12.052 -2.747 31.763 1.00 70.81 319 THR A C 1
ATOM 2433 O O . THR A 1 319 ? -11.394 -2.656 32.796 1.00 70.81 319 THR A O 1
ATOM 2436 N N . ALA A 1 320 ? -12.879 -1.775 31.366 1.00 64.50 320 ALA A N 1
ATOM 2437 C CA . ALA A 1 320 ? -12.962 -0.457 32.006 1.00 64.50 320 ALA A CA 1
ATOM 2438 C C . ALA A 1 320 ? -13.457 -0.463 33.467 1.00 64.50 320 ALA A C 1
ATOM 2440 O O . ALA A 1 320 ? -13.321 0.550 34.152 1.00 64.50 320 ALA A O 1
ATOM 2441 N N . SER A 1 321 ? -14.053 -1.563 33.936 1.00 61.41 321 SER A N 1
ATOM 2442 C CA . SER A 1 321 ? -14.491 -1.743 35.327 1.00 61.41 321 SER A CA 1
ATOM 2443 C C . SER A 1 321 ? -13.367 -2.170 36.277 1.00 61.41 321 SER A C 1
ATOM 2445 O O . SER A 1 321 ? -13.557 -2.085 37.488 1.00 61.41 321 SER A O 1
ATOM 2447 N N . LEU A 1 322 ? -12.213 -2.609 35.760 1.00 65.56 322 LEU A N 1
ATOM 2448 C CA . LEU A 1 322 ? -11.074 -3.056 36.566 1.00 65.56 322 LEU A CA 1
ATOM 2449 C C . LEU A 1 322 ? -10.139 -1.887 36.893 1.00 65.56 322 LEU A C 1
ATOM 2451 O O . LEU A 1 322 ? -9.939 -0.981 36.083 1.00 65.56 322 LEU A O 1
ATOM 2455 N N . GLU A 1 323 ? -9.504 -1.935 38.068 1.00 68.81 323 GLU A N 1
ATOM 2456 C CA . GLU A 1 323 ? -8.520 -0.922 38.478 1.00 68.81 323 GLU A CA 1
ATOM 2457 C C . GLU A 1 323 ? -7.309 -0.893 37.525 1.00 68.81 323 GLU A C 1
ATOM 2459 O O . GLU A 1 323 ? -6.800 0.180 37.184 1.00 68.81 323 GLU A O 1
ATOM 2464 N N . ARG A 1 324 ? -6.892 -2.068 37.027 1.00 75.44 324 ARG A N 1
ATOM 2465 C CA . ARG A 1 324 ? -5.934 -2.218 35.925 1.00 75.44 324 ARG A CA 1
ATOM 2466 C C . ARG A 1 324 ? -6.662 -2.659 34.657 1.00 75.44 324 ARG A C 1
ATOM 2468 O O . ARG A 1 324 ? -6.613 -3.820 34.276 1.00 75.44 324 ARG A O 1
ATOM 2475 N N . ALA A 1 325 ? -7.273 -1.710 33.951 1.00 74.69 325 ALA A N 1
ATOM 2476 C CA . ALA A 1 325 ? -8.076 -1.993 32.756 1.00 74.69 325 ALA A CA 1
ATOM 2477 C C . ALA A 1 325 ? -7.356 -2.794 31.649 1.00 74.69 325 ALA A C 1
ATOM 2479 O O . ALA A 1 325 ? -8.013 -3.451 30.851 1.00 74.69 325 ALA A O 1
ATOM 2480 N N . CYS A 1 326 ? -6.021 -2.750 31.578 1.00 80.25 326 CYS A N 1
ATOM 2481 C CA . CYS A 1 326 ? -5.228 -3.508 30.606 1.00 80.25 326 CYS A CA 1
ATOM 2482 C C . CYS A 1 326 ? -4.918 -4.956 31.022 1.00 80.25 326 CYS A C 1
ATOM 2484 O O . CYS A 1 326 ? -4.250 -5.663 30.273 1.00 80.25 326 CYS A O 1
ATOM 2486 N N . GLU A 1 327 ? -5.350 -5.418 32.202 1.00 82.75 327 GLU A N 1
ATOM 2487 C CA . GLU A 1 327 ? -4.979 -6.745 32.708 1.00 82.75 327 GLU A CA 1
ATOM 2488 C C . GLU A 1 327 ? -5.577 -7.922 31.949 1.00 82.75 327 GLU A C 1
ATOM 2490 O O . GLU A 1 327 ? -5.033 -9.021 32.006 1.00 82.75 327 GLU A O 1
ATOM 2495 N N . THR A 1 328 ? -6.659 -7.665 31.231 1.00 79.62 328 THR A N 1
ATOM 2496 C CA . THR A 1 328 ? -7.411 -8.623 30.426 1.00 79.62 328 THR A CA 1
ATOM 2497 C C . THR A 1 328 ? -6.969 -8.653 28.960 1.00 79.62 328 THR A C 1
ATOM 2499 O O . THR A 1 328 ? -7.439 -9.499 28.200 1.00 79.62 328 THR A O 1
ATOM 2502 N N . ILE A 1 329 ? -6.024 -7.792 28.551 1.00 82.19 329 ILE A N 1
ATOM 2503 C CA . ILE A 1 329 ? -5.458 -7.815 27.197 1.00 82.19 329 ILE A CA 1
ATOM 2504 C C . ILE A 1 329 ? -4.603 -9.075 27.031 1.00 82.19 329 ILE A C 1
ATOM 2506 O O . ILE A 1 329 ? -3.586 -9.246 27.703 1.00 82.19 329 ILE A O 1
ATOM 2510 N N . THR A 1 330 ? -4.987 -9.933 26.088 1.00 77.69 330 THR A N 1
ATOM 2511 C CA . THR A 1 330 ? -4.271 -11.182 25.768 1.00 77.69 330 THR A CA 1
ATOM 2512 C C . THR A 1 330 ? -3.707 -11.212 24.348 1.00 77.69 330 THR A C 1
ATOM 2514 O O . THR A 1 330 ? -2.783 -11.978 24.079 1.00 77.69 330 THR A O 1
ATOM 2517 N N . SER A 1 331 ? -4.217 -10.368 23.450 1.00 77.69 331 SER A N 1
ATOM 2518 C CA . SER A 1 331 ? -3.841 -10.323 22.036 1.00 77.69 331 SER A CA 1
ATOM 2519 C C . SER A 1 331 ? -2.935 -9.139 21.702 1.00 77.69 331 SER A C 1
ATOM 2521 O O . SER A 1 331 ? -2.934 -8.105 22.375 1.00 77.69 331 SER A O 1
ATOM 2523 N N . GLU A 1 332 ? -2.170 -9.279 20.622 1.00 83.31 332 GLU A N 1
ATOM 2524 C CA . GLU A 1 332 ? -1.427 -8.166 20.035 1.00 83.31 332 GLU A CA 1
ATOM 2525 C C . GLU A 1 332 ? -2.359 -7.204 19.283 1.00 83.31 332 GLU A C 1
ATOM 2527 O O . GLU A 1 332 ? -3.522 -7.513 19.015 1.00 83.31 332 GLU A O 1
ATOM 2532 N N . VAL A 1 333 ? -1.850 -6.010 18.970 1.00 86.25 333 VAL A N 1
ATOM 2533 C CA . VAL A 1 333 ? -2.602 -5.000 18.216 1.00 86.25 333 VAL A CA 1
ATOM 2534 C C . VAL A 1 333 ? -2.808 -5.488 16.784 1.00 86.25 333 VAL A C 1
ATOM 2536 O O . VAL A 1 333 ? -1.841 -5.665 16.046 1.00 86.25 333 VAL A O 1
ATOM 2539 N N . ASP A 1 334 ? -4.067 -5.631 16.377 1.00 85.81 334 ASP A N 1
ATOM 2540 C CA . ASP A 1 334 ? -4.437 -5.989 15.011 1.00 85.81 334 ASP A CA 1
ATOM 2541 C C . ASP A 1 334 ? -4.751 -4.731 14.186 1.00 85.81 334 ASP A C 1
ATOM 2543 O O . ASP A 1 334 ? -5.767 -4.058 14.370 1.00 85.81 334 ASP A O 1
ATOM 2547 N N . CYS A 1 335 ? -3.863 -4.395 13.249 1.00 88.00 335 CYS A N 1
ATOM 2548 C CA . CYS A 1 335 ? -4.057 -3.245 12.369 1.00 88.00 335 CYS A CA 1
ATOM 2549 C C . CYS A 1 335 ? -5.210 -3.443 11.368 1.00 88.00 335 CYS A C 1
ATOM 2551 O O . CYS A 1 335 ? -5.723 -2.446 10.853 1.00 88.00 335 CYS A O 1
ATOM 2553 N N . SER A 1 336 ? -5.629 -4.685 11.086 1.00 85.75 336 SER A N 1
ATOM 2554 C CA . SER A 1 336 ? -6.657 -5.005 10.082 1.00 85.75 336 SER A CA 1
ATOM 2555 C C . SER A 1 336 ? -8.020 -4.410 10.431 1.00 85.75 336 SER A C 1
ATOM 2557 O O . SER A 1 336 ? -8.750 -4.004 9.531 1.00 85.75 336 SER A O 1
ATOM 2559 N N . ILE A 1 337 ? -8.292 -4.206 11.724 1.00 79.62 337 ILE A N 1
ATOM 2560 C CA . ILE A 1 337 ? -9.522 -3.589 12.244 1.00 79.62 337 ILE A CA 1
ATOM 2561 C C . ILE A 1 337 ? -9.818 -2.244 11.565 1.00 79.62 337 ILE A C 1
ATOM 2563 O O . ILE A 1 337 ? -10.974 -1.906 11.325 1.00 79.62 337 ILE A O 1
ATOM 2567 N N . CYS A 1 338 ? -8.773 -1.461 11.269 1.00 79.75 338 CYS A N 1
ATOM 2568 C CA . CYS A 1 338 ? -8.890 -0.159 10.604 1.00 79.75 338 CYS A CA 1
ATOM 2569 C C . CYS A 1 338 ? -8.248 -0.134 9.206 1.00 79.75 338 CYS A C 1
ATOM 2571 O O . CYS A 1 338 ? -8.595 0.712 8.382 1.00 79.75 338 CYS A O 1
ATOM 2573 N N . HIS A 1 339 ? -7.287 -1.022 8.940 1.00 87.19 339 HIS A N 1
ATOM 2574 C CA . HIS A 1 339 ? -6.494 -1.068 7.711 1.00 87.19 339 HIS A CA 1
ATOM 2575 C C . HIS A 1 339 ? -6.717 -2.363 6.915 1.00 87.19 339 HIS A C 1
ATOM 2577 O O . HIS A 1 339 ? -5.785 -2.848 6.278 1.00 87.19 339 HIS A O 1
ATOM 2583 N N . ALA A 1 340 ? -7.941 -2.901 6.919 1.00 84.56 340 ALA A N 1
ATOM 2584 C CA . ALA A 1 340 ? -8.298 -4.188 6.314 1.00 84.56 340 ALA A CA 1
ATOM 2585 C C . ALA A 1 340 ? -7.753 -4.378 4.889 1.00 84.56 340 ALA A C 1
ATOM 2587 O O . ALA A 1 340 ? -7.081 -5.366 4.611 1.00 84.56 340 ALA A O 1
ATOM 2588 N N . GLU A 1 341 ? -7.952 -3.403 3.995 1.00 86.69 341 GLU A N 1
ATOM 2589 C CA . GLU A 1 341 ? -7.456 -3.493 2.613 1.00 86.69 341 GLU A CA 1
ATOM 2590 C C . GLU A 1 341 ? -5.921 -3.551 2.539 1.00 86.69 341 GLU A C 1
ATOM 2592 O O . GLU A 1 341 ? -5.358 -4.298 1.742 1.00 86.69 341 GLU A O 1
ATOM 2597 N N . VAL A 1 342 ? -5.231 -2.777 3.380 1.00 93.12 342 VAL A N 1
ATOM 2598 C CA . VAL A 1 342 ? -3.762 -2.745 3.410 1.00 93.12 342 VAL A CA 1
ATOM 2599 C C . VAL A 1 342 ? -3.208 -4.046 3.984 1.00 93.12 342 VAL A C 1
ATOM 2601 O O . VAL A 1 342 ? -2.234 -4.573 3.453 1.00 93.12 342 VAL A O 1
ATOM 2604 N N . VAL A 1 343 ? -3.837 -4.583 5.032 1.00 92.50 343 VAL A N 1
ATOM 2605 C CA . VAL A 1 343 ? -3.451 -5.875 5.609 1.00 92.50 343 VAL A CA 1
ATOM 2606 C C . VAL A 1 343 ? -3.694 -7.002 4.607 1.00 92.50 343 VAL A C 1
ATOM 2608 O O . VAL A 1 343 ? -2.790 -7.797 4.386 1.00 92.50 343 VAL A O 1
ATOM 2611 N N . ALA A 1 344 ? -4.824 -7.006 3.896 1.00 91.56 344 ALA A N 1
ATOM 2612 C CA . ALA A 1 344 ? -5.095 -7.988 2.845 1.00 91.56 344 ALA A CA 1
ATOM 2613 C C . ALA A 1 344 ? -4.066 -7.930 1.699 1.00 91.56 344 ALA A C 1
ATOM 2615 O O . ALA A 1 344 ? -3.687 -8.959 1.138 1.00 91.56 344 ALA A O 1
ATOM 2616 N N . GLN A 1 345 ? -3.577 -6.734 1.347 1.00 94.81 345 GLN A N 1
ATOM 2617 C CA . GLN A 1 345 ? -2.462 -6.593 0.407 1.00 94.81 345 GLN A CA 1
ATOM 2618 C C . GLN A 1 345 ? -1.177 -7.223 0.963 1.00 94.81 345 GLN A C 1
ATOM 2620 O O . GLN A 1 345 ? -0.512 -7.969 0.239 1.00 94.81 345 GLN A O 1
ATOM 2625 N N . TYR A 1 346 ? -0.850 -6.950 2.231 1.00 96.56 346 TYR A N 1
ATOM 2626 C CA . TYR A 1 346 ? 0.348 -7.476 2.890 1.00 96.56 346 TYR A CA 1
ATOM 2627 C C . TYR A 1 346 ? 0.309 -9.002 2.990 1.00 96.56 346 TYR A C 1
ATOM 2629 O O . TYR A 1 346 ? 1.281 -9.661 2.644 1.00 96.56 346 TYR A O 1
ATOM 2637 N N . GLU A 1 347 ? -0.826 -9.590 3.360 1.00 95.25 347 GLU A N 1
ATOM 2638 C CA . GLU A 1 347 ? -0.988 -11.044 3.486 1.00 95.25 347 GLU A CA 1
ATOM 2639 C C . GLU A 1 347 ? -0.667 -11.804 2.190 1.00 95.25 347 GLU A C 1
ATOM 2641 O O . GLU A 1 347 ? -0.102 -12.899 2.235 1.00 95.25 347 GLU A O 1
ATOM 2646 N N . VAL A 1 348 ? -0.979 -11.226 1.023 1.00 95.69 348 VAL A N 1
ATOM 2647 C CA . VAL A 1 348 ? -0.641 -11.833 -0.278 1.00 95.69 348 VAL A CA 1
ATOM 2648 C C . VAL A 1 348 ? 0.777 -11.499 -0.749 1.00 95.69 348 VAL A C 1
ATOM 2650 O O . VAL A 1 348 ? 1.301 -12.156 -1.658 1.00 95.69 348 VAL A O 1
ATOM 2653 N N . SER A 1 349 ? 1.416 -10.496 -0.148 1.00 96.94 349 SER A N 1
ATOM 2654 C CA . SER A 1 349 ? 2.770 -10.068 -0.484 1.00 96.94 349 SER A CA 1
ATOM 2655 C C . SER A 1 349 ? 3.803 -11.150 -0.156 1.00 96.94 349 SER A C 1
ATOM 2657 O O . SER A 1 349 ? 3.521 -12.162 0.489 1.00 96.94 349 SER A O 1
ATOM 2659 N N . THR A 1 350 ? 5.027 -10.978 -0.648 1.00 94.50 350 THR A N 1
ATOM 2660 C CA . THR A 1 350 ? 6.114 -11.908 -0.319 1.00 94.50 350 THR A CA 1
ATOM 2661 C C . THR A 1 350 ? 6.482 -11.815 1.162 1.00 94.50 350 THR A C 1
ATOM 2663 O O . THR A 1 350 ? 6.685 -12.858 1.782 1.00 94.50 350 THR A O 1
ATOM 2666 N N . HIS A 1 351 ? 6.514 -10.609 1.745 1.00 95.38 351 HIS A N 1
ATOM 2667 C CA . HIS A 1 351 ? 6.752 -10.443 3.180 1.00 95.38 351 HIS A CA 1
ATOM 2668 C C . HIS A 1 351 ? 5.656 -11.102 4.021 1.00 95.38 351 HIS A C 1
ATOM 2670 O O . HIS A 1 351 ? 5.983 -11.931 4.870 1.00 95.38 351 HIS A O 1
ATOM 2676 N N . GLY A 1 352 ? 4.372 -10.834 3.745 1.00 95.19 352 GLY A N 1
ATOM 2677 C CA . GLY A 1 352 ? 3.280 -11.420 4.527 1.00 95.19 352 GLY A CA 1
ATOM 2678 C C . GLY A 1 352 ? 3.202 -12.938 4.407 1.00 95.19 352 GLY A C 1
ATOM 2679 O O . GLY A 1 352 ? 3.043 -13.622 5.416 1.00 95.19 352 GLY A O 1
ATOM 2680 N N . ARG A 1 353 ? 3.433 -13.497 3.211 1.00 95.19 353 ARG A N 1
ATOM 2681 C CA . ARG A 1 353 ? 3.479 -14.958 3.026 1.00 95.19 353 ARG A CA 1
ATOM 2682 C C . ARG A 1 353 ? 4.627 -15.626 3.778 1.00 95.19 353 ARG A C 1
ATOM 2684 O O . ARG A 1 353 ? 4.434 -16.740 4.260 1.00 95.19 353 ARG A O 1
ATOM 2691 N N . LEU A 1 354 ? 5.803 -15.000 3.855 1.00 94.31 354 LEU A N 1
ATOM 2692 C CA . LEU A 1 354 ? 6.939 -15.529 4.622 1.00 94.31 354 LEU A CA 1
ATOM 2693 C C . LEU A 1 354 ? 6.711 -15.376 6.132 1.00 94.31 354 LEU A C 1
ATOM 2695 O O . LEU A 1 354 ? 6.934 -16.322 6.884 1.00 94.31 354 LEU A O 1
ATOM 2699 N N . SER A 1 355 ? 6.181 -14.232 6.566 1.00 94.62 355 SER A N 1
ATOM 2700 C CA . SER A 1 355 ? 5.816 -13.982 7.964 1.00 94.62 355 SER A CA 1
ATOM 2701 C C . SER A 1 355 ? 4.777 -14.998 8.463 1.00 94.62 355 SER A C 1
ATOM 2703 O O . SER A 1 355 ? 4.974 -15.621 9.504 1.00 94.62 355 SER A O 1
ATOM 2705 N N . ALA A 1 356 ? 3.742 -15.289 7.665 1.00 93.75 356 ALA A N 1
ATOM 2706 C CA . ALA A 1 356 ? 2.739 -16.313 7.973 1.00 93.75 356 ALA A CA 1
ATOM 2707 C C . ALA A 1 356 ? 3.315 -17.743 8.057 1.00 93.75 356 ALA A C 1
ATOM 2709 O O . ALA A 1 356 ? 2.723 -18.615 8.690 1.00 93.75 356 ALA A O 1
ATOM 2710 N N . GLN A 1 357 ? 4.472 -17.996 7.436 1.00 94.50 357 GLN A N 1
ATOM 2711 C CA . GLN A 1 357 ? 5.203 -19.266 7.540 1.00 94.50 357 GLN A CA 1
ATOM 2712 C C . GLN A 1 357 ? 6.126 -19.329 8.771 1.00 94.50 357 GLN A C 1
ATOM 2714 O O . GLN A 1 357 ? 6.782 -20.349 8.980 1.00 94.50 357 GLN A O 1
ATOM 2719 N N . GLY A 1 358 ? 6.174 -18.272 9.589 1.00 92.12 358 GLY A N 1
ATOM 2720 C CA . GLY A 1 358 ? 7.031 -18.180 10.772 1.00 92.12 358 GLY A CA 1
ATOM 2721 C C . GLY A 1 358 ? 8.480 -17.799 10.461 1.00 92.12 358 GLY A C 1
ATOM 2722 O O . GLY A 1 358 ? 9.368 -18.077 11.265 1.00 92.12 358 GLY A O 1
ATOM 2723 N N . ASP A 1 359 ? 8.742 -17.200 9.297 1.00 91.56 359 ASP A N 1
ATOM 2724 C CA . ASP A 1 359 ? 10.075 -16.727 8.932 1.00 91.56 359 ASP A CA 1
ATOM 2725 C C . ASP A 1 359 ? 10.442 -15.468 9.729 1.00 91.56 359 ASP A C 1
ATOM 2727 O O . ASP A 1 359 ? 9.838 -14.411 9.554 1.00 91.56 359 ASP A O 1
ATOM 2731 N N . THR A 1 360 ? 11.453 -15.573 10.593 1.00 87.62 360 THR A N 1
ATOM 2732 C CA . THR A 1 360 ? 11.885 -14.482 11.480 1.00 87.62 360 THR A CA 1
ATOM 2733 C C . THR A 1 360 ? 12.581 -13.331 10.756 1.00 87.62 360 THR A C 1
ATOM 2735 O O . THR A 1 360 ? 12.737 -12.267 11.344 1.00 87.62 360 THR A O 1
ATOM 2738 N N . ASP A 1 361 ? 13.022 -13.528 9.509 1.00 89.31 361 ASP A N 1
ATOM 2739 C CA . ASP A 1 361 ? 13.625 -12.459 8.700 1.00 89.31 361 ASP A CA 1
ATOM 2740 C C . ASP A 1 361 ? 12.585 -11.735 7.822 1.00 89.31 361 ASP A C 1
ATOM 2742 O O . ASP A 1 361 ? 12.931 -10.789 7.105 1.00 89.31 361 ASP A O 1
ATOM 2746 N N . ALA A 1 362 ? 11.323 -12.182 7.830 1.00 92.56 362 ALA A N 1
ATOM 2747 C CA . ALA A 1 362 ? 10.238 -11.516 7.122 1.00 92.56 362 ALA A CA 1
ATOM 2748 C C . ALA A 1 362 ? 9.675 -10.366 7.975 1.00 92.56 362 ALA A C 1
ATOM 2750 O O . ALA A 1 362 ? 9.266 -10.606 9.112 1.00 92.56 362 ALA A O 1
ATOM 2751 N N . PRO A 1 363 ? 9.627 -9.129 7.448 1.00 94.12 363 PRO A N 1
ATOM 2752 C CA . PRO A 1 363 ? 9.199 -7.980 8.232 1.00 94.12 363 PRO A CA 1
ATOM 2753 C C . PRO A 1 363 ? 7.685 -7.987 8.442 1.00 94.12 363 PRO A C 1
ATOM 2755 O O . PRO A 1 363 ? 6.937 -8.223 7.496 1.00 94.12 363 PRO A O 1
ATOM 2758 N N . VAL A 1 364 ? 7.242 -7.633 9.646 1.00 93.00 364 VAL A N 1
ATOM 2759 C CA . VAL A 1 364 ? 5.847 -7.300 9.965 1.00 93.00 364 VAL A CA 1
ATOM 2760 C C . VAL A 1 364 ? 5.612 -5.789 9.902 1.00 93.00 364 VAL A C 1
ATOM 2762 O O . VAL A 1 364 ? 6.537 -4.991 9.727 1.00 93.00 364 VAL A O 1
ATOM 2765 N N . CYS A 1 365 ? 4.359 -5.358 10.085 1.00 92.56 365 CYS A N 1
ATOM 2766 C CA . CYS A 1 365 ? 3.964 -3.945 10.052 1.00 92.56 365 CYS A CA 1
ATOM 2767 C C . CYS A 1 365 ? 4.886 -3.054 10.902 1.00 92.56 365 CYS A C 1
ATOM 2769 O O . CYS A 1 365 ? 5.297 -1.982 10.461 1.00 92.56 365 CYS A O 1
ATOM 2771 N N . LEU A 1 366 ? 5.234 -3.523 12.105 1.00 90.81 366 LEU A N 1
ATOM 2772 C CA . LEU A 1 366 ? 5.998 -2.776 13.106 1.00 90.81 366 LEU A CA 1
ATOM 2773 C C . LEU A 1 366 ? 7.520 -2.760 12.870 1.00 90.81 366 LEU A C 1
ATOM 2775 O O . LEU A 1 366 ? 8.228 -2.045 13.576 1.00 90.81 366 LEU A O 1
ATOM 2779 N N . ASP A 1 367 ? 8.022 -3.505 11.880 1.00 92.12 367 ASP A N 1
ATOM 2780 C CA . ASP A 1 367 ? 9.422 -3.416 11.438 1.00 92.12 367 ASP A CA 1
ATOM 2781 C C . ASP A 1 367 ? 9.622 -2.274 10.433 1.00 92.12 367 ASP A C 1
ATOM 2783 O O . ASP A 1 367 ? 10.719 -1.731 10.291 1.00 92.12 367 ASP A O 1
ATOM 2787 N N . CYS A 1 368 ? 8.546 -1.892 9.735 1.00 92.81 368 CYS A N 1
ATOM 2788 C CA . CYS A 1 368 ? 8.534 -0.789 8.772 1.00 92.81 368 CYS A CA 1
ATOM 2789 C C . CYS A 1 368 ? 7.891 0.490 9.334 1.00 92.81 368 CYS A C 1
ATOM 2791 O O . CYS A 1 368 ? 8.228 1.596 8.901 1.00 92.81 368 CYS A O 1
ATOM 2793 N N . HIS A 1 369 ? 6.970 0.348 10.289 1.00 92.00 369 HIS A N 1
ATOM 2794 C CA . HIS A 1 369 ? 6.262 1.434 10.959 1.00 92.00 369 HIS A CA 1
ATOM 2795 C C . HIS A 1 369 ? 6.568 1.457 12.458 1.00 92.00 369 HIS A C 1
ATOM 2797 O O . HIS A 1 369 ? 6.589 0.428 13.118 1.00 92.00 369 HIS A O 1
ATOM 2803 N N . ASP A 1 370 ? 6.724 2.646 13.034 1.00 86.88 370 ASP A N 1
ATOM 2804 C CA . ASP A 1 370 ? 6.934 2.781 14.477 1.00 86.88 370 ASP A CA 1
ATOM 2805 C C . ASP A 1 370 ? 5.672 2.433 15.283 1.00 86.88 370 ASP A C 1
ATOM 2807 O O . ASP A 1 370 ? 4.584 2.876 14.932 1.00 86.88 370 ASP A O 1
ATOM 2811 N N . LYS A 1 371 ? 5.811 1.737 16.420 1.00 83.44 371 LYS A N 1
ATOM 2812 C CA . LYS A 1 371 ? 4.693 1.246 17.262 1.00 83.44 371 LYS A CA 1
ATOM 2813 C C . LYS A 1 371 ? 3.754 2.350 17.778 1.00 83.44 371 LYS A C 1
ATOM 2815 O O . LYS A 1 371 ? 2.596 2.420 17.391 1.00 83.44 371 LYS A O 1
ATOM 2820 N N . HIS A 1 372 ? 4.263 3.234 18.639 1.00 86.31 372 HIS A N 1
ATOM 2821 C CA . HIS A 1 372 ? 3.520 4.376 19.205 1.00 86.31 372 HIS A CA 1
ATOM 2822 C C . HIS A 1 372 ? 3.933 5.715 18.583 1.00 86.31 372 HIS A C 1
ATOM 2824 O O . HIS A 1 372 ? 3.484 6.773 19.016 1.00 86.31 372 HIS A O 1
ATOM 2830 N N . ALA A 1 373 ? 4.795 5.666 17.565 1.00 85.94 373 ALA A N 1
ATOM 2831 C CA . ALA A 1 373 ? 5.336 6.840 16.899 1.00 85.94 373 ALA A CA 1
ATOM 2832 C C . ALA A 1 373 ? 5.165 6.811 15.379 1.00 85.94 373 ALA A C 1
ATOM 2834 O O . ALA A 1 373 ? 5.909 7.485 14.668 1.00 85.94 373 ALA A O 1
ATOM 2835 N N . THR A 1 374 ? 4.193 6.038 14.868 1.00 88.75 374 THR A N 1
ATOM 2836 C CA . THR A 1 374 ? 3.965 5.921 13.424 1.00 88.75 374 THR A CA 1
ATOM 2837 C C . THR A 1 374 ? 3.773 7.309 12.821 1.00 88.75 374 THR A C 1
ATOM 2839 O O . THR A 1 374 ? 2.865 8.041 13.201 1.00 88.75 374 THR A O 1
ATOM 2842 N N . GLN A 1 375 ? 4.594 7.691 11.850 1.00 89.25 375 GLN A N 1
ATOM 2843 C CA . GLN A 1 375 ? 4.474 8.981 11.172 1.00 89.25 375 GLN A CA 1
ATOM 2844 C C . GLN A 1 375 ? 3.924 8.819 9.760 1.00 89.25 375 GLN A C 1
ATOM 2846 O O . GLN A 1 375 ? 4.240 7.858 9.059 1.00 89.25 375 GLN A O 1
ATOM 2851 N N . SER A 1 376 ? 3.169 9.819 9.300 1.00 88.12 376 SER A N 1
ATOM 2852 C CA . SER A 1 376 ? 2.771 9.909 7.893 1.00 88.12 376 SER A CA 1
ATOM 2853 C C . SER A 1 376 ? 4.001 9.906 6.982 1.00 88.12 376 SER A C 1
ATOM 2855 O O . SER A 1 376 ? 4.983 10.595 7.260 1.00 88.12 376 SER A O 1
ATOM 2857 N N . LYS A 1 377 ? 3.911 9.219 5.836 1.00 89.38 377 LYS A N 1
ATOM 2858 C CA . LYS A 1 377 ? 4.944 9.202 4.781 1.00 89.38 377 LYS A CA 1
ATOM 2859 C C . LYS A 1 377 ? 5.295 10.582 4.206 1.00 89.38 377 LYS A C 1
ATOM 2861 O O . LYS A 1 377 ? 6.186 10.695 3.375 1.00 89.38 377 LYS A O 1
ATOM 2866 N N . GLN A 1 378 ? 4.550 11.622 4.579 1.00 88.56 378 GLN A N 1
ATOM 2867 C CA . GLN A 1 378 ? 4.798 13.013 4.192 1.00 88.56 378 GLN A CA 1
ATOM 2868 C C . GLN A 1 378 ? 5.757 13.728 5.156 1.00 88.56 378 GLN A C 1
ATOM 2870 O O . GLN A 1 378 ? 6.280 14.789 4.822 1.00 88.56 378 GLN A O 1
ATOM 2875 N N . VAL A 1 379 ? 5.988 13.167 6.346 1.00 90.69 379 VAL A N 1
ATOM 2876 C CA . VAL A 1 379 ? 6.850 13.756 7.372 1.00 90.69 379 VAL A CA 1
ATOM 2877 C C . VAL A 1 379 ? 8.294 13.301 7.137 1.00 90.69 379 VAL A C 1
ATOM 2879 O O . VAL A 1 379 ? 8.529 12.096 7.119 1.00 90.69 379 VAL A O 1
ATOM 2882 N N . PRO A 1 380 ? 9.280 14.211 7.006 1.00 91.38 380 PRO A N 1
ATOM 2883 C CA . PRO A 1 380 ? 10.666 13.847 6.688 1.00 91.38 380 PRO A CA 1
ATOM 2884 C C . PRO A 1 380 ? 11.361 12.898 7.672 1.00 91.38 380 PRO A C 1
ATOM 2886 O O . PRO A 1 380 ? 12.298 12.206 7.283 1.00 91.38 380 PRO A O 1
ATOM 2889 N N . SER A 1 381 ? 10.933 12.872 8.937 1.00 90.25 381 SER A N 1
ATOM 2890 C CA . SER A 1 381 ? 11.448 11.949 9.956 1.00 90.25 381 SER A CA 1
ATOM 2891 C C . SER A 1 381 ? 10.837 10.546 9.887 1.00 90.25 381 SER A C 1
ATOM 2893 O O . SER A 1 381 ? 11.348 9.652 10.550 1.00 90.25 381 SER A O 1
ATOM 2895 N N . SER A 1 382 ? 9.782 10.331 9.091 1.00 91.94 382 SER A N 1
ATOM 2896 C CA . SER A 1 382 ? 9.136 9.022 8.968 1.00 91.94 382 SER A CA 1
ATOM 2897 C C . SER A 1 382 ? 10.065 8.028 8.264 1.00 91.94 382 SER A C 1
ATOM 2899 O O . SER A 1 382 ? 10.617 8.379 7.213 1.00 91.94 382 SER A O 1
ATOM 2901 N N . PRO A 1 383 ? 10.185 6.773 8.733 1.00 92.69 383 PRO A N 1
ATOM 2902 C CA . PRO A 1 383 ? 10.915 5.726 8.011 1.00 92.69 383 PRO A CA 1
ATOM 2903 C C . PRO A 1 383 ? 10.409 5.520 6.574 1.00 92.69 383 PRO A C 1
ATOM 2905 O O . PRO A 1 383 ? 11.179 5.203 5.671 1.00 92.69 383 PRO A O 1
ATOM 2908 N N . THR A 1 384 ? 9.117 5.777 6.346 1.00 93.12 384 THR A N 1
ATOM 2909 C CA . THR A 1 384 ? 8.443 5.614 5.046 1.00 93.12 384 THR A CA 1
ATOM 2910 C C . THR A 1 384 ? 8.428 6.882 4.187 1.00 93.12 384 THR A C 1
ATOM 2912 O O . THR A 1 384 ? 7.859 6.888 3.093 1.00 93.12 384 THR A O 1
ATOM 2915 N N . PHE A 1 385 ? 9.054 7.971 4.647 1.00 93.56 385 PHE A N 1
ATOM 2916 C CA . PHE A 1 385 ? 9.273 9.151 3.815 1.00 93.56 385 PHE A CA 1
ATOM 2917 C C . PHE A 1 385 ? 10.146 8.788 2.614 1.00 93.56 385 PHE A C 1
ATOM 2919 O O . PHE A 1 385 ? 11.128 8.069 2.774 1.00 93.56 385 PHE A O 1
ATOM 2926 N N . ALA A 1 386 ? 9.836 9.309 1.422 1.00 93.81 386 ALA A N 1
ATOM 2927 C CA . ALA A 1 386 ? 10.451 8.867 0.163 1.00 93.81 386 ALA A CA 1
ATOM 2928 C C . ALA A 1 386 ? 11.988 8.768 0.221 1.00 93.81 386 ALA A C 1
ATOM 2930 O O . ALA A 1 386 ? 12.555 7.771 -0.214 1.00 93.81 386 ALA A O 1
ATOM 2931 N N . ARG A 1 387 ? 12.660 9.756 0.830 1.00 93.50 387 ARG A N 1
ATOM 2932 C CA . ARG A 1 387 ? 14.126 9.779 0.987 1.00 93.50 387 ARG A CA 1
ATOM 2933 C C . ARG A 1 387 ? 14.672 8.679 1.910 1.00 93.50 387 ARG A C 1
ATOM 2935 O O . ARG A 1 387 ? 15.811 8.259 1.738 1.00 93.50 387 ARG A O 1
ATOM 2942 N N . ASN A 1 388 ? 13.877 8.227 2.873 1.00 94.31 388 ASN A N 1
ATOM 2943 C CA . ASN A 1 388 ? 14.270 7.249 3.885 1.00 94.31 388 ASN A CA 1
ATOM 2944 C C . ASN A 1 388 ? 13.977 5.806 3.439 1.00 94.31 388 ASN A C 1
ATOM 2946 O O . ASN A 1 388 ? 14.629 4.888 3.933 1.00 94.31 388 ASN A O 1
ATOM 2950 N N . VAL A 1 389 ? 13.082 5.606 2.459 1.00 95.25 389 VAL A N 1
ATOM 2951 C CA . VAL A 1 389 ? 12.692 4.279 1.941 1.00 95.25 389 VAL A CA 1
ATOM 2952 C C . VAL A 1 389 ? 13.893 3.401 1.553 1.00 95.25 389 VAL A C 1
ATOM 2954 O O . VAL A 1 389 ? 13.939 2.270 2.027 1.00 95.25 389 VAL A O 1
ATOM 2957 N N . PRO A 1 390 ? 14.905 3.861 0.782 1.00 94.31 390 PRO A N 1
ATOM 2958 C CA . PRO A 1 390 ? 16.047 3.004 0.438 1.00 94.31 390 PRO A CA 1
ATOM 2959 C C . PRO A 1 390 ? 16.834 2.532 1.666 1.00 94.31 390 PRO A C 1
ATOM 2961 O O . PRO A 1 390 ? 17.278 1.386 1.726 1.00 94.31 390 PRO A O 1
ATOM 2964 N N . SER A 1 391 ? 16.969 3.398 2.677 1.00 94.06 391 SER A N 1
ATOM 2965 C CA . SER A 1 391 ? 17.631 3.042 3.933 1.00 94.06 391 SER A CA 1
ATOM 2966 C C . SER A 1 391 ? 16.798 2.065 4.758 1.00 94.06 391 SER A C 1
ATOM 2968 O O . SER A 1 391 ? 17.377 1.160 5.354 1.00 94.06 391 SER A O 1
ATOM 2970 N N . LEU A 1 392 ? 15.471 2.237 4.781 1.00 94.88 392 LEU A N 1
ATOM 2971 C CA . LEU A 1 392 ? 14.542 1.331 5.451 1.00 94.88 392 LEU A CA 1
ATOM 2972 C C . LEU A 1 392 ? 14.584 -0.058 4.809 1.00 94.88 392 LEU A C 1
ATOM 2974 O O . LEU A 1 392 ? 14.848 -1.030 5.497 1.00 94.88 392 LEU A O 1
ATOM 2978 N N . CYS A 1 393 ? 14.418 -0.166 3.490 1.00 93.69 393 CYS A N 1
ATOM 2979 C CA . CYS A 1 393 ? 14.508 -1.452 2.792 1.00 93.69 393 CYS A CA 1
ATOM 2980 C C . CYS A 1 393 ? 15.913 -2.073 2.932 1.00 93.69 393 CYS A C 1
ATOM 2982 O O . CYS A 1 393 ? 16.069 -3.291 3.031 1.00 93.69 393 CYS A O 1
ATOM 2984 N N . GLY A 1 394 ? 16.953 -1.236 2.975 1.00 93.56 394 GLY A N 1
ATOM 2985 C CA . GLY A 1 394 ? 18.343 -1.654 3.138 1.00 93.56 394 GLY A CA 1
ATOM 2986 C C . GLY A 1 394 ? 18.715 -2.200 4.517 1.00 93.56 394 GLY A C 1
ATOM 2987 O O . GLY A 1 394 ? 19.844 -2.668 4.676 1.00 93.56 394 GLY A O 1
ATOM 2988 N N . THR A 1 395 ? 17.816 -2.191 5.506 1.00 93.50 395 THR A N 1
ATOM 2989 C CA . THR A 1 395 ? 18.035 -2.927 6.763 1.00 93.50 395 THR A CA 1
ATOM 2990 C C . THR A 1 395 ? 18.084 -4.437 6.519 1.00 93.50 395 THR A C 1
ATOM 2992 O O . THR A 1 395 ? 18.891 -5.116 7.157 1.00 93.50 395 THR A O 1
ATOM 2995 N N . CYS A 1 396 ? 17.317 -4.922 5.533 1.00 92.69 396 CYS A N 1
ATOM 2996 C CA . CYS A 1 396 ? 17.211 -6.336 5.165 1.00 92.69 396 CYS A CA 1
ATOM 2997 C C . CYS A 1 396 ? 17.768 -6.650 3.765 1.00 92.69 396 CYS A C 1
ATOM 2999 O O . CYS A 1 396 ? 18.343 -7.720 3.574 1.00 92.69 396 CYS A O 1
ATOM 3001 N N . HIS A 1 397 ? 17.634 -5.740 2.791 1.00 91.94 397 HIS A N 1
ATOM 3002 C CA . HIS A 1 397 ? 17.974 -5.995 1.377 1.00 91.94 397 HIS A CA 1
ATOM 3003 C C . HIS A 1 397 ? 19.373 -5.540 0.938 1.00 91.94 397 HIS A C 1
ATOM 3005 O O . HIS A 1 397 ? 19.768 -5.795 -0.200 1.00 91.94 397 HIS A O 1
ATOM 3011 N N . ARG A 1 398 ? 20.132 -4.851 1.795 1.00 91.75 398 ARG A N 1
ATOM 3012 C CA . ARG A 1 398 ? 21.518 -4.462 1.484 1.00 91.75 398 ARG A CA 1
ATOM 3013 C C . ARG A 1 398 ? 22.442 -5.682 1.549 1.00 91.75 398 ARG A C 1
ATOM 3015 O O . ARG A 1 398 ? 22.174 -6.608 2.309 1.00 91.75 398 ARG A O 1
ATOM 3022 N N . ALA A 1 399 ? 23.541 -5.681 0.796 1.00 90.19 399 ALA A N 1
ATOM 3023 C CA . ALA A 1 399 ? 24.503 -6.785 0.825 1.00 90.19 399 ALA A CA 1
ATOM 3024 C C . ALA A 1 399 ? 24.950 -7.146 2.260 1.00 90.19 399 ALA A C 1
ATOM 3026 O O . ALA A 1 399 ? 25.265 -6.268 3.068 1.00 90.19 399 ALA A O 1
ATOM 3027 N N . GLY A 1 400 ? 24.971 -8.448 2.573 1.00 87.38 400 GLY A N 1
ATOM 3028 C CA . GLY A 1 400 ? 25.296 -8.975 3.908 1.00 87.38 400 GLY A CA 1
ATOM 3029 C C . GLY A 1 400 ? 24.163 -8.873 4.939 1.00 87.38 400 GLY A C 1
ATOM 3030 O O . GLY A 1 400 ? 24.414 -8.970 6.140 1.00 87.38 400 GLY A O 1
ATOM 3031 N N . LYS A 1 401 ? 22.928 -8.614 4.496 1.00 91.25 401 LYS A N 1
ATOM 3032 C CA . LYS A 1 401 ? 21.712 -8.661 5.320 1.00 91.25 401 LYS A CA 1
ATOM 3033 C C . LYS A 1 401 ? 20.850 -9.881 4.961 1.00 91.25 401 LYS A C 1
ATOM 3035 O O . LYS A 1 401 ? 20.980 -10.386 3.843 1.00 91.25 401 LYS A O 1
ATOM 3040 N N . PRO A 1 402 ? 19.955 -10.339 5.861 1.00 87.25 402 PRO A N 1
ATOM 3041 C CA . PRO A 1 402 ? 19.270 -11.625 5.706 1.00 87.25 402 PRO A CA 1
ATOM 3042 C C . PRO A 1 402 ? 18.522 -11.798 4.377 1.00 87.25 402 PRO A C 1
ATOM 3044 O O . PRO A 1 402 ? 18.630 -12.843 3.739 1.00 87.25 402 PRO A O 1
ATOM 3047 N N . ALA A 1 403 ? 17.820 -10.764 3.895 1.00 86.44 403 ALA A N 1
ATOM 3048 C CA . ALA A 1 403 ? 17.088 -10.860 2.631 1.00 86.44 403 ALA A CA 1
ATOM 3049 C C . ALA A 1 403 ? 18.021 -10.852 1.406 1.00 86.44 403 ALA A C 1
ATOM 3051 O O . ALA A 1 403 ? 17.735 -11.525 0.415 1.00 86.44 403 ALA A O 1
ATOM 3052 N N . ALA A 1 404 ? 19.149 -10.135 1.467 1.00 83.88 404 ALA A N 1
ATOM 3053 C CA . ALA A 1 404 ? 20.139 -10.122 0.390 1.00 83.88 404 ALA A CA 1
ATOM 3054 C C . ALA A 1 404 ? 20.876 -11.463 0.256 1.00 83.88 404 ALA A C 1
ATOM 3056 O O . ALA A 1 404 ? 21.089 -11.930 -0.857 1.00 83.88 404 ALA A O 1
ATOM 3057 N N . GLU A 1 405 ? 21.218 -12.115 1.371 1.00 82.69 405 GLU A N 1
ATOM 3058 C CA . GLU A 1 405 ? 21.901 -13.420 1.358 1.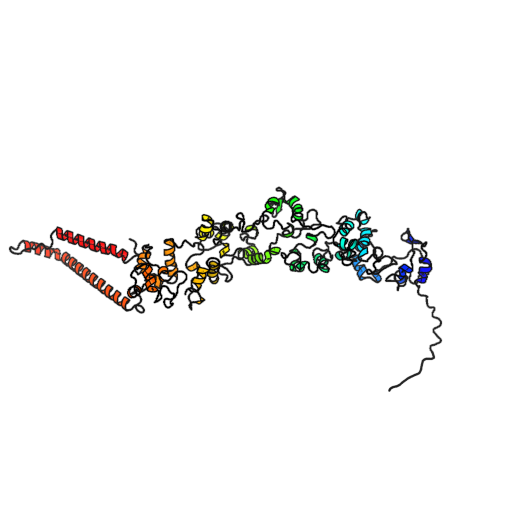00 82.69 405 GLU A CA 1
ATOM 3059 C C . GLU A 1 405 ? 21.028 -14.545 0.786 1.00 82.69 405 GLU A C 1
ATOM 3061 O O . GLU A 1 405 ? 21.534 -15.496 0.188 1.00 82.69 405 GLU A O 1
ATOM 3066 N N . ARG A 1 406 ? 19.704 -14.418 0.920 1.00 79.00 406 ARG A N 1
ATOM 3067 C CA . ARG A 1 406 ? 18.728 -15.343 0.327 1.00 79.00 406 ARG A CA 1
ATOM 3068 C C . ARG A 1 406 ? 18.554 -15.135 -1.178 1.00 79.00 406 ARG A C 1
ATOM 3070 O O . ARG A 1 406 ? 18.088 -16.041 -1.872 1.00 79.00 406 ARG A O 1
ATOM 3077 N N . HIS A 1 407 ? 18.901 -13.959 -1.700 1.00 68.38 407 HIS A N 1
ATOM 3078 C CA . HIS A 1 407 ? 18.683 -13.623 -3.099 1.00 68.38 407 HIS A CA 1
ATOM 3079 C C . HIS A 1 407 ? 19.826 -14.132 -3.990 1.00 68.38 407 HIS A C 1
ATOM 3081 O O . HIS A 1 407 ? 20.945 -13.634 -3.951 1.00 68.38 407 HIS A O 1
ATOM 3087 N N . GLN A 1 408 ? 19.526 -15.093 -4.868 1.00 59.56 408 GLN A N 1
ATOM 3088 C CA . GLN A 1 408 ? 20.471 -15.651 -5.851 1.00 59.56 408 GLN A CA 1
ATOM 3089 C C . GLN A 1 408 ? 20.528 -14.828 -7.157 1.00 59.56 408 GLN A C 1
ATOM 3091 O O . GLN A 1 408 ? 20.680 -15.378 -8.247 1.00 59.56 408 GLN A O 1
ATOM 3096 N N . GLY A 1 409 ? 20.329 -13.511 -7.067 1.00 62.88 409 GLY A N 1
ATOM 3097 C CA . GLY A 1 409 ? 20.341 -12.609 -8.219 1.00 62.88 409 GLY A CA 1
ATOM 3098 C C . GLY A 1 409 ? 21.753 -12.233 -8.679 1.00 62.88 409 GLY A C 1
ATOM 3099 O O . GLY A 1 409 ? 22.719 -12.306 -7.925 1.00 62.88 409 GLY A O 1
ATOM 3100 N N . ASN A 1 410 ? 21.869 -11.753 -9.921 1.00 61.78 410 ASN A N 1
ATOM 3101 C CA . ASN A 1 410 ? 23.144 -11.314 -10.515 1.00 61.78 410 ASN A CA 1
ATOM 3102 C C . ASN A 1 410 ? 23.672 -9.970 -9.960 1.00 61.78 410 ASN A C 1
ATOM 3104 O O . ASN A 1 410 ? 24.765 -9.546 -10.334 1.00 61.78 410 ASN A O 1
ATOM 3108 N N . LEU A 1 411 ? 22.909 -9.290 -9.095 1.00 67.81 411 LEU A N 1
ATOM 3109 C CA . LEU A 1 411 ? 23.284 -8.034 -8.439 1.00 67.81 411 LEU A CA 1
ATOM 3110 C C . LEU A 1 411 ? 23.326 -8.254 -6.917 1.00 67.81 411 LEU A C 1
ATOM 3112 O O . LEU A 1 411 ? 22.276 -8.217 -6.279 1.00 67.81 411 LEU A O 1
ATOM 3116 N N . PRO A 1 412 ? 24.513 -8.490 -6.327 1.00 65.38 412 PRO A N 1
ATOM 3117 C CA . PRO A 1 412 ? 24.635 -8.830 -4.908 1.00 65.38 412 PRO A CA 1
ATOM 3118 C C . PRO A 1 412 ? 24.289 -7.672 -3.955 1.00 65.38 412 PRO A C 1
ATOM 3120 O O . PRO A 1 412 ? 23.969 -7.927 -2.797 1.00 65.38 412 PRO A O 1
ATOM 3123 N N . ASP A 1 413 ? 24.320 -6.416 -4.421 1.00 84.69 413 ASP A N 1
ATOM 3124 C CA . ASP A 1 413 ? 23.839 -5.254 -3.660 1.00 84.69 413 ASP A CA 1
ATOM 3125 C C . ASP A 1 413 ? 22.825 -4.439 -4.474 1.00 84.69 413 ASP A C 1
ATOM 3127 O O . ASP A 1 413 ? 23.170 -3.523 -5.231 1.00 84.69 413 ASP A O 1
ATOM 3131 N N . ILE A 1 414 ? 21.550 -4.803 -4.338 1.00 87.38 414 ILE A N 1
ATOM 3132 C CA . ILE A 1 414 ? 20.454 -4.151 -5.058 1.00 87.38 414 ILE A CA 1
ATOM 3133 C C . ILE A 1 414 ? 20.197 -2.725 -4.558 1.00 87.38 414 ILE A C 1
ATOM 3135 O O . ILE A 1 414 ? 19.842 -1.847 -5.343 1.00 87.38 414 ILE A O 1
ATOM 3139 N N . VAL A 1 415 ? 20.425 -2.481 -3.264 1.00 91.12 415 VAL A N 1
ATOM 3140 C CA . VAL A 1 415 ? 20.216 -1.172 -2.636 1.00 91.12 415 VAL A CA 1
ATOM 3141 C C . VAL A 1 415 ? 21.268 -0.198 -3.139 1.00 91.12 415 VAL A C 1
ATOM 3143 O O . VAL A 1 415 ? 20.915 0.879 -3.612 1.00 91.12 415 VAL A O 1
ATOM 3146 N N . HIS A 1 416 ? 22.539 -0.606 -3.131 1.00 90.12 416 HIS A N 1
ATOM 3147 C CA . HIS A 1 416 ? 23.617 0.216 -3.672 1.00 90.12 416 HIS A CA 1
ATOM 3148 C C . HIS A 1 416 ? 23.446 0.472 -5.175 1.00 90.12 416 HIS A C 1
ATOM 3150 O O . HIS A 1 416 ? 23.614 1.598 -5.637 1.00 90.12 416 HIS A O 1
ATOM 3156 N N . SER A 1 417 ? 23.024 -0.546 -5.935 1.00 89.69 417 SER A N 1
ATOM 3157 C CA . SER A 1 417 ? 22.726 -0.392 -7.365 1.00 89.69 417 SER A CA 1
ATOM 3158 C C . SER A 1 417 ? 21.662 0.688 -7.605 1.00 89.69 417 SER A C 1
ATOM 3160 O O . SER A 1 417 ? 21.865 1.588 -8.424 1.00 89.69 417 SER A O 1
ATOM 3162 N N . TYR A 1 418 ? 20.559 0.647 -6.845 1.00 92.00 418 TYR A N 1
ATOM 3163 C CA . TYR A 1 418 ? 19.519 1.672 -6.908 1.00 92.00 418 TYR A CA 1
ATOM 3164 C C . TYR A 1 418 ? 20.054 3.053 -6.509 1.00 92.00 418 TYR A C 1
ATOM 3166 O O . TYR A 1 418 ? 19.777 4.015 -7.224 1.00 92.00 418 TYR A O 1
ATOM 3174 N N . GLU A 1 419 ? 20.818 3.163 -5.416 1.00 91.44 419 GLU A N 1
ATOM 3175 C CA . GLU A 1 419 ? 21.436 4.420 -4.961 1.00 91.44 419 GLU A CA 1
ATOM 3176 C C . GLU A 1 419 ? 22.304 5.049 -6.070 1.00 91.44 419 GLU A C 1
ATOM 3178 O O . GLU A 1 419 ? 22.256 6.263 -6.276 1.00 91.44 419 GLU A O 1
ATOM 3183 N N . ASP A 1 420 ? 23.006 4.225 -6.854 1.00 89.50 420 ASP A N 1
ATOM 3184 C CA . ASP A 1 420 ? 23.838 4.659 -7.981 1.00 89.50 420 ASP A CA 1
ATOM 3185 C C . ASP A 1 420 ? 23.070 4.996 -9.267 1.00 89.50 420 ASP A C 1
ATOM 3187 O O . ASP A 1 420 ? 23.617 5.668 -10.160 1.00 89.50 420 ASP A O 1
ATOM 3191 N N . SER A 1 421 ? 21.815 4.562 -9.377 1.00 91.69 421 SER A N 1
ATOM 3192 C CA . SER A 1 421 ? 20.945 4.874 -10.511 1.00 91.69 421 SER A CA 1
ATOM 3193 C C . SER A 1 421 ? 20.583 6.363 -10.564 1.00 91.69 421 SER A C 1
ATOM 3195 O O . SER A 1 421 ? 20.743 7.112 -9.599 1.00 91.69 421 SER A O 1
ATOM 3197 N N . ILE A 1 422 ? 20.039 6.826 -11.693 1.00 91.12 422 ILE A N 1
ATOM 3198 C CA . ILE A 1 422 ? 19.557 8.207 -11.812 1.00 91.12 422 ILE A CA 1
ATOM 3199 C C . ILE A 1 422 ? 18.400 8.497 -10.850 1.00 91.12 422 ILE A C 1
ATOM 3201 O O . ILE A 1 422 ? 18.273 9.629 -10.383 1.00 91.12 422 ILE A O 1
ATOM 3205 N N . HIS A 1 423 ? 17.600 7.482 -10.501 1.00 92.81 423 HIS A N 1
ATOM 3206 C CA . HIS A 1 423 ? 16.555 7.623 -9.494 1.00 92.81 423 HIS A CA 1
ATOM 3207 C C . HIS A 1 423 ? 17.146 7.775 -8.087 1.00 92.81 423 HIS A C 1
ATOM 3209 O O . HIS A 1 423 ? 16.795 8.712 -7.372 1.00 92.81 423 HIS A O 1
ATOM 3215 N N . GLY A 1 424 ? 18.108 6.924 -7.721 1.00 92.56 424 GLY A N 1
ATOM 3216 C CA . GLY A 1 424 ? 18.812 7.011 -6.440 1.00 92.56 424 GLY A CA 1
ATOM 3217 C C . GLY A 1 424 ? 19.555 8.333 -6.272 1.00 92.56 424 GLY A C 1
ATOM 3218 O O . GLY A 1 424 ? 19.329 9.039 -5.293 1.00 92.56 424 GLY A O 1
ATOM 3219 N N . LYS A 1 425 ? 20.340 8.750 -7.271 1.00 91.88 425 LYS A N 1
ATOM 3220 C CA . LYS A 1 425 ? 21.043 10.047 -7.276 1.00 91.88 425 LYS A CA 1
ATOM 3221 C C . LYS A 1 425 ? 20.086 11.238 -7.255 1.00 91.88 425 LYS A C 1
ATOM 3223 O O . LYS A 1 425 ? 20.333 12.233 -6.572 1.00 91.88 425 LYS A O 1
ATOM 3228 N N . GLY A 1 426 ? 18.966 11.151 -7.974 1.00 91.94 426 GLY A N 1
ATOM 3229 C CA . GLY A 1 426 ? 17.908 12.161 -7.917 1.00 91.94 426 GLY A CA 1
ATOM 3230 C C . GLY A 1 426 ? 17.336 12.310 -6.505 1.00 91.94 426 GLY A C 1
ATOM 3231 O O . GLY A 1 426 ? 17.189 13.427 -6.006 1.00 91.94 426 GLY A O 1
ATOM 3232 N N . LEU A 1 427 ? 17.077 11.192 -5.831 1.00 93.19 427 LEU A N 1
ATOM 3233 C CA . LEU A 1 427 ? 16.502 11.161 -4.491 1.00 93.19 427 LEU A CA 1
ATOM 3234 C C . LEU A 1 427 ? 17.503 11.558 -3.390 1.00 93.19 427 LEU A C 1
ATOM 3236 O O . LEU A 1 427 ? 17.190 12.401 -2.548 1.00 93.19 427 LEU A O 1
ATOM 3240 N N . VAL A 1 428 ? 18.691 10.950 -3.385 1.00 88.62 428 VAL A N 1
ATOM 3241 C CA . VAL A 1 428 ? 19.684 11.040 -2.303 1.00 88.62 428 VAL A CA 1
ATOM 3242 C C . VAL A 1 428 ? 20.571 12.273 -2.455 1.00 88.62 428 VAL A C 1
ATOM 3244 O O . VAL A 1 428 ? 20.672 13.056 -1.507 1.00 88.62 428 VAL A O 1
ATOM 3247 N N . ASP A 1 429 ? 21.154 12.478 -3.640 1.00 89.25 429 ASP A N 1
ATOM 3248 C CA . ASP A 1 429 ? 22.125 13.555 -3.877 1.00 89.25 429 ASP A CA 1
ATOM 3249 C C . ASP A 1 429 ? 21.433 14.877 -4.214 1.00 89.25 429 ASP A C 1
ATOM 3251 O O . ASP A 1 429 ? 21.851 15.942 -3.761 1.00 89.25 429 ASP A O 1
ATOM 3255 N N . SER A 1 430 ? 20.359 14.816 -5.010 1.00 89.88 430 SER A N 1
ATOM 3256 C CA . SER A 1 430 ? 19.628 16.011 -5.464 1.00 89.88 430 SER A CA 1
ATOM 3257 C C . SER A 1 430 ? 18.417 16.359 -4.588 1.00 89.88 430 SER A C 1
ATOM 3259 O O . SER A 1 430 ? 17.841 17.434 -4.749 1.00 89.88 430 SER A O 1
ATOM 3261 N N . GLY A 1 431 ? 18.023 15.481 -3.656 1.00 86.19 431 GLY A N 1
ATOM 3262 C CA . GLY A 1 431 ? 16.914 15.712 -2.723 1.00 86.19 431 GLY A CA 1
ATOM 3263 C C . GLY A 1 431 ? 15.518 15.712 -3.361 1.00 86.19 431 GLY A C 1
ATOM 3264 O O . GLY A 1 431 ? 14.574 16.243 -2.773 1.00 86.19 431 GLY A O 1
ATOM 3265 N N . LEU A 1 432 ? 15.363 15.153 -4.565 1.00 92.50 432 LEU A N 1
ATOM 3266 C CA . LEU A 1 432 ? 14.105 15.150 -5.311 1.00 92.50 432 LEU A CA 1
ATOM 3267 C C . LEU A 1 432 ? 13.186 14.025 -4.822 1.00 92.50 432 LEU A C 1
ATOM 3269 O O . LEU A 1 432 ? 13.246 12.896 -5.302 1.00 92.50 432 LEU A O 1
ATOM 3273 N N . ILE A 1 433 ? 12.279 14.353 -3.902 1.00 90.56 433 ILE A N 1
ATOM 3274 C CA . ILE A 1 433 ? 11.333 13.397 -3.291 1.00 90.56 433 ILE A CA 1
ATOM 3275 C C . ILE A 1 433 ? 10.225 12.891 -4.230 1.00 90.56 433 ILE A C 1
ATOM 3277 O O . ILE A 1 433 ? 9.457 12.015 -3.851 1.00 90.56 433 ILE A O 1
ATOM 3281 N N . VAL A 1 434 ? 10.130 13.449 -5.439 1.00 89.00 434 VAL A N 1
ATOM 3282 C CA . VAL A 1 434 ? 9.221 12.994 -6.510 1.00 89.00 434 VAL A CA 1
ATOM 3283 C C . VAL A 1 434 ? 9.823 11.867 -7.354 1.00 89.00 434 VAL A C 1
ATOM 3285 O O . VAL A 1 434 ? 9.182 11.369 -8.273 1.00 89.00 434 VAL A O 1
ATOM 3288 N N . THR A 1 435 ? 11.073 11.498 -7.077 1.00 91.06 435 THR A N 1
ATOM 3289 C CA . THR A 1 435 ? 11.779 10.440 -7.796 1.00 91.06 435 THR A CA 1
ATOM 3290 C C . THR A 1 435 ? 11.280 9.064 -7.356 1.00 91.06 435 THR A C 1
ATOM 3292 O O . THR A 1 435 ? 10.923 8.878 -6.193 1.00 91.06 435 THR A O 1
ATOM 3295 N N . ALA A 1 436 ? 11.277 8.093 -8.273 1.00 92.81 436 ALA A N 1
ATOM 3296 C CA . ALA A 1 436 ? 10.851 6.728 -7.980 1.00 92.81 436 ALA A CA 1
ATOM 3297 C C . ALA A 1 436 ? 11.702 6.092 -6.867 1.00 92.81 436 ALA A C 1
ATOM 3299 O O . ALA A 1 436 ? 12.932 6.153 -6.902 1.00 92.81 436 ALA A O 1
ATOM 3300 N N . THR A 1 437 ? 11.041 5.451 -5.905 1.00 93.94 437 THR A N 1
ATOM 3301 C CA . THR A 1 437 ? 11.638 4.652 -4.821 1.00 93.94 437 THR A CA 1
ATOM 3302 C C . THR A 1 437 ? 11.389 3.160 -5.055 1.00 93.94 437 THR A C 1
ATOM 3304 O O . THR A 1 437 ? 10.652 2.786 -5.967 1.00 93.94 437 THR A O 1
ATOM 3307 N N . CYS A 1 438 ? 11.936 2.288 -4.200 1.00 93.19 438 CYS A N 1
ATOM 3308 C CA . CYS A 1 438 ? 11.679 0.842 -4.248 1.00 93.19 438 CYS A CA 1
ATOM 3309 C C . CYS A 1 438 ? 10.173 0.521 -4.311 1.00 93.19 438 CYS A C 1
ATOM 3311 O O . CYS A 1 438 ? 9.732 -0.268 -5.145 1.00 93.19 438 CYS A O 1
ATOM 3313 N N . THR A 1 439 ? 9.366 1.204 -3.493 1.00 94.75 439 THR A N 1
ATOM 3314 C CA . THR A 1 439 ? 7.912 0.999 -3.417 1.00 94.75 439 THR A CA 1
ATOM 3315 C C . THR A 1 439 ? 7.147 1.577 -4.605 1.00 94.75 439 THR A C 1
ATOM 3317 O O . THR A 1 439 ? 6.008 1.180 -4.831 1.00 94.75 439 THR A O 1
ATOM 3320 N N . SER A 1 440 ? 7.753 2.475 -5.392 1.00 94.19 440 SER A N 1
ATOM 3321 C CA . SER A 1 440 ? 7.148 2.973 -6.637 1.00 94.19 440 SER A CA 1
ATOM 3322 C C . SER A 1 440 ? 7.078 1.887 -7.713 1.00 94.19 440 SER A C 1
ATOM 3324 O O . SER A 1 440 ? 6.162 1.906 -8.526 1.00 94.19 440 SER A O 1
ATOM 3326 N N . CYS A 1 441 ? 8.021 0.938 -7.700 1.00 92.75 441 CYS A N 1
ATOM 3327 C CA . CYS A 1 441 ? 8.057 -0.171 -8.653 1.00 92.75 441 CYS A CA 1
ATOM 3328 C C . CYS A 1 441 ? 7.505 -1.465 -8.050 1.00 92.75 441 CYS A C 1
ATOM 3330 O O . CYS A 1 441 ? 6.753 -2.164 -8.716 1.00 92.75 441 CYS A O 1
ATOM 3332 N N . HIS A 1 442 ? 7.847 -1.784 -6.799 1.00 93.25 442 HIS A N 1
ATOM 3333 C CA . HIS A 1 442 ? 7.496 -3.059 -6.163 1.00 93.25 442 HIS A CA 1
ATOM 3334 C C . HIS A 1 442 ? 6.198 -3.028 -5.347 1.00 93.25 442 HIS A C 1
ATOM 3336 O O . HIS A 1 442 ? 5.807 -4.064 -4.832 1.00 93.25 442 HIS A O 1
ATOM 3342 N N . SER A 1 443 ? 5.504 -1.888 -5.255 1.00 93.69 443 SER A N 1
ATOM 3343 C CA . SER A 1 443 ? 4.419 -1.655 -4.283 1.00 93.69 443 SER A CA 1
ATOM 3344 C C . SER A 1 443 ? 4.920 -1.652 -2.827 1.00 93.69 443 SER A C 1
ATOM 3346 O O . SER A 1 443 ? 5.999 -2.150 -2.524 1.00 93.69 443 SER A O 1
ATOM 3348 N N . SER A 1 444 ? 4.182 -1.020 -1.907 1.00 92.31 444 SER A N 1
ATOM 3349 C CA . SER A 1 444 ? 4.607 -0.894 -0.497 1.00 92.31 444 SER A CA 1
ATOM 3350 C C . SER A 1 444 ? 4.134 -2.026 0.411 1.00 92.31 444 SER A C 1
ATOM 3352 O O . SER A 1 444 ? 4.794 -2.311 1.400 1.00 92.31 444 SER A O 1
ATOM 3354 N N . HIS A 1 445 ? 2.979 -2.614 0.101 1.00 95.12 445 HIS A N 1
ATOM 3355 C CA . HIS A 1 445 ? 2.351 -3.664 0.906 1.00 95.12 445 HIS A CA 1
ATOM 3356 C C . HIS A 1 445 ? 1.906 -4.845 0.044 1.00 95.12 445 HIS A C 1
ATOM 3358 O O . HIS A 1 445 ? 1.118 -5.649 0.495 1.00 95.12 445 HIS A O 1
ATOM 3364 N N . ARG A 1 446 ? 2.312 -4.919 -1.227 1.00 96.06 446 ARG A N 1
ATOM 3365 C CA . ARG A 1 446 ? 1.890 -5.978 -2.163 1.00 96.06 446 ARG A CA 1
ATOM 3366 C C . ARG A 1 446 ? 3.037 -6.376 -3.084 1.00 96.06 446 ARG A C 1
ATOM 3368 O O . ARG A 1 446 ? 2.862 -6.585 -4.280 1.00 96.06 446 ARG A O 1
ATOM 3375 N N . GLU A 1 447 ? 4.240 -6.401 -2.538 1.00 94.62 447 GLU A N 1
ATOM 3376 C CA . GLU A 1 447 ? 5.442 -6.756 -3.269 1.00 94.62 447 GLU A CA 1
ATOM 3377 C C . GLU A 1 447 ? 5.442 -8.241 -3.642 1.00 94.62 447 GLU A C 1
ATOM 3379 O O . GLU A 1 447 ? 5.494 -9.144 -2.801 1.00 94.62 447 GLU A O 1
ATOM 3384 N N . LEU A 1 448 ? 5.344 -8.489 -4.947 1.00 95.00 448 LEU A N 1
ATOM 3385 C CA . LEU A 1 448 ? 5.244 -9.816 -5.541 1.00 95.00 448 LEU A CA 1
ATOM 3386 C C . LEU A 1 448 ? 6.448 -10.095 -6.452 1.00 95.00 448 LEU A C 1
ATOM 3388 O O . LEU A 1 448 ? 6.971 -9.168 -7.081 1.00 95.00 448 LEU A O 1
ATOM 3392 N N . PRO A 1 449 ? 6.881 -11.362 -6.581 1.00 91.81 449 PRO A N 1
ATOM 3393 C CA . PRO A 1 449 ? 7.960 -11.731 -7.493 1.00 91.81 449 PRO A CA 1
ATOM 3394 C C . PRO A 1 449 ? 7.618 -11.382 -8.947 1.00 91.81 449 PRO A C 1
ATOM 3396 O O . PRO A 1 449 ? 6.460 -11.457 -9.343 1.00 91.81 449 PRO A O 1
ATOM 3399 N N . ALA A 1 450 ? 8.625 -11.083 -9.773 1.00 90.56 450 ALA A N 1
ATOM 3400 C CA . ALA A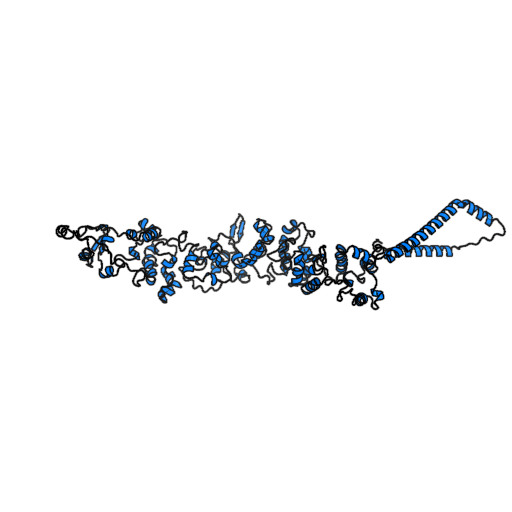 1 450 ? 8.428 -10.746 -11.191 1.00 90.56 450 ALA A CA 1
ATOM 3401 C C . ALA A 1 450 ? 7.795 -11.875 -12.030 1.00 90.56 450 ALA A C 1
ATOM 3403 O O . ALA A 1 450 ? 7.287 -11.617 -13.113 1.00 90.56 450 ALA A O 1
ATOM 3404 N N . ALA A 1 451 ? 7.814 -13.118 -11.537 1.00 92.12 451 ALA A N 1
ATOM 3405 C CA . ALA A 1 451 ? 7.150 -14.257 -12.173 1.00 92.12 451 ALA A CA 1
ATOM 3406 C C . ALA A 1 451 ? 5.630 -14.305 -11.921 1.00 92.12 451 ALA A C 1
ATOM 3408 O O . ALA A 1 451 ? 4.937 -15.090 -12.560 1.00 92.12 451 ALA A O 1
ATOM 3409 N N . ASP A 1 452 ? 5.111 -13.518 -10.973 1.00 95.19 452 ASP A N 1
ATOM 3410 C CA . ASP A 1 452 ? 3.679 -13.443 -10.689 1.00 95.19 452 ASP A CA 1
ATOM 3411 C C . ASP A 1 452 ? 3.003 -12.478 -11.681 1.00 95.19 452 ASP A C 1
ATOM 3413 O O . ASP A 1 452 ? 3.363 -11.300 -11.687 1.00 95.19 452 ASP A O 1
ATOM 3417 N N . PRO A 1 453 ? 2.009 -12.912 -12.482 1.00 95.75 453 PRO A N 1
ATOM 3418 C CA . PRO A 1 453 ? 1.322 -12.058 -13.459 1.00 95.75 453 PRO A CA 1
ATOM 3419 C C . PRO A 1 453 ? 0.641 -10.817 -12.870 1.00 95.75 453 PRO A C 1
ATOM 3421 O O . PRO A 1 453 ? 0.367 -9.857 -13.588 1.00 95.75 453 PRO A O 1
ATOM 3424 N N . THR A 1 454 ? 0.341 -10.827 -11.570 1.00 94.75 454 THR A N 1
ATOM 3425 C CA . THR A 1 454 ? -0.282 -9.703 -10.861 1.00 94.75 454 THR A CA 1
ATOM 3426 C C . THR A 1 454 ? 0.736 -8.744 -10.241 1.00 94.75 454 THR A C 1
ATOM 3428 O O . THR A 1 454 ? 0.346 -7.717 -9.684 1.00 94.75 454 THR A O 1
ATOM 3431 N N . SER A 1 455 ? 2.034 -9.047 -10.344 1.00 96.38 455 SER A N 1
ATOM 3432 C CA . SER A 1 455 ? 3.107 -8.172 -9.877 1.00 96.38 455 SER A CA 1
ATOM 3433 C C . SER A 1 455 ? 3.240 -6.937 -10.763 1.00 96.38 455 SER A C 1
ATOM 3435 O O . SER A 1 455 ? 3.224 -7.030 -11.991 1.00 96.38 455 SER A O 1
ATOM 3437 N N . SER A 1 456 ? 3.457 -5.772 -10.155 1.00 95.25 456 SER A N 1
ATOM 3438 C CA . SER A 1 456 ? 3.775 -4.534 -10.879 1.00 95.25 456 SER A CA 1
ATOM 3439 C C . SER A 1 456 ? 5.076 -4.647 -11.683 1.00 95.25 456 SER A C 1
ATOM 3441 O O . SER A 1 456 ? 5.228 -4.007 -12.721 1.00 95.25 456 SER A O 1
ATOM 3443 N N . VAL A 1 457 ? 6.008 -5.494 -11.246 1.00 94.00 457 VAL A N 1
ATOM 3444 C CA . VAL A 1 457 ? 7.269 -5.761 -11.956 1.00 94.00 457 VAL A CA 1
ATOM 3445 C C . VAL A 1 457 ? 7.211 -7.020 -12.824 1.00 94.00 457 VAL A C 1
ATOM 3447 O O . VAL A 1 457 ? 8.246 -7.501 -13.274 1.00 94.00 457 VAL A O 1
ATOM 3450 N N . HIS A 1 458 ? 6.021 -7.578 -13.063 1.00 94.62 458 HIS A N 1
ATOM 3451 C CA . HIS A 1 458 ? 5.851 -8.603 -14.089 1.00 94.62 458 HIS A CA 1
ATOM 3452 C C . HIS A 1 458 ? 6.111 -8.000 -15.465 1.00 94.62 458 HIS A C 1
ATOM 3454 O O . HIS A 1 458 ? 5.679 -6.879 -15.728 1.00 94.62 458 HIS A O 1
ATOM 3460 N N . ARG A 1 459 ? 6.749 -8.758 -16.356 1.00 92.00 459 ARG A N 1
ATOM 3461 C CA . ARG A 1 459 ? 7.133 -8.339 -17.713 1.00 92.00 459 ARG A CA 1
ATOM 3462 C C . ARG A 1 459 ? 6.032 -7.568 -18.451 1.00 92.00 459 ARG A C 1
ATOM 3464 O O . ARG A 1 459 ? 6.267 -6.463 -18.932 1.00 92.00 459 ARG A O 1
ATOM 3471 N N . ASP A 1 460 ? 4.816 -8.107 -18.447 1.00 91.44 460 ASP A N 1
ATOM 3472 C CA . ASP A 1 460 ? 3.658 -7.509 -19.131 1.00 91.44 460 ASP A CA 1
ATOM 3473 C C . ASP A 1 460 ? 3.154 -6.213 -18.466 1.00 91.44 460 ASP A C 1
ATOM 3475 O O . ASP A 1 460 ? 2.492 -5.398 -19.103 1.00 91.44 460 ASP A O 1
ATOM 3479 N N . ASN A 1 461 ? 3.507 -5.989 -17.199 1.00 94.56 461 ASN A N 1
ATOM 3480 C CA . ASN A 1 461 ? 3.101 -4.832 -16.403 1.00 94.56 461 ASN A CA 1
ATOM 3481 C C . ASN A 1 461 ? 4.205 -3.762 -16.299 1.00 94.56 461 ASN A C 1
ATOM 3483 O O . ASN A 1 461 ? 3.898 -2.615 -15.969 1.00 94.56 461 ASN A O 1
ATOM 3487 N N . VAL A 1 462 ? 5.473 -4.083 -16.617 1.00 93.88 462 VAL A N 1
ATOM 3488 C CA . VAL A 1 462 ? 6.623 -3.166 -16.457 1.00 93.88 462 VAL A CA 1
ATOM 3489 C C . VAL A 1 462 ? 6.394 -1.841 -17.188 1.00 93.88 462 VAL A C 1
ATOM 3491 O O . VAL A 1 462 ? 6.659 -0.778 -16.625 1.00 93.88 462 VAL A O 1
ATOM 3494 N N . ALA A 1 463 ? 5.861 -1.878 -18.413 1.00 93.56 463 ALA A N 1
ATOM 3495 C CA . ALA A 1 463 ? 5.598 -0.667 -19.191 1.00 93.56 463 ALA A CA 1
ATOM 3496 C C . ALA A 1 463 ? 4.612 0.283 -18.486 1.00 93.56 463 ALA A C 1
ATOM 3498 O O . ALA A 1 463 ? 4.891 1.479 -18.384 1.00 93.56 463 ALA A O 1
ATOM 3499 N N . GLY A 1 464 ? 3.516 -0.245 -17.930 1.00 94.19 464 GLY A N 1
ATOM 3500 C CA . GLY A 1 464 ? 2.546 0.542 -17.159 1.00 94.19 464 GLY A CA 1
ATOM 3501 C C . GLY A 1 464 ? 3.114 1.039 -15.824 1.00 94.19 464 GLY A C 1
ATOM 3502 O O . GLY A 1 464 ? 2.850 2.167 -15.399 1.00 94.19 464 GLY A O 1
ATOM 3503 N N . THR A 1 465 ? 3.974 0.243 -15.187 1.00 95.19 465 THR A N 1
ATOM 3504 C CA . THR A 1 465 ? 4.670 0.630 -13.951 1.00 95.19 465 THR A CA 1
ATOM 3505 C C . THR A 1 465 ? 5.587 1.828 -14.179 1.00 95.19 465 THR A C 1
ATOM 3507 O O . THR A 1 465 ? 5.480 2.834 -13.478 1.00 95.19 465 THR A O 1
ATOM 3510 N N . CYS A 1 466 ? 6.429 1.787 -15.216 1.00 93.44 466 CYS A N 1
ATOM 3511 C CA . CYS A 1 466 ? 7.224 2.943 -15.630 1.00 93.44 466 CYS A CA 1
ATOM 3512 C C . CYS A 1 466 ? 6.325 4.114 -16.068 1.00 93.44 466 CYS A C 1
ATOM 3514 O O . CYS A 1 466 ? 6.602 5.269 -15.733 1.00 93.44 466 CYS A O 1
ATOM 3516 N N . GLY A 1 467 ? 5.234 3.812 -16.778 1.00 94.62 467 GLY A N 1
ATOM 3517 C CA . GLY A 1 467 ? 4.239 4.753 -17.293 1.00 94.62 467 GLY A CA 1
ATOM 3518 C C . GLY A 1 467 ? 3.531 5.590 -16.229 1.00 94.62 467 GLY A C 1
ATOM 3519 O O . GLY A 1 467 ? 3.158 6.728 -16.502 1.00 94.62 467 GLY A O 1
ATOM 3520 N N . THR A 1 468 ? 3.464 5.116 -14.981 1.00 94.00 468 THR A N 1
ATOM 3521 C CA . THR A 1 468 ? 2.918 5.895 -13.851 1.00 94.00 468 THR A CA 1
ATOM 3522 C C . THR A 1 468 ? 3.615 7.255 -13.696 1.00 94.00 468 THR A C 1
ATOM 3524 O O . THR A 1 468 ? 2.966 8.254 -13.384 1.00 94.00 468 THR A O 1
ATOM 3527 N N . CYS A 1 469 ? 4.922 7.315 -13.975 1.00 93.81 469 CYS A N 1
ATOM 3528 C CA . CYS A 1 469 ? 5.704 8.557 -13.972 1.00 93.81 469 CYS A CA 1
ATOM 3529 C C . CYS A 1 469 ? 6.142 8.987 -15.383 1.00 93.81 469 CYS A C 1
ATOM 3531 O O . CYS A 1 469 ? 6.274 10.179 -15.658 1.00 93.81 469 CYS A O 1
ATOM 3533 N N . HIS A 1 470 ? 6.359 8.032 -16.291 1.00 92.81 470 HIS A N 1
ATOM 3534 C CA . HIS A 1 470 ? 6.841 8.250 -17.657 1.00 92.81 470 HIS A CA 1
ATOM 3535 C C . HIS A 1 470 ? 5.741 8.061 -18.711 1.00 92.81 470 HIS A C 1
ATOM 3537 O O . HIS A 1 470 ? 6.010 7.565 -19.803 1.00 92.81 470 HIS A O 1
ATOM 3543 N N . TYR A 1 471 ? 4.514 8.493 -18.412 1.00 95.06 471 TYR A N 1
ATOM 3544 C CA . TYR A 1 471 ? 3.329 8.260 -19.247 1.00 95.06 471 TYR A CA 1
ATOM 3545 C C . TYR A 1 471 ? 3.519 8.652 -20.721 1.00 95.06 471 TYR A C 1
ATOM 3547 O O . TYR A 1 471 ? 3.222 7.877 -21.621 1.00 95.06 471 TYR A O 1
ATOM 3555 N N . GLY A 1 472 ? 4.107 9.822 -20.994 1.00 95.62 472 GLY A N 1
ATOM 3556 C CA . GLY A 1 472 ? 4.356 10.259 -22.376 1.00 95.62 472 GLY A CA 1
ATOM 3557 C C . GLY A 1 472 ? 5.411 9.430 -23.125 1.00 95.62 472 GLY A C 1
ATOM 3558 O O . GLY A 1 472 ? 5.454 9.459 -24.351 1.00 95.62 472 GLY A O 1
ATOM 3559 N N . ILE A 1 473 ? 6.281 8.705 -22.414 1.00 95.00 473 ILE A N 1
ATOM 3560 C CA . ILE A 1 473 ? 7.200 7.734 -23.026 1.00 95.00 473 ILE A CA 1
ATOM 3561 C C . ILE A 1 473 ? 6.485 6.406 -23.261 1.00 95.00 473 ILE A C 1
ATOM 3563 O O . ILE A 1 473 ? 6.662 5.820 -24.323 1.00 95.00 473 ILE A O 1
ATOM 3567 N N . GLU A 1 474 ? 5.668 5.955 -22.309 1.00 95.31 474 GLU A N 1
ATOM 3568 C CA . GLU A 1 474 ? 4.834 4.763 -22.470 1.00 95.31 474 GLU A CA 1
ATOM 3569 C C . GLU A 1 474 ? 3.905 4.900 -23.686 1.00 95.31 474 GLU A C 1
ATOM 3571 O O . GLU A 1 474 ? 3.853 4.000 -24.517 1.00 95.31 474 GLU A O 1
ATOM 3576 N N . GLU A 1 475 ? 3.244 6.050 -23.846 1.00 95.44 475 GLU A N 1
ATOM 3577 C CA . GLU A 1 475 ? 2.366 6.343 -24.985 1.00 95.44 475 GLU A CA 1
ATOM 3578 C C . GLU A 1 475 ? 3.099 6.197 -26.327 1.00 95.44 475 GLU A C 1
ATOM 3580 O O . GLU A 1 475 ? 2.585 5.570 -27.250 1.00 95.44 475 GLU A O 1
ATOM 3585 N N . LYS A 1 476 ? 4.339 6.691 -26.411 1.00 94.50 476 LYS A N 1
ATOM 3586 C CA . LYS A 1 476 ? 5.204 6.507 -27.586 1.00 94.50 476 LYS A CA 1
ATOM 3587 C C . LYS A 1 476 ? 5.660 5.065 -27.767 1.00 94.50 476 LYS A C 1
ATOM 3589 O O . LYS A 1 476 ? 5.759 4.582 -28.886 1.00 94.50 476 LYS A O 1
ATOM 3594 N N . PHE A 1 477 ? 5.946 4.360 -26.678 1.00 95.12 477 PHE A N 1
ATOM 3595 C CA . PHE A 1 477 ? 6.335 2.957 -26.758 1.00 95.12 477 PHE A CA 1
ATOM 3596 C C . PHE A 1 477 ? 5.203 2.075 -27.279 1.00 95.12 477 PHE A C 1
ATOM 3598 O O . PHE A 1 477 ? 5.459 1.167 -28.065 1.00 95.12 477 PHE A O 1
ATOM 3605 N N . ARG A 1 478 ? 3.952 2.407 -26.952 1.00 94.44 478 ARG A N 1
ATOM 3606 C CA . ARG A 1 478 ? 2.761 1.732 -27.480 1.00 94.44 478 ARG A CA 1
ATOM 3607 C C . ARG A 1 478 ? 2.557 1.903 -28.986 1.00 94.44 478 ARG A C 1
ATOM 3609 O O . ARG A 1 478 ? 1.816 1.115 -29.558 1.00 94.44 478 ARG A O 1
ATOM 3616 N N . THR A 1 479 ? 3.186 2.880 -29.647 1.00 93.81 479 THR A N 1
ATOM 3617 C CA . THR A 1 479 ? 3.146 3.013 -31.120 1.00 93.81 479 THR A CA 1
ATOM 3618 C C . THR A 1 479 ? 4.286 2.258 -31.812 1.00 93.81 479 THR A C 1
ATOM 3620 O O . THR A 1 479 ? 4.245 2.035 -33.019 1.00 93.81 479 THR A O 1
ATOM 3623 N N . SER A 1 480 ? 5.295 1.815 -31.058 1.00 94.88 480 SER A N 1
ATOM 3624 C CA . SER A 1 480 ? 6.470 1.104 -31.569 1.00 94.88 480 SER A CA 1
ATOM 3625 C C . SER A 1 480 ? 6.143 -0.305 -32.075 1.00 94.88 480 SER A C 1
ATOM 3627 O O . SER A 1 480 ? 5.252 -0.978 -31.557 1.00 94.88 480 SER A O 1
ATOM 3629 N N . VAL A 1 481 ? 6.956 -0.822 -33.002 1.00 93.75 481 VAL A N 1
ATOM 3630 C CA . VAL A 1 481 ? 6.934 -2.240 -33.421 1.00 93.75 481 VAL A CA 1
ATOM 3631 C C . VAL A 1 481 ? 7.306 -3.206 -32.292 1.00 93.75 481 VAL A C 1
ATOM 3633 O O . VAL A 1 481 ? 7.063 -4.404 -32.398 1.00 93.75 481 VAL A O 1
ATOM 3636 N N . HIS A 1 482 ? 7.918 -2.708 -31.216 1.00 93.19 482 HIS A N 1
ATOM 3637 C CA . HIS A 1 482 ? 8.231 -3.510 -30.032 1.00 93.19 482 HIS A CA 1
ATOM 3638 C C . HIS A 1 482 ? 7.048 -3.670 -29.070 1.00 93.19 482 HIS A C 1
ATOM 3640 O O . HIS A 1 482 ? 7.161 -4.416 -28.102 1.00 93.19 482 HIS A O 1
ATOM 3646 N N . TRP A 1 483 ? 5.919 -3.009 -29.329 1.00 93.31 483 TRP A N 1
ATOM 3647 C CA . TRP A 1 483 ? 4.703 -3.219 -28.556 1.00 93.31 483 TRP A CA 1
ATOM 3648 C C . TRP A 1 483 ? 3.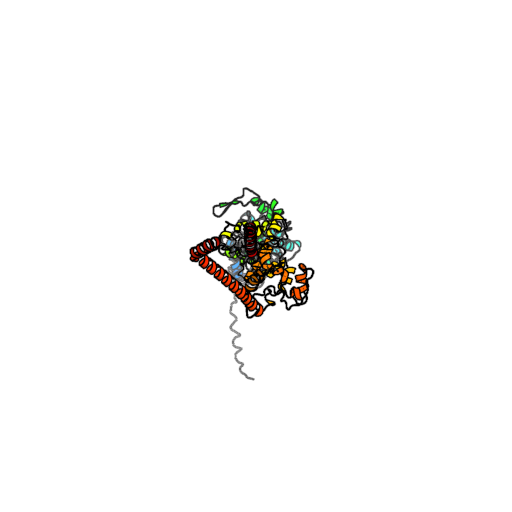977 -4.498 -29.017 1.00 93.31 483 TRP A C 1
ATOM 3650 O O . TRP A 1 483 ? 3.759 -4.650 -30.224 1.00 93.31 483 TRP A O 1
ATOM 3660 N N . PRO A 1 484 ? 3.564 -5.399 -28.102 1.00 88.38 484 PRO A N 1
ATOM 3661 C CA . PRO A 1 484 ? 2.942 -6.678 -28.461 1.00 88.38 484 PRO A CA 1
ATOM 3662 C C . PRO A 1 484 ? 1.729 -6.593 -29.384 1.00 88.38 484 PRO A C 1
ATOM 3664 O O . PRO A 1 484 ? 1.545 -7.452 -30.236 1.00 88.38 484 PRO A O 1
ATOM 3667 N N . GLU A 1 485 ? 0.919 -5.544 -29.264 1.00 89.25 485 GLU A N 1
ATOM 3668 C CA . GLU A 1 485 ? -0.310 -5.406 -30.055 1.00 89.25 485 GLU A CA 1
ATOM 3669 C C . GLU A 1 485 ? -0.049 -4.914 -31.491 1.00 89.25 485 GLU A C 1
ATOM 3671 O O . GLU A 1 485 ? -0.936 -5.002 -32.339 1.00 89.25 485 GLU A O 1
ATOM 3676 N N . ASN A 1 486 ? 1.162 -4.424 -31.785 1.00 88.88 486 ASN A N 1
ATOM 3677 C CA . ASN A 1 486 ? 1.509 -3.849 -33.089 1.00 88.88 486 ASN A CA 1
ATOM 3678 C C . ASN A 1 486 ? 2.217 -4.831 -34.030 1.00 88.88 486 ASN A C 1
ATOM 3680 O O . ASN A 1 486 ? 2.325 -4.550 -35.226 1.00 88.88 486 ASN A O 1
ATOM 3684 N N . THR A 1 487 ? 2.711 -5.961 -33.517 1.00 86.56 487 THR A N 1
ATOM 3685 C CA . THR A 1 487 ? 3.530 -6.900 -34.290 1.00 86.56 487 THR A CA 1
ATOM 3686 C C . THR A 1 487 ? 3.083 -8.336 -34.053 1.00 86.56 487 THR A C 1
ATOM 3688 O O . THR A 1 487 ? 3.176 -8.849 -32.944 1.00 86.56 487 THR A O 1
ATOM 3691 N N . ASP A 1 488 ? 2.676 -9.011 -35.128 1.00 85.31 488 ASP A N 1
ATOM 3692 C CA . ASP A 1 488 ? 2.393 -10.448 -35.124 1.00 85.31 488 ASP A CA 1
ATOM 3693 C C . ASP A 1 488 ? 3.710 -11.234 -35.262 1.00 85.31 488 ASP A C 1
ATOM 3695 O O . ASP A 1 488 ? 4.323 -11.274 -36.334 1.00 85.31 488 ASP A O 1
ATOM 3699 N N . THR A 1 489 ? 4.212 -11.773 -34.148 1.00 85.81 489 THR A N 1
ATOM 3700 C CA . THR A 1 489 ? 5.478 -12.514 -34.087 1.00 85.81 489 THR A CA 1
ATOM 3701 C C . THR A 1 489 ? 5.469 -13.545 -32.963 1.00 85.81 489 THR A C 1
ATOM 3703 O O . THR A 1 489 ? 5.028 -13.267 -31.854 1.00 85.81 489 THR A O 1
ATOM 3706 N N . ASP A 1 490 ? 6.059 -14.714 -33.222 1.00 83.44 490 ASP A N 1
ATOM 3707 C CA . ASP A 1 490 ? 6.295 -15.751 -32.204 1.00 83.44 490 ASP A CA 1
ATOM 3708 C C . ASP A 1 490 ? 7.499 -15.432 -31.291 1.00 83.44 490 ASP A C 1
ATOM 3710 O O . ASP A 1 490 ? 7.821 -16.190 -30.375 1.00 83.44 490 ASP A O 1
ATOM 3714 N N . ARG A 1 491 ? 8.232 -14.344 -31.569 1.00 84.56 491 ARG A N 1
ATOM 3715 C CA . ARG A 1 491 ? 9.395 -13.919 -30.775 1.00 84.56 491 ARG A CA 1
ATOM 3716 C C . ARG A 1 491 ? 8.970 -13.063 -29.591 1.00 84.56 491 ARG A C 1
ATOM 3718 O O . ARG A 1 491 ? 8.157 -12.158 -29.738 1.00 84.56 491 ARG A O 1
ATOM 3725 N N . GLU A 1 492 ? 9.621 -13.285 -28.457 1.00 86.31 492 GLU A N 1
ATOM 3726 C CA . GLU A 1 492 ? 9.460 -12.461 -27.264 1.00 86.31 492 GLU A CA 1
ATOM 3727 C C . GLU A 1 492 ? 9.925 -11.017 -27.533 1.00 86.31 492 GLU A C 1
ATOM 3729 O O . GLU A 1 492 ? 11.066 -10.775 -27.935 1.00 86.31 492 GLU A O 1
ATOM 3734 N N . LEU A 1 493 ? 9.016 -10.054 -27.361 1.00 91.00 493 LEU A N 1
ATOM 3735 C CA . LEU A 1 493 ? 9.264 -8.632 -27.620 1.00 91.00 493 LEU A CA 1
ATOM 3736 C C . LEU A 1 493 ? 9.867 -7.940 -26.396 1.00 91.00 493 LEU A C 1
ATOM 3738 O O . LEU A 1 493 ? 9.523 -8.313 -25.280 1.00 91.00 493 LEU A O 1
ATOM 3742 N N . PRO A 1 494 ? 10.743 -6.935 -26.544 1.00 92.50 494 PRO A N 1
ATOM 3743 C CA . PRO A 1 494 ? 11.374 -6.287 -25.399 1.00 92.50 494 PRO A CA 1
ATOM 3744 C C . PRO A 1 494 ? 10.398 -5.387 -24.625 1.00 92.50 494 PRO A C 1
ATOM 3746 O O . PRO A 1 494 ? 9.477 -4.801 -25.185 1.00 92.50 494 PRO A O 1
ATOM 3749 N N . THR A 1 495 ? 10.658 -5.230 -23.335 1.00 91.75 495 THR A N 1
ATOM 3750 C CA . THR A 1 495 ? 10.037 -4.271 -22.417 1.00 91.75 495 THR A CA 1
ATOM 3751 C C . THR A 1 495 ? 11.031 -3.158 -22.065 1.00 91.75 495 THR A C 1
ATOM 3753 O O . THR A 1 495 ? 12.165 -3.131 -22.551 1.00 91.75 495 THR A O 1
ATOM 3756 N N . CYS A 1 496 ? 10.631 -2.212 -21.211 1.00 90.94 496 CYS A N 1
ATOM 3757 C CA . CYS A 1 496 ? 11.488 -1.092 -20.818 1.00 90.94 496 CYS A CA 1
ATOM 3758 C C . CYS A 1 496 ? 12.825 -1.549 -20.200 1.00 90.94 496 CYS A C 1
ATOM 3760 O O . CYS A 1 496 ? 13.863 -0.937 -20.461 1.00 90.94 496 CYS A O 1
ATOM 3762 N N . GLU A 1 497 ? 12.819 -2.630 -19.415 1.00 89.62 497 GLU A N 1
ATOM 3763 C CA . GLU A 1 497 ? 14.013 -3.086 -18.695 1.00 89.62 497 GLU A CA 1
ATOM 3764 C C . GLU A 1 497 ? 15.018 -3.869 -19.550 1.00 89.62 497 GLU A C 1
ATOM 3766 O O . GLU A 1 497 ? 16.200 -3.933 -19.204 1.00 89.62 497 GLU A O 1
ATOM 3771 N N . ASP A 1 498 ? 14.582 -4.384 -20.704 1.00 90.50 498 ASP A N 1
ATOM 3772 C CA . ASP A 1 498 ? 15.443 -5.098 -21.653 1.00 90.50 498 ASP A CA 1
ATOM 3773 C C . ASP A 1 498 ? 16.449 -4.150 -22.328 1.00 90.50 498 ASP A C 1
ATOM 3775 O O . ASP A 1 498 ? 17.590 -4.523 -22.618 1.00 90.50 498 ASP A O 1
ATOM 3779 N N . CYS A 1 499 ? 16.046 -2.892 -22.534 1.00 88.25 499 CYS A N 1
ATOM 3780 C CA . CYS A 1 499 ? 16.887 -1.850 -23.120 1.00 88.25 499 CYS A CA 1
ATOM 3781 C C . CYS A 1 499 ? 17.711 -1.118 -22.053 1.00 88.25 499 CYS A C 1
ATOM 3783 O O . CYS A 1 499 ? 18.918 -0.934 -22.219 1.00 88.25 499 CYS A O 1
ATOM 3785 N N . HIS A 1 500 ? 17.094 -0.718 -20.938 1.00 87.44 500 HIS A N 1
ATOM 3786 C CA . HIS A 1 500 ? 17.786 -0.055 -19.832 1.00 87.44 500 HIS A CA 1
ATOM 3787 C C . HIS A 1 500 ? 17.361 -0.637 -18.478 1.00 87.44 500 HIS A C 1
ATOM 3789 O O . HIS A 1 500 ? 16.196 -0.609 -18.097 1.00 87.44 500 HIS A O 1
ATOM 3795 N N . THR A 1 501 ? 18.329 -1.139 -17.719 1.00 84.75 501 THR A N 1
ATOM 3796 C CA . THR A 1 501 ? 18.106 -1.864 -16.463 1.00 84.75 501 THR A CA 1
ATOM 3797 C C . THR A 1 501 ? 17.462 -0.991 -15.381 1.00 84.75 501 THR A C 1
ATOM 3799 O O . THR A 1 501 ? 17.972 0.076 -15.048 1.00 84.75 501 THR A O 1
ATOM 3802 N N . SER A 1 502 ? 16.389 -1.474 -14.752 1.00 84.56 502 SER A N 1
ATOM 3803 C CA . SER A 1 502 ? 15.601 -0.720 -13.759 1.00 84.56 502 SER A CA 1
ATOM 3804 C C . SER A 1 502 ? 16.400 -0.290 -12.517 1.00 84.56 502 SER A C 1
ATOM 3806 O O . SER A 1 502 ? 16.223 0.818 -12.015 1.00 84.56 502 SER A O 1
ATOM 3808 N N . HIS A 1 503 ? 17.323 -1.137 -12.043 1.00 86.69 503 HIS A N 1
ATOM 3809 C CA . HIS A 1 503 ? 18.099 -0.900 -10.817 1.00 86.69 503 HIS A CA 1
ATOM 3810 C C . HIS A 1 503 ? 19.464 -0.246 -11.037 1.00 86.69 503 HIS A C 1
ATOM 3812 O O . HIS A 1 503 ? 20.113 0.106 -10.066 1.00 86.69 503 HIS A O 1
ATOM 3818 N N . THR A 1 504 ? 19.915 -0.071 -12.280 1.00 85.06 504 THR A N 1
ATOM 3819 C CA . THR A 1 504 ? 21.192 0.599 -12.601 1.00 85.06 504 THR A CA 1
ATOM 3820 C C . THR A 1 504 ? 21.018 1.635 -13.711 1.00 85.06 504 THR A C 1
ATOM 3822 O O . THR A 1 504 ? 21.970 1.988 -14.409 1.00 85.06 504 THR A O 1
ATOM 3825 N N . ILE A 1 505 ? 19.788 2.138 -13.878 1.00 84.75 505 ILE A N 1
ATOM 3826 C CA . ILE A 1 505 ? 19.434 3.088 -14.930 1.00 84.75 505 ILE A CA 1
ATOM 3827 C C . ILE A 1 505 ? 20.303 4.346 -14.830 1.00 84.75 505 ILE A C 1
ATOM 3829 O O . ILE A 1 505 ? 20.336 5.037 -13.812 1.00 84.75 505 ILE A O 1
ATOM 3833 N N . GLY A 1 506 ? 21.046 4.621 -15.898 1.00 83.69 506 GLY A N 1
ATOM 3834 C CA . GLY A 1 506 ? 22.007 5.715 -15.967 1.00 83.69 506 GLY A CA 1
ATOM 3835 C C . GLY A 1 506 ? 21.463 6.964 -16.656 1.00 83.69 506 GLY A C 1
ATOM 3836 O O . GLY A 1 506 ? 20.360 6.997 -17.200 1.00 83.69 506 GLY A O 1
ATOM 3837 N N . ARG A 1 507 ? 22.288 8.013 -16.678 1.00 79.75 507 ARG A N 1
ATOM 3838 C CA . ARG A 1 507 ? 22.004 9.228 -17.444 1.00 79.75 507 ARG A CA 1
ATOM 3839 C C . ARG A 1 507 ? 22.217 9.012 -18.941 1.00 79.75 507 ARG A C 1
ATOM 3841 O O . ARG A 1 507 ? 23.309 8.647 -19.372 1.00 79.75 507 ARG A O 1
ATOM 3848 N N . VAL A 1 508 ? 21.202 9.360 -19.728 1.00 78.69 508 VAL A N 1
ATOM 3849 C CA . VAL A 1 508 ? 21.184 9.172 -21.190 1.00 78.69 508 VAL A CA 1
ATOM 3850 C C . VAL A 1 508 ? 22.203 10.023 -21.956 1.00 78.69 508 VAL A C 1
ATOM 3852 O O . VAL A 1 508 ? 22.504 9.749 -23.118 1.00 78.69 508 VAL A O 1
ATOM 3855 N N . ASP A 1 509 ? 22.733 11.078 -21.335 1.00 74.19 509 ASP A N 1
ATOM 3856 C CA . ASP A 1 509 ? 23.689 11.987 -21.960 1.00 74.19 509 ASP A CA 1
ATOM 3857 C C . ASP A 1 509 ? 25.157 11.584 -21.777 1.00 74.19 509 ASP A C 1
ATOM 3859 O O . ASP A 1 509 ? 26.033 12.200 -22.391 1.00 74.19 509 ASP A O 1
ATOM 3863 N N . LEU A 1 510 ? 25.431 10.529 -21.009 1.00 78.12 510 LEU A N 1
ATOM 3864 C CA . LEU A 1 510 ? 26.773 9.975 -20.866 1.00 78.12 510 LEU A CA 1
ATOM 3865 C C . LEU A 1 510 ? 27.148 9.130 -22.090 1.00 78.12 510 LEU A C 1
ATOM 3867 O O . LEU A 1 510 ? 26.318 8.427 -22.667 1.00 78.12 510 LEU A O 1
ATOM 3871 N N . ALA A 1 511 ? 28.414 9.214 -22.508 1.00 72.38 511 ALA A N 1
ATOM 3872 C CA . ALA A 1 511 ? 28.917 8.464 -23.660 1.00 72.38 511 ALA A CA 1
ATOM 3873 C C . ALA A 1 511 ? 28.785 6.947 -23.448 1.00 72.38 511 ALA A C 1
ATOM 3875 O O . ALA A 1 511 ? 28.331 6.251 -24.353 1.00 72.38 511 ALA A O 1
ATOM 3876 N N . ASP A 1 512 ? 29.077 6.468 -22.238 1.00 77.06 512 ASP A N 1
ATOM 3877 C CA . ASP A 1 512 ? 29.014 5.046 -21.890 1.00 77.06 512 ASP A CA 1
ATOM 3878 C C . ASP A 1 512 ? 27.592 4.482 -22.007 1.00 77.06 512 ASP A C 1
ATOM 3880 O O . ASP A 1 512 ? 27.406 3.398 -22.552 1.00 77.06 512 ASP A O 1
ATOM 3884 N N . PHE A 1 513 ? 26.572 5.250 -21.598 1.00 80.50 513 PHE A N 1
ATOM 3885 C CA . PHE A 1 513 ? 25.167 4.855 -21.755 1.00 80.50 513 PHE A CA 1
ATOM 3886 C C . PHE A 1 513 ? 24.764 4.739 -23.231 1.00 80.50 513 PHE A C 1
ATOM 3888 O O . PHE A 1 513 ? 24.061 3.819 -23.641 1.00 80.50 513 PHE A O 1
ATOM 3895 N N . ARG A 1 514 ? 25.213 5.680 -24.068 1.00 77.81 514 ARG A N 1
ATOM 3896 C CA . ARG A 1 514 ? 24.911 5.644 -25.507 1.00 77.81 514 ARG A CA 1
ATOM 3897 C C . ARG A 1 514 ? 25.542 4.439 -26.196 1.00 77.81 514 ARG A C 1
ATOM 3899 O O . ARG A 1 514 ? 24.946 3.897 -27.123 1.00 77.81 514 ARG A O 1
ATOM 3906 N N . MET A 1 515 ? 26.729 4.038 -25.748 1.00 79.12 515 MET A N 1
ATOM 3907 C CA . MET A 1 515 ? 27.403 2.844 -26.248 1.00 79.12 515 MET A CA 1
ATOM 3908 C C . MET A 1 515 ? 26.713 1.569 -25.763 1.00 79.12 515 MET A C 1
ATOM 3910 O O . MET A 1 515 ? 26.443 0.700 -26.587 1.00 79.12 515 MET A O 1
ATOM 3914 N N . SER A 1 516 ? 26.341 1.485 -24.481 1.00 82.25 516 SER A N 1
ATOM 3915 C CA . SER A 1 516 ? 25.641 0.307 -23.956 1.00 82.25 516 SER A CA 1
ATOM 3916 C C . SER A 1 516 ? 24.306 0.065 -24.662 1.00 82.25 516 SER A C 1
ATOM 3918 O O . SER A 1 516 ? 23.980 -1.077 -24.961 1.00 82.25 516 SER A O 1
ATOM 3920 N N . MET A 1 517 ? 23.571 1.120 -25.034 1.00 85.25 517 MET A N 1
ATOM 3921 C CA . MET A 1 517 ? 22.311 0.986 -25.776 1.00 85.25 517 MET A CA 1
ATOM 3922 C C . MET A 1 517 ? 22.476 0.255 -27.121 1.00 85.25 517 MET A C 1
ATOM 3924 O O . MET A 1 517 ? 21.570 -0.452 -27.555 1.00 85.25 517 MET A O 1
ATOM 3928 N N . MET A 1 518 ? 23.633 0.381 -27.781 1.00 83.19 518 MET A N 1
ATOM 3929 C CA . MET A 1 518 ? 23.901 -0.358 -29.020 1.00 83.19 518 MET A CA 1
ATOM 3930 C C . MET A 1 518 ? 24.005 -1.865 -28.779 1.00 83.19 518 MET A C 1
ATOM 3932 O O . MET A 1 518 ? 23.494 -2.648 -29.584 1.00 83.19 518 MET A O 1
ATOM 3936 N N . ASP A 1 519 ? 24.633 -2.262 -27.673 1.00 84.94 519 ASP A N 1
ATOM 3937 C CA . ASP A 1 519 ? 24.761 -3.668 -27.290 1.00 84.94 519 ASP A CA 1
ATOM 3938 C C . ASP A 1 519 ? 23.395 -4.262 -26.929 1.00 84.94 519 ASP A C 1
ATOM 3940 O O . ASP A 1 519 ? 23.111 -5.408 -27.272 1.00 84.94 519 ASP A O 1
ATOM 3944 N N . GLN A 1 520 ? 22.517 -3.465 -26.313 1.00 89.44 520 GLN A N 1
ATOM 3945 C CA . GLN A 1 520 ? 21.165 -3.883 -25.930 1.00 89.44 520 GLN A CA 1
ATOM 3946 C C . GLN A 1 520 ? 20.308 -4.215 -27.152 1.00 89.44 520 GLN A C 1
ATOM 3948 O O . GLN A 1 520 ? 19.712 -5.289 -27.205 1.00 89.44 520 GLN A O 1
ATOM 3953 N N . CYS A 1 521 ? 20.326 -3.366 -28.188 1.00 90.81 521 CYS A N 1
ATOM 3954 C CA . CYS A 1 521 ? 19.672 -3.690 -29.459 1.00 90.81 521 CYS A CA 1
ATOM 3955 C C . CYS A 1 521 ? 20.246 -4.976 -30.081 1.00 90.81 521 CYS A C 1
ATOM 3957 O O . CYS A 1 521 ? 19.498 -5.798 -30.609 1.00 90.81 521 CYS A O 1
ATOM 3959 N N . GLY A 1 522 ? 21.570 -5.163 -30.009 1.00 90.12 522 GLY A N 1
ATOM 3960 C CA . GLY A 1 522 ? 22.278 -6.298 -30.605 1.00 90.12 522 GLY A CA 1
ATOM 3961 C C . GLY A 1 522 ? 21.983 -7.659 -29.969 1.00 90.12 522 GLY A C 1
ATOM 3962 O O . GLY A 1 522 ? 22.188 -8.670 -30.634 1.00 90.12 522 GLY A O 1
ATOM 3963 N N . ARG A 1 523 ? 21.456 -7.709 -28.735 1.00 89.62 523 ARG A N 1
ATOM 3964 C CA . ARG A 1 523 ? 21.029 -8.968 -28.090 1.00 89.62 523 ARG A CA 1
ATOM 3965 C C . ARG A 1 523 ? 19.886 -9.654 -28.837 1.00 89.62 523 ARG A C 1
ATOM 3967 O O . ARG A 1 523 ? 19.841 -10.878 -28.875 1.00 89.62 523 ARG A O 1
ATOM 3974 N N . CYS A 1 524 ? 19.001 -8.866 -29.448 1.00 90.75 524 CYS A N 1
ATOM 3975 C CA . CYS A 1 524 ? 17.874 -9.365 -30.240 1.00 90.75 524 CYS A CA 1
ATOM 3976 C C . CYS A 1 524 ? 18.100 -9.185 -31.753 1.00 90.75 524 CYS A C 1
ATOM 3978 O O . CYS A 1 524 ? 17.683 -10.026 -32.548 1.00 90.75 524 CYS A O 1
ATOM 3980 N N . HIS A 1 525 ? 18.795 -8.117 -32.162 1.00 91.44 525 HIS A N 1
ATOM 3981 C CA . HIS A 1 525 ? 19.118 -7.786 -33.557 1.00 91.44 525 HIS A CA 1
ATOM 3982 C C . HIS A 1 525 ? 20.573 -8.122 -33.912 1.00 91.44 525 HIS A C 1
ATOM 3984 O O . HIS A 1 525 ? 21.320 -7.281 -34.417 1.00 91.44 525 HIS A O 1
ATOM 3990 N N . GLU A 1 526 ? 20.999 -9.352 -33.622 1.00 90.69 526 GLU A N 1
ATOM 3991 C CA . GLU A 1 526 ? 22.400 -9.774 -33.762 1.00 90.69 526 GLU A CA 1
ATOM 3992 C C . GLU A 1 526 ? 22.919 -9.602 -35.199 1.00 90.69 526 GLU A C 1
ATOM 3994 O O . GLU A 1 526 ? 23.999 -9.051 -35.426 1.00 90.69 526 GLU A O 1
ATOM 3999 N N . THR A 1 527 ? 22.124 -10.009 -36.192 1.00 88.19 527 THR A N 1
ATOM 4000 C CA . THR A 1 527 ? 22.522 -9.955 -37.609 1.00 88.19 527 THR A CA 1
ATOM 4001 C C . THR A 1 527 ? 22.694 -8.510 -38.086 1.00 88.19 527 THR A C 1
ATOM 4003 O O . THR A 1 527 ? 23.695 -8.152 -38.718 1.00 88.19 527 THR A O 1
ATOM 4006 N N . GLU A 1 528 ? 21.739 -7.644 -37.757 1.00 89.12 528 GLU A N 1
ATOM 4007 C CA . GLU A 1 528 ? 21.776 -6.226 -38.103 1.00 89.12 528 GLU A CA 1
ATOM 4008 C C . GLU A 1 528 ? 22.908 -5.499 -37.370 1.00 89.12 528 GLU A C 1
ATOM 4010 O O . GLU A 1 528 ? 23.570 -4.654 -37.976 1.00 89.12 528 GLU A O 1
ATOM 4015 N N . ALA A 1 529 ? 23.178 -5.849 -36.108 1.00 89.50 529 ALA A N 1
ATOM 4016 C CA . ALA A 1 529 ? 24.278 -5.286 -35.333 1.00 89.50 529 ALA A CA 1
ATOM 4017 C C . ALA A 1 529 ? 25.639 -5.649 -35.943 1.00 89.50 529 ALA A C 1
ATOM 4019 O O . ALA A 1 529 ? 26.473 -4.766 -36.154 1.00 89.50 529 ALA A O 1
ATOM 4020 N N . VAL A 1 530 ? 25.862 -6.921 -36.299 1.00 87.31 530 VAL A N 1
ATOM 4021 C CA . VAL A 1 530 ? 27.110 -7.368 -36.945 1.00 87.31 530 VAL A CA 1
ATOM 4022 C C . VAL A 1 530 ? 27.348 -6.612 -38.252 1.00 87.31 530 VAL A C 1
ATOM 4024 O O . VAL A 1 530 ? 28.412 -6.021 -38.439 1.00 87.31 530 VAL A O 1
ATOM 4027 N N . THR A 1 531 ? 26.342 -6.554 -39.127 1.00 88.06 531 THR A N 1
ATOM 4028 C CA . THR A 1 531 ? 26.459 -5.851 -40.417 1.00 88.06 531 THR A CA 1
ATOM 4029 C C . THR A 1 531 ? 26.619 -4.340 -40.255 1.00 88.06 531 THR A C 1
ATOM 4031 O O . THR A 1 531 ? 27.377 -3.714 -40.997 1.00 88.06 531 THR A O 1
ATOM 4034 N N . PHE A 1 532 ? 25.982 -3.741 -39.247 1.00 88.19 532 PHE A N 1
ATOM 4035 C CA . PHE A 1 532 ? 26.174 -2.335 -38.910 1.00 88.19 532 PHE A CA 1
ATOM 4036 C C . PHE A 1 532 ? 27.626 -2.041 -38.517 1.00 88.19 532 PHE A C 1
ATOM 4038 O O . PHE A 1 532 ? 28.207 -1.054 -38.978 1.00 88.19 532 PHE A O 1
ATOM 4045 N N . PHE A 1 533 ? 28.239 -2.911 -37.710 1.00 86.31 533 PHE A N 1
ATOM 4046 C CA . PHE A 1 533 ? 29.628 -2.770 -37.277 1.00 86.31 533 PHE A CA 1
ATOM 4047 C C . PHE A 1 533 ? 30.664 -2.928 -38.397 1.00 86.31 533 PHE A C 1
ATOM 4049 O O . PHE A 1 533 ? 31.792 -2.454 -38.240 1.00 86.31 533 PHE A O 1
ATOM 4056 N N . ASP A 1 534 ? 30.282 -3.489 -39.545 1.00 83.19 534 ASP A N 1
ATOM 4057 C CA . ASP A 1 534 ? 31.118 -3.507 -40.749 1.00 83.19 534 ASP A CA 1
ATOM 4058 C C . ASP A 1 534 ? 31.110 -2.176 -41.514 1.00 83.19 534 ASP A C 1
ATOM 4060 O O . ASP A 1 534 ? 32.032 -1.898 -42.295 1.00 83.19 534 ASP A O 1
ATOM 4064 N N . THR A 1 535 ? 30.112 -1.324 -41.272 1.00 85.62 535 THR A N 1
ATOM 4065 C CA . THR A 1 535 ? 30.014 -0.006 -41.905 1.00 85.62 535 THR A CA 1
ATOM 4066 C C . THR A 1 535 ? 30.939 1.026 -41.274 1.00 85.62 535 THR A C 1
ATOM 4068 O O . THR A 1 535 ? 31.470 0.852 -40.178 1.00 85.62 535 THR A O 1
ATOM 4071 N N . PHE A 1 536 ? 31.104 2.164 -41.955 1.00 84.19 536 PHE A N 1
ATOM 4072 C CA . PHE A 1 536 ? 31.861 3.287 -41.408 1.00 84.19 536 PHE A CA 1
ATOM 4073 C C . PHE A 1 536 ? 31.298 3.777 -40.064 1.00 84.19 536 PHE A C 1
ATOM 4075 O O . PHE A 1 536 ? 32.077 3.990 -39.137 1.00 84.19 536 PHE A O 1
ATOM 4082 N N . HIS A 1 537 ? 29.969 3.907 -39.933 1.00 88.62 537 HIS A N 1
ATOM 4083 C CA . HIS A 1 537 ? 29.335 4.333 -38.681 1.00 88.62 537 HIS A CA 1
ATOM 4084 C C . HIS A 1 537 ? 29.653 3.364 -37.547 1.00 88.62 537 HIS A C 1
ATOM 4086 O O . HIS A 1 537 ? 30.166 3.786 -36.517 1.00 88.62 537 HIS A O 1
ATOM 4092 N N . GLY A 1 538 ? 29.455 2.064 -37.759 1.00 86.12 538 GLY A N 1
ATOM 4093 C CA . GLY A 1 538 ? 29.722 1.076 -36.722 1.00 86.12 538 GLY A CA 1
ATOM 4094 C C . GLY A 1 538 ? 31.198 0.977 -36.327 1.00 86.12 538 GLY A C 1
ATOM 4095 O O . GLY A 1 538 ? 31.505 0.913 -35.136 1.00 86.12 538 GLY A O 1
ATOM 4096 N N . LYS A 1 539 ? 32.133 1.053 -37.285 1.00 84.75 539 LYS A N 1
ATOM 4097 C CA . LYS A 1 539 ? 33.577 1.074 -36.981 1.00 84.75 539 LYS A CA 1
ATOM 4098 C C . LYS A 1 539 ? 33.985 2.319 -36.202 1.00 84.75 539 LYS A C 1
ATOM 4100 O O . LYS A 1 539 ? 34.746 2.205 -35.246 1.00 84.75 539 LYS A O 1
ATOM 4105 N N . ALA A 1 540 ? 33.472 3.488 -36.583 1.00 85.31 540 ALA A N 1
ATOM 4106 C CA . ALA A 1 540 ? 33.734 4.733 -35.872 1.00 85.31 540 ALA A CA 1
ATOM 4107 C C . ALA A 1 540 ? 33.139 4.712 -34.452 1.00 85.31 540 ALA A C 1
ATOM 4109 O O . ALA A 1 540 ? 33.817 5.122 -33.511 1.00 85.31 540 ALA A O 1
ATOM 4110 N N . SER A 1 541 ? 31.928 4.170 -34.280 1.00 84.06 541 SER A N 1
ATOM 4111 C CA . SER A 1 541 ? 31.296 3.995 -32.967 1.00 84.06 541 SER A CA 1
ATOM 4112 C C . SER A 1 541 ? 32.099 3.043 -32.072 1.00 84.06 541 SER A C 1
ATOM 4114 O O . SER A 1 541 ? 32.354 3.379 -30.920 1.00 84.06 541 SER A O 1
ATOM 4116 N N . ARG A 1 542 ? 32.614 1.916 -32.597 1.00 80.06 542 ARG A N 1
ATOM 4117 C CA . ARG A 1 542 ? 33.512 1.008 -31.841 1.00 80.06 542 ARG A CA 1
ATOM 4118 C C . ARG A 1 542 ? 34.810 1.668 -31.383 1.00 80.06 542 ARG A C 1
ATOM 4120 O O . ARG A 1 542 ? 35.322 1.331 -30.325 1.00 80.06 542 ARG A O 1
ATOM 4127 N N . LEU A 1 543 ? 35.331 2.611 -32.164 1.00 79.69 543 LEU A N 1
ATOM 4128 C CA . LEU A 1 543 ? 36.523 3.387 -31.813 1.00 79.69 543 LEU A CA 1
ATOM 4129 C C . LEU A 1 543 ? 36.218 4.547 -30.841 1.00 79.69 543 LEU A C 1
ATOM 4131 O O . LEU A 1 543 ? 37.089 5.380 -30.597 1.00 79.69 543 LEU A O 1
ATOM 4135 N N . GLY A 1 544 ? 34.997 4.623 -30.297 1.00 75.69 544 GLY A N 1
ATOM 4136 C CA . GLY A 1 544 ? 34.588 5.625 -29.310 1.00 75.69 544 GLY A CA 1
ATOM 4137 C C . GLY A 1 544 ? 34.169 6.971 -29.908 1.00 75.69 544 GLY A C 1
ATOM 4138 O O . GLY A 1 544 ? 34.094 7.968 -29.189 1.00 75.69 544 GLY A O 1
ATOM 4139 N N . SER A 1 545 ? 33.904 7.045 -31.218 1.00 78.50 545 SER A N 1
ATOM 4140 C CA . SER A 1 545 ? 33.455 8.290 -31.846 1.00 78.50 545 SER A CA 1
ATOM 4141 C C . SER A 1 545 ? 32.012 8.615 -31.455 1.00 78.50 545 SER A C 1
ATOM 4143 O O . SER A 1 545 ? 31.056 8.047 -31.982 1.00 78.50 545 SER A O 1
ATOM 4145 N N . SER A 1 546 ? 31.841 9.599 -30.571 1.00 70.50 546 SER A N 1
ATOM 4146 C CA . SER A 1 546 ? 30.520 10.069 -30.140 1.00 70.50 546 SER A CA 1
ATOM 4147 C C . SER A 1 546 ? 29.703 10.726 -31.259 1.00 70.50 546 SER A C 1
ATOM 4149 O O . SER A 1 546 ? 28.481 10.787 -31.140 1.00 70.50 546 SER A O 1
ATOM 4151 N N . GLY A 1 547 ? 30.344 11.182 -32.340 1.00 77.44 547 GLY A N 1
ATOM 4152 C CA . GLY A 1 547 ? 29.692 11.813 -33.493 1.00 77.44 547 GLY A CA 1
ATOM 4153 C C . GLY A 1 547 ? 29.236 10.846 -34.590 1.00 77.44 547 GLY A C 1
ATOM 4154 O O . GLY A 1 547 ? 28.534 11.266 -35.504 1.00 77.44 547 GLY A O 1
ATOM 4155 N N . ALA A 1 548 ? 29.623 9.568 -34.525 1.00 86.94 548 ALA A N 1
ATOM 4156 C CA . ALA A 1 548 ? 29.120 8.554 -35.447 1.00 86.94 548 ALA A CA 1
ATOM 4157 C C . ALA A 1 548 ? 27.674 8.175 -35.093 1.00 86.94 548 ALA A C 1
ATOM 4159 O O . ALA A 1 548 ? 27.300 8.207 -33.918 1.00 86.94 548 ALA A O 1
ATOM 4160 N N . ALA A 1 549 ? 26.866 7.829 -36.100 1.00 89.19 549 ALA A N 1
ATOM 4161 C CA . ALA A 1 549 ? 25.491 7.382 -35.891 1.00 89.19 549 ALA A CA 1
ATOM 4162 C C . ALA A 1 549 ? 25.446 6.031 -35.155 1.00 89.19 549 ALA A C 1
ATOM 4164 O O . ALA A 1 549 ? 26.344 5.201 -35.310 1.00 89.19 549 ALA A O 1
ATOM 4165 N N . LYS A 1 550 ? 24.390 5.814 -34.373 1.00 89.56 550 LYS A N 1
ATOM 4166 C CA . LYS A 1 550 ? 24.047 4.563 -33.683 1.00 89.56 550 LYS A CA 1
ATOM 4167 C C . LYS A 1 550 ? 22.673 4.094 -34.152 1.00 89.56 550 LYS A C 1
ATOM 4169 O O . LYS A 1 550 ? 21.966 4.823 -34.846 1.00 89.56 550 LYS A O 1
ATOM 4174 N N . CYS A 1 551 ? 22.270 2.897 -33.728 1.00 90.75 551 CYS A N 1
ATOM 4175 C CA . CYS A 1 551 ? 20.979 2.304 -34.082 1.00 90.75 551 CYS A CA 1
ATOM 4176 C C . CYS A 1 551 ? 19.815 3.285 -33.841 1.00 90.75 551 CYS A C 1
ATOM 4178 O O . CYS A 1 551 ? 19.033 3.558 -34.750 1.00 90.75 551 CYS A O 1
ATOM 4180 N N . TYR A 1 552 ? 19.767 3.896 -32.655 1.00 90.31 552 TYR A N 1
ATOM 4181 C CA . TYR A 1 552 ? 18.686 4.798 -32.256 1.00 90.31 552 TYR A CA 1
ATOM 4182 C C . TYR A 1 552 ? 18.701 6.166 -32.967 1.00 90.31 552 TYR A C 1
ATOM 4184 O O . TYR A 1 552 ? 17.662 6.817 -33.054 1.00 90.31 552 TYR A O 1
ATOM 4192 N N . ASP A 1 553 ? 19.843 6.617 -33.506 1.00 90.94 553 ASP A N 1
ATOM 4193 C CA . ASP A 1 553 ? 19.915 7.879 -34.265 1.00 90.94 553 ASP A CA 1
ATOM 4194 C C . ASP A 1 553 ? 19.179 7.762 -35.610 1.00 90.94 553 ASP A C 1
ATOM 4196 O O . ASP A 1 553 ? 18.669 8.751 -36.144 1.00 90.94 553 ASP A O 1
ATOM 4200 N N . CYS A 1 554 ? 19.121 6.537 -36.143 1.00 91.31 554 CYS A N 1
ATOM 4201 C CA . CYS A 1 554 ? 18.403 6.193 -37.361 1.00 91.31 554 CYS A CA 1
ATOM 4202 C C . CYS A 1 554 ? 16.972 5.728 -37.070 1.00 91.31 554 CYS A C 1
ATOM 4204 O O . CYS A 1 554 ? 16.055 6.223 -37.716 1.00 91.31 554 CYS A O 1
ATOM 4206 N N . HIS A 1 555 ? 16.775 4.812 -36.118 1.00 92.50 555 HIS A N 1
ATOM 4207 C CA . HIS A 1 555 ? 15.491 4.139 -35.869 1.00 92.50 555 HIS A CA 1
ATOM 4208 C C . HIS A 1 555 ? 14.572 4.836 -34.855 1.00 92.50 555 HIS A C 1
ATOM 4210 O O . HIS A 1 555 ? 13.396 4.497 -34.786 1.00 92.50 555 HIS A O 1
ATOM 4216 N N . GLY A 1 556 ? 15.087 5.785 -34.071 1.00 91.38 556 GLY A N 1
ATOM 4217 C CA . GLY A 1 556 ? 14.389 6.311 -32.898 1.00 91.38 556 GLY A CA 1
ATOM 4218 C C . GLY A 1 556 ? 14.702 5.516 -31.626 1.00 91.38 556 GLY A C 1
ATOM 4219 O O . GLY A 1 556 ? 15.520 4.598 -31.630 1.00 91.38 556 GLY A O 1
ATOM 4220 N N . THR A 1 557 ? 14.090 5.913 -30.509 1.00 89.00 557 THR A N 1
ATOM 4221 C CA . THR A 1 557 ? 14.337 5.319 -29.181 1.00 89.00 557 THR A CA 1
ATOM 4222 C C . THR A 1 557 ? 13.131 4.536 -28.676 1.00 89.00 557 THR A C 1
ATOM 4224 O O . THR A 1 557 ? 13.176 3.314 -28.627 1.00 89.00 557 THR A O 1
ATOM 4227 N N . HIS A 1 558 ? 12.048 5.236 -28.334 1.00 92.94 558 HIS A N 1
ATOM 4228 C CA . HIS A 1 558 ? 10.820 4.632 -27.809 1.00 92.94 558 HIS A CA 1
ATOM 4229 C C . HIS A 1 558 ? 9.722 4.504 -28.868 1.00 92.94 558 HIS A C 1
ATOM 4231 O O . HIS A 1 558 ? 8.775 3.778 -28.648 1.00 92.94 558 HIS A O 1
ATOM 4237 N N . GLU A 1 559 ? 9.860 5.151 -30.023 1.00 93.50 559 GLU A N 1
ATOM 4238 C CA . GLU A 1 559 ? 8.865 5.167 -31.104 1.00 93.50 559 GLU A CA 1
ATOM 4239 C C . GLU A 1 559 ? 9.510 4.606 -32.377 1.00 93.50 559 GLU A C 1
ATOM 4241 O O . GLU A 1 559 ? 9.856 5.334 -33.307 1.00 93.50 559 GLU A O 1
ATOM 4246 N N . ILE A 1 560 ? 9.815 3.306 -32.353 1.00 94.38 560 ILE A N 1
ATOM 4247 C CA . ILE A 1 560 ? 10.503 2.633 -33.456 1.00 94.38 560 ILE A CA 1
ATOM 4248 C C . ILE A 1 560 ? 9.441 2.113 -34.418 1.00 94.38 560 ILE A C 1
ATOM 4250 O O . ILE A 1 560 ? 8.729 1.160 -34.114 1.00 94.38 560 ILE A O 1
ATOM 4254 N N . LEU A 1 561 ? 9.348 2.744 -35.586 1.00 94.88 561 LEU A N 1
ATOM 4255 C CA . LEU A 1 561 ? 8.329 2.461 -36.597 1.00 94.88 561 LEU A CA 1
ATOM 4256 C C . LEU A 1 561 ? 8.931 1.757 -37.821 1.00 94.88 561 LEU A C 1
ATOM 4258 O O . LEU A 1 561 ? 10.095 2.010 -38.172 1.00 94.88 561 LEU A O 1
ATOM 4262 N N . PRO A 1 562 ? 8.160 0.912 -38.529 1.00 92.44 562 PRO A N 1
ATOM 4263 C CA . PRO A 1 562 ? 8.659 0.242 -39.719 1.00 92.44 562 PRO A CA 1
ATOM 4264 C C . PRO A 1 562 ? 8.917 1.271 -40.838 1.00 92.44 562 PRO A C 1
ATOM 4266 O O . PRO A 1 562 ? 8.153 2.221 -40.973 1.00 92.44 562 PRO A O 1
ATOM 4269 N N . PRO A 1 563 ? 9.927 1.091 -41.713 1.00 90.69 563 PRO A N 1
ATOM 4270 C CA . PRO A 1 563 ? 10.231 2.059 -42.782 1.00 90.69 563 PRO A CA 1
ATOM 4271 C C . PRO A 1 563 ? 9.105 2.295 -43.807 1.00 90.69 563 PRO A C 1
ATOM 4273 O O . PRO A 1 563 ? 9.196 3.206 -44.627 1.00 90.69 563 PRO A O 1
ATOM 4276 N N . ALA A 1 564 ? 8.081 1.437 -43.819 1.00 90.81 564 ALA A N 1
ATOM 4277 C CA . ALA A 1 564 ? 6.888 1.607 -44.646 1.00 90.81 564 ALA A CA 1
ATOM 4278 C C . ALA A 1 564 ? 5.900 2.631 -44.062 1.00 90.81 564 ALA A C 1
ATOM 4280 O O . ALA A 1 564 ? 5.102 3.189 -44.813 1.00 90.81 564 ALA A O 1
ATOM 4281 N N . ASP A 1 565 ? 5.963 2.868 -42.752 1.00 93.25 565 ASP A N 1
ATOM 4282 C CA . ASP A 1 565 ? 5.167 3.875 -42.063 1.00 93.25 565 ASP A CA 1
ATOM 4283 C C . ASP A 1 565 ? 5.648 5.277 -42.451 1.00 93.25 565 ASP A C 1
ATOM 4285 O O . ASP A 1 565 ? 6.855 5.518 -42.548 1.00 93.25 565 ASP A O 1
ATOM 4289 N N . THR A 1 566 ? 4.721 6.201 -42.703 1.00 93.12 566 THR A N 1
ATOM 4290 C CA . THR A 1 566 ? 5.044 7.577 -43.099 1.00 93.12 566 THR A CA 1
ATOM 4291 C C . THR A 1 566 ? 5.732 8.359 -41.988 1.00 93.12 566 THR A C 1
ATOM 4293 O O . THR A 1 566 ? 6.606 9.172 -42.294 1.00 93.12 566 THR A O 1
ATOM 4296 N N . ASP A 1 567 ? 5.411 8.063 -40.729 1.00 92.56 567 ASP A N 1
ATOM 4297 C CA . ASP A 1 567 ? 5.917 8.763 -39.546 1.00 92.56 567 ASP A CA 1
ATOM 4298 C C . ASP A 1 567 ? 7.280 8.217 -39.092 1.00 92.56 567 ASP A C 1
ATOM 4300 O O . ASP A 1 567 ? 7.997 8.858 -38.322 1.00 92.56 567 ASP A O 1
ATOM 4304 N N . SER A 1 568 ? 7.714 7.074 -39.638 1.00 95.00 568 SER A N 1
ATOM 4305 C CA . SER A 1 568 ? 9.048 6.525 -39.382 1.00 95.00 568 SER A CA 1
ATOM 4306 C C . SER A 1 568 ? 10.149 7.512 -39.779 1.00 95.00 568 SER A C 1
ATOM 4308 O O . SER A 1 568 ? 10.130 8.107 -40.859 1.00 95.00 568 SER A O 1
ATOM 4310 N N . THR A 1 569 ? 11.194 7.625 -38.960 1.00 93.31 569 THR A N 1
ATOM 4311 C CA . THR A 1 569 ? 12.415 8.390 -39.281 1.00 93.31 569 THR A CA 1
ATOM 4312 C C . THR A 1 569 ? 13.133 7.863 -40.525 1.00 93.31 569 THR A C 1
ATOM 4314 O O . THR A 1 569 ? 13.904 8.589 -41.160 1.00 93.31 569 THR A O 1
ATOM 4317 N N . LEU A 1 570 ? 12.883 6.602 -40.882 1.00 93.19 570 LEU A N 1
ATOM 4318 C CA . LEU A 1 570 ? 13.432 5.924 -42.053 1.00 93.19 570 LEU A CA 1
ATOM 4319 C C . LEU A 1 570 ? 12.407 5.782 -43.179 1.00 93.19 570 LEU A C 1
ATOM 4321 O O . LEU A 1 570 ? 12.690 5.109 -44.174 1.00 93.19 570 LEU A O 1
ATOM 4325 N N . SER A 1 571 ? 11.243 6.425 -43.047 1.00 94.06 571 SER A N 1
ATOM 4326 C CA . SER A 1 571 ? 10.244 6.456 -44.103 1.00 94.06 571 SER A CA 1
ATOM 4327 C C . SER A 1 571 ? 10.836 7.043 -45.371 1.00 94.06 571 SER A C 1
ATOM 4329 O O . SER A 1 571 ? 11.816 7.805 -45.364 1.00 94.06 571 SER A O 1
ATOM 4331 N N . ARG A 1 572 ? 10.195 6.735 -46.502 1.00 90.38 572 ARG A N 1
ATOM 4332 C CA . ARG A 1 572 ? 10.564 7.378 -47.757 1.00 90.38 572 ARG A CA 1
ATOM 4333 C C . ARG A 1 572 ? 10.561 8.890 -47.569 1.00 90.38 572 ARG A C 1
ATOM 4335 O O . ARG A 1 572 ? 11.456 9.523 -48.092 1.00 90.38 572 ARG A O 1
ATOM 4342 N N . GLU A 1 573 ? 9.638 9.502 -46.851 1.00 90.00 573 GLU A N 1
ATOM 4343 C CA . GLU A 1 573 ? 9.569 10.965 -46.758 1.00 90.00 573 GLU A CA 1
ATOM 4344 C C . GLU A 1 573 ? 10.647 11.551 -45.832 1.00 90.00 573 GLU A C 1
ATOM 4346 O O . GLU A 1 573 ? 11.283 12.536 -46.216 1.00 90.00 573 GLU A O 1
ATOM 4351 N N . ASN A 1 574 ? 10.982 10.861 -44.737 1.00 94.38 574 ASN A N 1
ATOM 4352 C CA . ASN A 1 574 ? 11.799 11.411 -43.649 1.00 94.38 574 ASN A CA 1
ATOM 4353 C C . ASN A 1 574 ? 13.292 11.039 -43.708 1.00 94.38 574 ASN A C 1
ATOM 4355 O O . ASN A 1 574 ? 14.127 11.738 -43.135 1.00 94.38 574 ASN A O 1
ATOM 4359 N N . VAL A 1 575 ? 13.680 9.982 -44.436 1.00 92.69 575 VAL A N 1
ATOM 4360 C CA . VAL A 1 575 ? 15.068 9.467 -44.419 1.00 92.69 575 VAL A CA 1
ATOM 4361 C C . VAL A 1 575 ? 16.128 10.512 -44.807 1.00 92.69 575 VAL A C 1
ATOM 4363 O O . VAL A 1 575 ? 17.227 10.531 -44.254 1.00 92.69 575 VAL A O 1
ATOM 4366 N N . VAL A 1 576 ? 15.806 11.426 -45.733 1.00 94.06 576 VAL A N 1
ATOM 4367 C CA . VAL A 1 576 ? 16.734 12.492 -46.156 1.00 94.06 576 VAL A CA 1
ATOM 4368 C C . VAL A 1 576 ? 17.008 13.460 -45.009 1.00 94.06 576 VAL A C 1
ATOM 4370 O O . VAL A 1 576 ? 18.165 13.840 -44.816 1.00 94.06 576 VAL A O 1
ATOM 4373 N N . GLU A 1 577 ? 15.972 13.818 -44.250 1.00 94.25 577 GLU A N 1
ATOM 4374 C CA . GLU A 1 577 ? 16.065 14.683 -43.075 1.00 94.25 577 GLU A CA 1
ATOM 4375 C C . GLU A 1 577 ? 16.827 13.991 -41.941 1.00 94.25 577 GLU A C 1
ATOM 4377 O O . GLU A 1 577 ? 17.714 14.596 -41.340 1.00 94.25 577 GLU A O 1
ATOM 4382 N N . THR A 1 578 ? 16.586 12.696 -41.723 1.00 92.94 578 THR A N 1
ATOM 4383 C CA . THR A 1 578 ? 17.321 11.892 -40.737 1.00 92.94 578 THR A CA 1
ATOM 4384 C C . THR A 1 578 ? 18.824 11.890 -41.009 1.00 92.94 578 THR A C 1
ATOM 4386 O O . THR A 1 578 ? 19.608 12.206 -40.114 1.00 92.94 578 THR A O 1
ATOM 4389 N N . CYS A 1 579 ? 19.251 11.636 -42.251 1.00 92.19 579 CYS A N 1
ATOM 4390 C CA . CYS A 1 579 ? 20.660 11.773 -42.631 1.00 92.19 579 CYS A CA 1
ATOM 4391 C C . CYS A 1 579 ? 21.145 13.234 -42.545 1.00 92.19 579 CYS A C 1
ATOM 4393 O O . CYS A 1 579 ? 22.305 13.487 -42.216 1.00 92.19 579 CYS A O 1
ATOM 4395 N N . GLY A 1 580 ? 20.253 14.190 -42.819 1.00 92.31 580 GLY A N 1
ATOM 4396 C CA . GLY A 1 580 ? 20.491 15.634 -42.782 1.00 92.31 580 GLY A CA 1
ATOM 4397 C C . GLY A 1 580 ? 20.931 16.172 -41.420 1.00 92.31 580 GLY A C 1
ATOM 4398 O O . GLY A 1 580 ? 21.658 17.162 -41.375 1.00 92.31 580 GLY A O 1
ATOM 4399 N N . LYS A 1 581 ? 20.588 15.477 -40.325 1.00 91.44 581 LYS A N 1
ATOM 4400 C CA . LYS A 1 581 ? 21.022 15.819 -38.957 1.00 91.44 581 LYS A CA 1
ATOM 4401 C C . LYS A 1 581 ? 22.545 15.903 -38.811 1.00 91.44 581 LYS A C 1
ATOM 4403 O O . LYS A 1 581 ? 23.038 16.679 -37.998 1.00 91.44 581 LYS A O 1
ATOM 4408 N N . CYS A 1 582 ? 23.285 15.123 -39.601 1.00 91.12 582 CYS A N 1
ATOM 4409 C CA . CYS A 1 582 ? 24.752 15.139 -39.620 1.00 91.12 582 CYS A CA 1
ATOM 4410 C C . CYS A 1 582 ? 25.324 15.496 -41.000 1.00 91.12 582 CYS A C 1
ATOM 4412 O O . CYS A 1 582 ? 26.422 16.042 -41.097 1.00 91.12 582 CYS A O 1
ATOM 4414 N N . HIS A 1 583 ? 24.592 15.207 -42.076 1.00 91.25 583 HIS A N 1
ATOM 4415 C CA . HIS A 1 583 ? 25.012 15.459 -43.449 1.00 91.25 583 HIS A CA 1
ATOM 4416 C C . HIS A 1 583 ? 24.193 16.599 -44.062 1.00 91.25 583 HIS A C 1
ATOM 4418 O O . HIS A 1 583 ? 23.207 16.356 -44.747 1.00 91.25 583 HIS A O 1
ATOM 4424 N N . GLU A 1 584 ? 24.641 17.845 -43.883 1.00 88.69 584 GLU A N 1
ATOM 4425 C CA . GLU A 1 584 ? 23.941 19.080 -44.302 1.00 88.69 584 GLU A CA 1
ATOM 4426 C C . GLU A 1 584 ? 23.454 19.082 -45.769 1.00 88.69 584 GLU A C 1
ATOM 4428 O O . GLU A 1 584 ? 22.450 19.702 -46.103 1.00 88.69 584 GLU A O 1
ATOM 4433 N N . LYS A 1 585 ? 24.138 18.353 -46.660 1.00 90.94 585 LYS A N 1
ATOM 4434 C CA . LYS A 1 585 ? 23.788 18.225 -48.089 1.00 90.94 585 LYS A CA 1
ATOM 4435 C C . LYS A 1 585 ? 23.142 16.882 -48.436 1.00 90.94 585 LYS A C 1
ATOM 4437 O O . LYS A 1 585 ? 23.275 16.409 -49.564 1.00 90.94 585 LYS A O 1
ATOM 4442 N N . SER A 1 586 ? 22.491 16.247 -47.466 1.00 90.81 586 SER A N 1
ATOM 4443 C CA . SER A 1 586 ? 21.771 14.992 -47.659 1.00 90.81 586 SER A CA 1
ATOM 4444 C C . SER A 1 586 ? 20.711 15.140 -48.753 1.00 90.81 586 SER A C 1
ATOM 4446 O O . SER A 1 586 ? 19.972 16.120 -48.821 1.00 90.81 586 SER A O 1
ATOM 4448 N N . HIS A 1 587 ? 20.641 14.147 -49.633 1.00 91.69 587 HIS A N 1
ATOM 4449 C CA . HIS A 1 587 ? 19.656 14.064 -50.704 1.00 91.69 587 HIS A CA 1
ATOM 4450 C C . HIS A 1 587 ? 19.304 12.601 -50.971 1.00 91.69 587 HIS A C 1
ATOM 4452 O O . HIS A 1 587 ? 19.927 11.682 -50.448 1.00 91.69 587 HIS A O 1
ATOM 4458 N N . ARG A 1 588 ? 18.321 12.362 -51.840 1.00 87.75 588 ARG A N 1
ATOM 4459 C CA . ARG A 1 588 ? 17.742 11.030 -52.079 1.00 87.75 588 ARG A CA 1
ATOM 4460 C C . ARG A 1 588 ? 18.731 9.928 -52.450 1.00 87.75 588 ARG A C 1
ATOM 4462 O O . ARG A 1 588 ? 18.612 8.825 -51.941 1.00 87.75 588 ARG A O 1
ATOM 4469 N N . GLN A 1 589 ? 19.680 10.208 -53.337 1.00 87.25 589 GLN A N 1
ATOM 4470 C CA . GLN A 1 589 ? 20.664 9.201 -53.751 1.00 87.25 589 GLN A CA 1
ATOM 4471 C C . GLN A 1 589 ? 21.678 8.923 -52.635 1.00 87.25 589 GLN A C 1
ATOM 4473 O O . GLN A 1 589 ? 22.120 7.790 -52.496 1.00 87.25 589 GLN A O 1
ATOM 4478 N N . PHE A 1 590 ? 22.006 9.935 -51.826 1.00 87.31 590 PHE A N 1
ATOM 4479 C CA . PHE A 1 590 ? 22.873 9.779 -50.660 1.00 87.31 590 PHE A CA 1
ATOM 4480 C C . PHE A 1 590 ? 22.181 8.968 -49.554 1.00 87.31 590 PHE A C 1
ATOM 4482 O O . PHE A 1 590 ? 22.738 7.994 -49.059 1.00 87.31 590 PHE A O 1
ATOM 4489 N N . ALA A 1 591 ? 20.930 9.307 -49.240 1.00 85.81 591 ALA A N 1
ATOM 4490 C CA . ALA A 1 591 ? 20.100 8.592 -48.271 1.00 85.81 591 ALA A CA 1
ATOM 4491 C C . ALA A 1 591 ? 19.699 7.174 -48.731 1.00 85.81 591 ALA A C 1
ATOM 4493 O O . ALA A 1 591 ? 19.212 6.385 -47.932 1.00 85.81 591 ALA A O 1
ATOM 4494 N N . GLY A 1 592 ? 19.922 6.828 -50.005 1.00 80.50 592 GLY A N 1
ATOM 4495 C CA . GLY A 1 592 ? 19.778 5.465 -50.526 1.00 80.50 592 GLY A CA 1
ATOM 4496 C C . GLY A 1 592 ? 20.921 4.518 -50.135 1.00 80.50 592 GLY A C 1
ATOM 4497 O O . GLY A 1 592 ? 20.957 3.384 -50.611 1.00 80.50 592 GLY A O 1
ATOM 4498 N N . TYR A 1 593 ? 21.873 4.975 -49.315 1.00 80.06 593 TYR A N 1
ATOM 4499 C CA . TYR A 1 593 ? 22.938 4.147 -48.759 1.00 80.06 593 TYR A CA 1
ATOM 4500 C C . TYR A 1 593 ? 22.368 3.037 -47.861 1.00 80.06 593 TYR A C 1
ATOM 4502 O O . TYR A 1 593 ? 21.661 3.300 -46.892 1.00 80.06 593 TYR A O 1
ATOM 4510 N N . LEU A 1 594 ? 22.706 1.784 -48.171 1.00 77.50 594 LEU A N 1
ATOM 4511 C CA . LEU A 1 594 ? 22.242 0.615 -47.425 1.00 77.50 594 LEU A CA 1
ATOM 4512 C C . LEU A 1 594 ? 23.157 0.353 -46.220 1.00 77.50 594 LEU A C 1
ATOM 4514 O O . LEU A 1 594 ? 24.217 -0.258 -46.351 1.00 77.50 594 LEU A O 1
ATOM 4518 N N . THR A 1 595 ? 22.734 0.796 -45.037 1.00 77.19 595 THR A N 1
ATOM 4519 C CA . THR A 1 595 ? 23.515 0.759 -43.784 1.00 77.19 595 THR A CA 1
ATOM 4520 C C . THR A 1 595 ? 23.709 -0.632 -43.174 1.00 77.19 595 THR A C 1
ATOM 4522 O O . THR A 1 595 ? 24.563 -0.785 -42.311 1.00 77.19 595 THR A O 1
ATOM 4525 N N . HIS A 1 596 ? 22.964 -1.643 -43.622 1.00 82.38 596 HIS A N 1
ATOM 4526 C CA . HIS A 1 596 ? 23.101 -3.038 -43.168 1.00 82.38 596 HIS A CA 1
ATOM 4527 C C . HIS A 1 596 ? 23.405 -4.001 -44.329 1.00 82.38 596 HIS A C 1
ATOM 4529 O O . HIS A 1 596 ? 23.224 -5.213 -44.212 1.00 82.38 596 HIS A O 1
ATOM 4535 N N . ALA A 1 597 ? 23.814 -3.484 -45.495 1.00 80.25 597 ALA A N 1
ATOM 4536 C CA . ALA A 1 597 ? 24.155 -4.341 -46.624 1.00 80.25 597 ALA A CA 1
ATOM 4537 C C . ALA A 1 597 ? 25.478 -5.072 -46.384 1.00 80.25 597 ALA A C 1
ATOM 4539 O O . ALA A 1 597 ? 26.482 -4.464 -46.016 1.00 80.25 597 ALA A O 1
ATOM 4540 N N . THR A 1 598 ? 25.485 -6.377 -46.649 1.00 80.00 598 THR A N 1
ATOM 4541 C CA . THR A 1 598 ? 26.660 -7.229 -46.465 1.00 80.00 598 THR A CA 1
ATOM 4542 C C . THR A 1 598 ? 26.923 -8.090 -47.691 1.00 80.00 598 THR A C 1
ATOM 4544 O O . THR A 1 598 ? 26.009 -8.497 -48.401 1.00 80.00 598 THR A O 1
ATOM 4547 N N . HIS A 1 599 ? 28.200 -8.372 -47.939 1.00 79.62 599 HIS A N 1
ATOM 4548 C CA . HIS A 1 599 ? 28.654 -9.269 -48.999 1.00 79.62 599 HIS A CA 1
ATOM 4549 C C . HIS A 1 599 ? 28.591 -10.748 -48.582 1.00 79.62 599 HIS A C 1
ATOM 4551 O O . HIS A 1 599 ? 29.062 -11.593 -49.334 1.00 79.62 599 HIS A O 1
ATOM 4557 N N . HIS A 1 600 ? 28.065 -11.057 -47.391 1.00 77.88 600 HIS A N 1
ATOM 4558 C CA . HIS A 1 600 ? 27.905 -12.421 -46.879 1.00 77.88 600 HIS A CA 1
ATOM 4559 C C . HIS A 1 600 ? 26.556 -13.061 -47.236 1.00 77.88 600 HIS A C 1
ATOM 4561 O O . HIS A 1 600 ? 26.430 -14.276 -47.127 1.00 77.88 600 HIS A O 1
ATOM 4567 N N . ASP A 1 601 ? 25.583 -12.269 -47.694 1.00 79.12 601 ASP A N 1
ATOM 4568 C CA . ASP A 1 601 ? 24.243 -12.731 -48.063 1.00 79.12 601 ASP A CA 1
ATOM 4569 C C . ASP A 1 601 ? 24.048 -12.622 -49.591 1.00 79.12 601 ASP A C 1
ATOM 4571 O O . ASP A 1 601 ? 23.733 -11.540 -50.104 1.00 79.12 601 ASP A O 1
ATOM 4575 N N . PRO A 1 602 ? 24.295 -13.709 -50.347 1.00 81.31 602 PRO A N 1
ATOM 4576 C CA . PRO A 1 602 ? 24.149 -13.709 -51.799 1.00 81.31 602 PRO A CA 1
ATOM 4577 C C . PRO A 1 602 ? 22.687 -13.640 -52.257 1.00 81.31 602 PRO A C 1
ATOM 4579 O O . PRO A 1 602 ? 22.451 -13.241 -53.396 1.00 81.31 602 PRO A O 1
ATOM 4582 N N . ASP A 1 603 ? 21.723 -13.992 -51.404 1.00 82.25 603 ASP A N 1
ATOM 4583 C CA . ASP A 1 603 ? 20.304 -14.004 -51.759 1.00 82.25 603 ASP A CA 1
ATOM 4584 C C . ASP A 1 603 ? 19.715 -12.591 -51.669 1.00 82.25 603 ASP A C 1
ATOM 4586 O O . ASP A 1 603 ? 19.003 -12.144 -52.572 1.00 82.25 603 ASP A O 1
ATOM 4590 N N . LYS A 1 604 ? 20.075 -11.840 -50.620 1.00 79.81 604 LYS A N 1
ATOM 4591 C CA . LYS A 1 604 ? 19.630 -10.454 -50.416 1.00 79.81 604 LYS A CA 1
ATOM 4592 C C . LYS A 1 604 ? 20.479 -9.433 -51.178 1.00 79.81 604 LYS A C 1
ATOM 4594 O O . LYS A 1 604 ? 19.941 -8.447 -51.684 1.00 79.81 604 LYS A O 1
ATOM 4599 N N . TYR A 1 605 ? 21.793 -9.659 -51.294 1.00 84.44 605 TYR A N 1
ATOM 4600 C CA . TYR A 1 605 ? 22.736 -8.734 -51.940 1.00 84.44 605 TYR A CA 1
ATOM 4601 C C . TYR A 1 605 ? 23.663 -9.430 -52.961 1.00 84.44 605 TYR A C 1
ATOM 4603 O O . TYR A 1 605 ? 24.894 -9.352 -52.848 1.00 84.44 605 TYR A O 1
ATOM 4611 N N . PRO A 1 606 ? 23.114 -10.042 -54.030 1.00 87.19 606 PRO A N 1
ATOM 4612 C CA . PRO A 1 606 ? 23.880 -10.864 -54.975 1.00 87.19 606 PRO A CA 1
ATOM 4613 C C . PRO A 1 606 ? 25.035 -10.108 -55.637 1.00 87.19 606 PRO A C 1
ATOM 4615 O O . PRO A 1 606 ? 26.153 -10.612 -55.750 1.00 87.19 606 PRO A O 1
ATOM 4618 N N . TRP A 1 607 ? 24.796 -8.864 -56.055 1.00 88.00 607 TRP A N 1
ATOM 4619 C CA . TRP A 1 607 ? 25.815 -8.052 -56.720 1.00 88.00 607 TRP A CA 1
ATOM 4620 C C . TRP A 1 607 ? 26.971 -7.675 -55.792 1.00 88.00 607 TRP A C 1
ATOM 4622 O O . TRP A 1 607 ? 28.121 -7.655 -56.229 1.00 88.00 607 TRP A O 1
ATOM 4632 N N . LEU A 1 608 ? 26.681 -7.410 -54.514 1.00 85.56 608 LEU A N 1
ATOM 4633 C CA . LEU A 1 608 ? 27.698 -7.065 -53.524 1.00 85.56 608 LEU A CA 1
ATOM 4634 C C . LEU A 1 608 ? 28.574 -8.282 -53.196 1.00 85.56 608 LEU A C 1
ATOM 4636 O O . LEU A 1 608 ? 29.798 -8.151 -53.151 1.00 85.56 608 LEU A O 1
ATOM 4640 N N . PHE A 1 609 ? 27.960 -9.463 -53.052 1.00 87.25 609 PHE A N 1
ATOM 4641 C CA . PHE A 1 609 ? 28.656 -10.735 -52.840 1.00 87.25 609 PHE A CA 1
ATOM 4642 C C . PHE A 1 609 ? 29.674 -11.015 -53.956 1.00 87.25 609 PHE A C 1
ATOM 4644 O O . PHE A 1 609 ? 30.874 -11.164 -53.700 1.00 87.25 609 PHE A O 1
ATOM 4651 N N . TRP A 1 610 ? 29.218 -11.033 -55.214 1.00 90.62 610 TRP A N 1
ATOM 4652 C CA . TRP A 1 610 ? 30.080 -11.380 -56.348 1.00 90.62 610 TRP A CA 1
ATOM 4653 C C . TRP A 1 610 ? 31.162 -10.332 -56.610 1.00 90.62 610 TRP A C 1
ATOM 4655 O O . TRP A 1 610 ? 32.297 -10.693 -56.927 1.00 90.62 610 TRP A O 1
ATOM 4665 N N . ALA A 1 611 ? 30.851 -9.044 -56.434 1.00 91.19 611 ALA A N 1
ATOM 4666 C CA . ALA A 1 611 ? 31.840 -7.980 -56.571 1.00 91.19 611 ALA A CA 1
ATOM 4667 C C . ALA A 1 611 ? 32.954 -8.100 -55.520 1.00 91.19 611 ALA A C 1
ATOM 4669 O O . ALA A 1 611 ? 34.136 -8.005 -55.863 1.00 91.19 611 ALA A O 1
ATOM 4670 N N . PHE A 1 612 ? 32.602 -8.353 -54.254 1.00 88.31 612 PHE A N 1
ATOM 4671 C CA . PHE A 1 612 ? 33.580 -8.508 -53.179 1.00 88.31 612 PHE A CA 1
ATOM 4672 C C . PHE A 1 612 ? 34.514 -9.696 -53.422 1.00 88.31 612 PHE A C 1
ATOM 4674 O O . PHE A 1 612 ? 35.740 -9.546 -53.369 1.00 88.31 612 PHE A O 1
ATOM 4681 N N . TRP A 1 613 ? 33.954 -10.871 -53.722 1.00 89.25 613 TRP A N 1
ATOM 4682 C CA . TRP A 1 613 ? 34.750 -12.075 -53.955 1.00 89.25 613 TRP A CA 1
ATOM 4683 C C . TRP A 1 613 ? 35.586 -11.980 -55.229 1.00 89.25 613 TRP A C 1
ATOM 4685 O O . TRP A 1 613 ? 36.745 -12.394 -55.219 1.00 89.25 613 TRP A O 1
ATOM 4695 N N . GLY A 1 614 ? 35.064 -11.357 -56.288 1.00 94.75 614 GLY A N 1
ATOM 4696 C CA . GLY A 1 614 ? 35.822 -11.084 -57.508 1.00 94.75 614 GLY A CA 1
ATOM 4697 C C . GLY A 1 614 ? 37.039 -10.190 -57.255 1.00 94.75 614 GLY A C 1
ATOM 4698 O O . GLY A 1 614 ? 38.157 -10.535 -57.642 1.00 94.75 614 GLY A O 1
ATOM 4699 N N . MET A 1 615 ? 36.856 -9.074 -56.542 1.00 92.50 615 MET A N 1
ATOM 4700 C CA . MET A 1 615 ? 37.956 -8.163 -56.197 1.00 92.50 615 MET A CA 1
ATOM 4701 C C . MET A 1 615 ? 38.961 -8.796 -55.231 1.00 92.50 615 MET A C 1
ATOM 4703 O O . MET A 1 615 ? 40.168 -8.599 -55.380 1.00 92.50 615 MET A O 1
ATOM 4707 N N . THR A 1 616 ? 38.485 -9.586 -54.269 1.00 89.00 616 THR A N 1
ATOM 4708 C CA . THR A 1 616 ? 39.347 -10.299 -53.318 1.00 89.00 616 THR A CA 1
ATOM 4709 C C . THR A 1 616 ? 40.184 -11.362 -54.025 1.00 89.00 616 THR A C 1
ATOM 4711 O O . THR A 1 616 ? 41.395 -11.419 -53.817 1.00 89.00 616 THR A O 1
ATOM 4714 N N . ALA A 1 617 ? 39.579 -12.150 -54.917 1.00 93.56 617 ALA A N 1
ATOM 4715 C CA . ALA A 1 617 ? 40.290 -13.135 -55.726 1.00 93.56 617 ALA A CA 1
ATOM 4716 C C . ALA A 1 617 ? 41.335 -12.473 -56.636 1.00 93.56 617 ALA A C 1
ATOM 4718 O O . ALA A 1 617 ? 42.463 -12.957 -56.727 1.00 93.56 617 ALA A O 1
ATOM 4719 N N . LEU A 1 618 ? 40.998 -11.334 -57.254 1.00 94.56 618 LEU A N 1
ATOM 4720 C CA . LEU A 1 618 ? 41.939 -10.558 -58.061 1.00 94.56 618 LEU A CA 1
ATOM 4721 C C . LEU A 1 618 ? 43.127 -10.059 -57.222 1.00 94.56 618 LEU A C 1
ATOM 4723 O O . LEU A 1 618 ? 44.279 -10.210 -57.631 1.00 94.56 618 LEU A O 1
ATOM 4727 N N . LEU A 1 619 ? 42.868 -9.496 -56.039 1.00 89.88 619 LEU A N 1
ATOM 4728 C CA . LEU A 1 619 ? 43.903 -8.982 -55.139 1.00 89.88 619 LEU A CA 1
ATOM 4729 C C . LEU A 1 619 ? 44.829 -10.096 -54.637 1.00 89.88 619 LEU A C 1
ATOM 4731 O O . LEU A 1 619 ? 46.048 -9.993 -54.767 1.00 89.88 619 LEU A O 1
ATOM 4735 N N . VAL A 1 620 ? 44.261 -11.167 -54.077 1.00 91.56 620 VAL A N 1
ATOM 4736 C CA . VAL A 1 620 ? 45.036 -12.297 -53.547 1.00 91.56 620 VAL A CA 1
ATOM 4737 C C . VAL A 1 620 ? 45.795 -12.983 -54.677 1.00 91.56 620 VAL A C 1
ATOM 4739 O O . VAL A 1 620 ? 46.994 -13.212 -54.553 1.00 91.56 620 VAL A O 1
ATOM 4742 N N . GLY A 1 621 ? 45.142 -13.232 -55.813 1.00 95.19 621 GLY A N 1
ATOM 4743 C CA . GLY A 1 621 ? 45.768 -13.863 -56.971 1.00 95.19 621 GLY A CA 1
ATOM 4744 C C . GLY A 1 621 ? 46.968 -13.074 -57.495 1.00 95.19 621 GLY A C 1
ATOM 4745 O O . GLY A 1 621 ? 48.044 -13.643 -57.691 1.00 95.19 621 GLY A O 1
ATOM 4746 N N . THR A 1 622 ? 46.821 -11.758 -57.670 1.00 92.94 622 THR A N 1
ATOM 4747 C CA . THR A 1 622 ? 47.913 -10.901 -58.163 1.00 92.94 622 THR A CA 1
ATOM 4748 C C . THR A 1 622 ? 49.066 -10.789 -57.165 1.00 92.94 622 THR A C 1
ATOM 4750 O O . THR A 1 622 ? 50.224 -10.930 -57.565 1.00 92.94 622 THR A O 1
ATOM 4753 N N . LEU A 1 623 ? 48.781 -10.605 -55.870 1.00 89.25 623 LEU A N 1
ATOM 4754 C CA . LEU A 1 623 ? 49.811 -10.521 -54.830 1.00 89.25 623 LEU A CA 1
ATOM 4755 C C . LEU A 1 623 ? 50.547 -11.849 -54.638 1.00 89.25 623 LEU A C 1
ATOM 4757 O O . LEU A 1 623 ? 51.777 -11.860 -54.631 1.00 89.25 623 LEU A O 1
ATOM 4761 N N . SER A 1 624 ? 49.829 -12.969 -54.531 1.00 92.12 624 SER A N 1
ATOM 4762 C CA . SER A 1 624 ? 50.437 -14.295 -54.390 1.00 92.12 624 SER A CA 1
ATOM 4763 C C . SER A 1 624 ? 51.314 -14.629 -55.590 1.00 92.12 624 SER A C 1
ATOM 4765 O O . SER A 1 624 ? 52.448 -15.067 -55.406 1.00 92.12 624 SER A O 1
ATOM 4767 N N . PHE A 1 625 ? 50.846 -14.362 -56.814 1.00 95.06 625 PHE A N 1
ATOM 4768 C CA . PHE A 1 625 ? 51.654 -14.565 -58.014 1.00 95.06 625 PHE A CA 1
ATOM 4769 C C . PHE A 1 625 ? 52.929 -13.712 -57.995 1.00 95.06 625 PHE A C 1
ATOM 4771 O O . PHE A 1 625 ? 54.020 -14.242 -58.202 1.00 95.06 625 PHE A O 1
ATOM 4778 N N . ALA A 1 626 ? 52.822 -12.411 -57.705 1.00 90.50 626 ALA A N 1
ATOM 4779 C CA . ALA A 1 626 ? 53.971 -11.508 -57.685 1.00 90.50 626 ALA A CA 1
ATOM 4780 C C . ALA A 1 626 ? 54.987 -11.872 -56.588 1.00 90.50 626 ALA A C 1
ATOM 4782 O O . ALA A 1 626 ? 56.197 -11.855 -56.837 1.00 90.50 626 ALA A O 1
ATOM 4783 N N . LEU A 1 627 ? 54.513 -12.239 -55.394 1.00 89.56 627 LEU A N 1
ATOM 4784 C CA . LEU A 1 627 ? 55.358 -12.670 -54.280 1.00 89.56 627 LEU A CA 1
ATOM 4785 C C . LEU A 1 627 ? 56.060 -13.991 -54.591 1.00 89.56 627 LEU A C 1
ATOM 4787 O O . LEU A 1 627 ? 57.276 -14.072 -54.434 1.00 89.56 627 LEU A O 1
ATOM 4791 N N . LEU A 1 628 ? 55.335 -14.996 -55.090 1.00 93.88 628 LEU A N 1
ATOM 4792 C CA . LEU A 1 628 ? 55.914 -16.286 -55.473 1.00 93.88 628 LEU A CA 1
ATOM 4793 C C . LEU A 1 628 ? 56.914 -16.134 -56.618 1.00 93.88 628 LEU A C 1
ATOM 4795 O O . LEU A 1 628 ? 58.000 -16.704 -56.561 1.00 93.88 628 LEU A O 1
ATOM 4799 N N . HIS A 1 629 ? 56.588 -15.323 -57.626 1.00 92.56 629 HIS A N 1
ATOM 4800 C CA . HIS A 1 629 ? 57.496 -15.012 -58.724 1.00 92.56 629 HIS A CA 1
ATOM 4801 C C . HIS A 1 629 ? 58.784 -14.350 -58.216 1.00 92.56 629 HIS A C 1
ATOM 4803 O O . HIS A 1 629 ? 59.884 -14.789 -58.554 1.00 92.56 629 HIS A O 1
ATOM 4809 N N . THR A 1 630 ? 58.658 -13.328 -57.364 1.00 88.62 630 THR A N 1
ATOM 4810 C CA . THR A 1 630 ? 59.806 -12.610 -56.790 1.00 88.62 630 THR A CA 1
ATOM 4811 C C . THR A 1 630 ? 60.639 -13.525 -55.896 1.00 88.62 630 THR A C 1
ATOM 4813 O O . THR A 1 630 ? 61.865 -13.523 -55.986 1.00 88.62 630 THR A O 1
ATOM 4816 N N . PHE A 1 631 ? 59.996 -14.352 -55.073 1.00 91.94 631 PHE A N 1
ATOM 4817 C CA . PHE A 1 631 ? 60.665 -15.321 -54.212 1.00 91.94 631 PHE A CA 1
ATOM 4818 C C . PHE A 1 631 ? 61.421 -16.374 -55.028 1.00 91.94 631 PHE A C 1
ATOM 4820 O O . PHE A 1 631 ? 62.611 -16.587 -54.802 1.00 91.94 631 PHE A O 1
ATOM 4827 N N . ALA A 1 632 ? 60.780 -16.972 -56.034 1.00 92.75 632 ALA A N 1
ATOM 4828 C CA . ALA A 1 632 ? 61.424 -17.918 -56.941 1.00 92.75 632 ALA A CA 1
ATOM 4829 C C . ALA A 1 632 ? 62.613 -17.277 -57.675 1.00 92.75 632 ALA A C 1
ATOM 4831 O O . ALA A 1 632 ? 63.662 -17.903 -57.841 1.00 92.75 632 ALA A O 1
ATOM 4832 N N . TRP A 1 633 ? 62.489 -16.007 -58.069 1.00 89.44 633 TRP A N 1
ATOM 4833 C CA . TRP A 1 633 ? 63.579 -15.253 -58.683 1.00 89.44 633 TRP A CA 1
ATOM 4834 C C . TRP A 1 633 ? 64.743 -14.998 -57.711 1.00 89.44 633 TRP A C 1
ATOM 4836 O O . TRP A 1 633 ? 65.903 -15.171 -58.090 1.00 89.44 633 TRP A O 1
ATOM 4846 N N . LEU A 1 634 ? 64.457 -14.663 -56.449 1.00 87.81 634 LEU A N 1
ATOM 4847 C CA . LEU A 1 634 ? 65.467 -14.513 -55.395 1.00 87.81 634 LEU A CA 1
ATOM 4848 C C . LEU A 1 634 ? 66.187 -15.834 -55.099 1.00 87.81 634 LEU A C 1
ATOM 4850 O O . LEU A 1 634 ? 67.415 -15.851 -55.025 1.00 87.81 634 LEU A O 1
ATOM 4854 N N . VAL A 1 635 ? 65.453 -16.947 -54.994 1.00 89.12 635 VAL A N 1
ATOM 4855 C CA . VAL A 1 635 ? 66.030 -18.290 -54.818 1.00 89.12 635 VAL A CA 1
ATOM 4856 C C . VAL A 1 635 ? 66.931 -18.639 -56.001 1.00 89.12 635 VAL A C 1
ATOM 4858 O O . VAL A 1 635 ? 68.076 -19.046 -55.804 1.00 89.12 635 VAL A O 1
ATOM 4861 N N . ARG A 1 636 ? 66.467 -18.404 -57.236 1.00 87.81 636 ARG A N 1
ATOM 4862 C CA . ARG A 1 636 ? 67.277 -18.597 -58.447 1.00 87.81 636 ARG A CA 1
ATOM 4863 C C . ARG A 1 636 ? 68.571 -17.785 -58.394 1.00 87.81 636 ARG A C 1
ATOM 4865 O O . ARG A 1 636 ? 69.633 -18.331 -58.688 1.00 87.81 636 ARG A O 1
ATOM 4872 N N . LEU A 1 637 ? 68.507 -16.502 -58.036 1.00 83.75 637 LEU A N 1
ATOM 4873 C CA . LEU A 1 637 ? 69.691 -15.645 -57.898 1.00 83.75 637 LEU A CA 1
ATOM 4874 C C . LEU A 1 637 ? 70.661 -16.146 -56.827 1.00 83.75 637 LEU A C 1
ATOM 4876 O O . LEU A 1 637 ? 71.875 -16.044 -56.999 1.00 83.75 637 LEU A O 1
ATOM 4880 N N . TRP A 1 638 ? 70.136 -16.667 -55.720 1.00 84.44 638 TRP A N 1
ATOM 4881 C CA . TRP A 1 638 ? 70.951 -17.158 -54.619 1.00 84.44 638 TRP A CA 1
ATOM 4882 C C . TRP A 1 638 ? 71.680 -18.455 -54.985 1.00 84.44 638 TRP A C 1
ATOM 4884 O O . TRP A 1 638 ? 72.880 -18.565 -54.734 1.00 84.44 638 TRP A O 1
ATOM 4894 N N . LEU A 1 639 ? 70.993 -19.382 -55.661 1.00 86.31 639 LEU A N 1
ATOM 4895 C CA . LEU A 1 639 ? 71.570 -20.638 -56.151 1.00 86.31 639 LEU A CA 1
ATOM 4896 C C . LEU A 1 639 ? 72.591 -20.417 -57.280 1.00 86.31 639 LEU A C 1
ATOM 4898 O O . LEU A 1 639 ? 73.646 -21.039 -57.280 1.00 86.31 639 LEU A O 1
ATOM 4902 N N . SER A 1 640 ? 72.331 -19.482 -58.200 1.00 82.81 640 SER A N 1
ATOM 4903 C CA . SER A 1 640 ? 73.235 -19.160 -59.326 1.00 82.81 640 SER A CA 1
ATOM 4904 C C . SER A 1 640 ? 74.327 -18.133 -58.982 1.00 82.81 640 SER A C 1
ATOM 4906 O O . SER A 1 640 ? 74.983 -17.579 -59.864 1.00 82.81 640 SER A O 1
ATOM 4908 N N . ARG A 1 641 ? 74.552 -17.837 -57.694 1.00 76.75 641 ARG A N 1
ATOM 4909 C CA . ARG A 1 641 ? 75.456 -16.760 -57.249 1.00 76.75 641 ARG A CA 1
ATOM 4910 C C . ARG A 1 641 ? 76.900 -16.930 -57.734 1.00 76.75 641 ARG A C 1
ATOM 4912 O O . ARG A 1 641 ? 77.570 -15.924 -57.973 1.00 76.75 641 ARG A O 1
ATOM 4919 N N . ALA A 1 642 ? 77.380 -18.168 -57.844 1.00 74.62 642 ALA A N 1
ATOM 4920 C CA . ALA A 1 642 ? 78.717 -18.467 -58.358 1.00 74.62 642 ALA A CA 1
ATOM 4921 C C . ALA A 1 642 ? 78.839 -18.089 -59.844 1.00 74.62 642 ALA A C 1
ATOM 4923 O O . ALA A 1 642 ? 79.778 -17.386 -60.216 1.00 74.62 642 ALA A O 1
ATOM 4924 N N . ASP A 1 643 ? 77.834 -18.441 -60.648 1.00 75.19 643 ASP A N 1
ATOM 4925 C CA . ASP A 1 643 ? 77.780 -18.148 -62.083 1.00 75.19 643 ASP A CA 1
ATOM 4926 C C . ASP A 1 643 ? 77.693 -16.640 -62.343 1.00 75.19 643 ASP A C 1
ATOM 4928 O O . ASP A 1 643 ? 78.397 -16.107 -63.196 1.00 75.19 643 ASP A O 1
ATOM 4932 N N . TRP A 1 644 ? 76.894 -15.909 -61.557 1.00 68.31 644 TRP A N 1
ATOM 4933 C CA . TRP A 1 644 ? 76.797 -14.448 -61.671 1.00 68.31 644 TRP A CA 1
ATOM 4934 C C . TRP A 1 644 ? 78.092 -13.730 -61.290 1.00 68.31 644 TRP A C 1
ATOM 4936 O O . TRP A 1 644 ? 78.454 -12.752 -61.943 1.00 68.31 644 TRP A O 1
ATOM 4946 N N . LYS A 1 645 ? 78.802 -14.197 -60.253 1.00 70.00 645 LYS A N 1
ATOM 4947 C CA . LYS A 1 645 ? 80.124 -13.655 -59.902 1.00 70.00 645 LYS A CA 1
ATOM 4948 C C . LYS A 1 645 ? 81.134 -13.921 -61.012 1.00 70.00 645 LYS A C 1
ATOM 4950 O O . LYS A 1 645 ? 81.813 -12.986 -61.423 1.00 70.00 645 LYS A O 1
ATOM 4955 N N . ALA A 1 646 ? 81.163 -15.143 -61.543 1.00 71.00 646 ALA A N 1
ATOM 4956 C CA . ALA A 1 646 ? 82.025 -15.509 -62.660 1.00 71.00 646 ALA A CA 1
ATOM 4957 C C . ALA A 1 646 ? 81.723 -14.666 -63.912 1.00 71.00 646 ALA A C 1
ATOM 4959 O O . ALA A 1 646 ? 82.643 -14.139 -64.532 1.00 71.00 646 ALA A O 1
ATOM 4960 N N . HIS A 1 647 ? 80.446 -14.442 -64.240 1.00 69.12 647 HIS A N 1
ATOM 4961 C CA . HIS A 1 647 ? 80.035 -13.557 -65.333 1.00 69.12 647 HIS A CA 1
ATOM 4962 C C . HIS A 1 647 ? 80.411 -12.088 -65.095 1.00 69.12 647 HIS A C 1
ATOM 4964 O O . HIS A 1 647 ? 80.819 -11.414 -66.037 1.00 69.12 647 HIS A O 1
ATOM 4970 N N . HIS A 1 648 ? 80.300 -11.575 -63.866 1.00 67.19 648 HIS A N 1
ATOM 4971 C CA . HIS A 1 648 ? 80.673 -10.193 -63.547 1.00 67.19 648 HIS A CA 1
ATOM 4972 C C . HIS A 1 648 ? 82.193 -9.985 -63.595 1.00 67.19 648 HIS A C 1
ATOM 4974 O O . HIS A 1 648 ? 82.661 -8.987 -64.137 1.00 67.19 648 HIS A O 1
ATOM 4980 N N . GLU A 1 649 ? 82.967 -10.946 -63.086 1.00 67.50 649 GLU A N 1
ATOM 4981 C CA . GLU A 1 649 ? 84.431 -10.948 -63.161 1.00 67.50 649 GLU A CA 1
ATOM 4982 C C . GLU A 1 649 ? 84.933 -11.117 -64.604 1.00 67.50 649 GLU A C 1
ATOM 4984 O O . GLU A 1 649 ? 85.901 -10.464 -64.993 1.00 67.50 649 GLU A O 1
ATOM 4989 N N . ALA A 1 650 ? 84.260 -11.935 -65.422 1.00 65.69 650 ALA A N 1
ATOM 4990 C CA . ALA A 1 650 ? 84.554 -12.083 -66.848 1.00 65.69 650 ALA A CA 1
ATOM 4991 C C . ALA A 1 650 ? 84.199 -10.817 -67.651 1.00 65.69 650 ALA A C 1
ATOM 4993 O O . ALA A 1 650 ? 85.004 -10.357 -68.461 1.00 65.69 650 ALA A O 1
ATOM 4994 N N . ALA A 1 651 ? 83.041 -10.200 -67.391 1.00 63.22 651 ALA A N 1
ATOM 4995 C CA . ALA A 1 651 ? 82.629 -8.947 -68.029 1.00 63.22 651 ALA A CA 1
ATOM 4996 C C . ALA A 1 651 ? 83.536 -7.766 -67.637 1.00 63.22 651 ALA A C 1
ATOM 4998 O O . ALA A 1 651 ? 83.829 -6.919 -68.473 1.00 63.22 651 ALA A O 1
ATOM 4999 N N . ALA A 1 652 ? 84.041 -7.734 -66.398 1.00 62.62 652 ALA A N 1
ATOM 5000 C CA . ALA A 1 652 ? 85.015 -6.737 -65.949 1.00 62.62 652 ALA A CA 1
ATOM 5001 C C . ALA A 1 652 ? 86.410 -6.907 -66.588 1.00 62.62 652 ALA A C 1
ATOM 5003 O O . ALA A 1 652 ? 87.170 -5.943 -66.641 1.00 62.62 652 ALA A O 1
ATOM 5004 N N . LYS A 1 653 ? 86.750 -8.113 -67.069 1.00 63.09 653 LYS A N 1
ATOM 5005 C CA . LYS A 1 653 ? 88.027 -8.432 -67.738 1.00 63.09 653 LYS A CA 1
ATOM 5006 C C . LYS A 1 653 ? 87.980 -8.323 -69.267 1.00 63.09 653 LYS A C 1
ATOM 5008 O O . LYS A 1 653 ? 89.029 -8.391 -69.899 1.00 63.09 653 LYS A O 1
ATOM 5013 N N . THR A 1 654 ? 86.800 -8.174 -69.868 1.00 59.72 654 THR A N 1
ATOM 5014 C CA . THR A 1 654 ? 86.639 -8.125 -71.330 1.00 59.72 654 THR A CA 1
ATOM 5015 C C . THR A 1 654 ? 86.654 -6.669 -71.808 1.00 59.72 654 THR A C 1
ATOM 5017 O O . THR A 1 654 ? 85.700 -5.926 -71.568 1.00 59.72 654 THR A O 1
ATOM 5020 N N . GLU A 1 655 ? 87.727 -6.240 -72.482 1.00 56.91 655 GLU A N 1
ATOM 5021 C CA . GLU A 1 655 ? 87.819 -4.888 -73.053 1.00 56.91 655 GLU A CA 1
ATOM 5022 C C . GLU A 1 655 ? 86.695 -4.642 -74.075 1.00 56.91 655 GLU A C 1
ATOM 5024 O O . GLU A 1 655 ? 86.534 -5.378 -75.046 1.00 56.91 655 GLU A O 1
ATOM 5029 N N . GLY A 1 656 ? 85.897 -3.592 -73.840 1.00 63.88 656 GLY A N 1
ATOM 5030 C CA . GLY A 1 656 ? 84.838 -3.134 -74.748 1.00 63.88 656 GLY A CA 1
ATOM 5031 C C . GLY A 1 656 ? 83.396 -3.302 -74.246 1.00 63.88 656 GLY A C 1
ATOM 5032 O O . GLY A 1 656 ? 82.494 -2.701 -74.832 1.00 63.88 656 GLY A O 1
ATOM 5033 N N . GLN A 1 657 ? 83.140 -4.032 -73.151 1.00 60.88 657 GLN A N 1
ATOM 5034 C CA . GLN A 1 657 ? 81.788 -4.135 -72.573 1.00 60.88 657 GLN A CA 1
ATOM 5035 C C . GLN A 1 657 ? 81.519 -3.051 -71.513 1.00 60.88 657 GLN A C 1
ATOM 5037 O O . GLN A 1 657 ? 82.181 -2.973 -70.481 1.00 60.88 657 GLN A O 1
ATOM 5042 N N . LYS A 1 658 ? 80.509 -2.201 -71.753 1.00 66.00 658 LYS A N 1
ATOM 5043 C CA . LYS A 1 658 ? 80.075 -1.148 -70.817 1.00 66.00 658 LYS A CA 1
ATOM 5044 C C . LYS A 1 658 ? 79.131 -1.727 -69.760 1.00 66.00 658 LYS A C 1
ATOM 5046 O O . LYS A 1 658 ? 78.019 -2.138 -70.081 1.00 66.00 658 LYS A O 1
ATOM 5051 N N . VAL A 1 659 ? 79.544 -1.713 -68.493 1.00 67.06 659 VAL A N 1
ATOM 5052 C CA . VAL A 1 659 ? 78.690 -2.104 -67.359 1.00 67.06 659 VAL A CA 1
ATOM 5053 C C . VAL A 1 659 ? 77.959 -0.869 -66.826 1.00 67.06 659 VAL A C 1
ATOM 5055 O O . VAL A 1 659 ? 78.583 0.070 -66.338 1.00 67.06 659 VAL A O 1
ATOM 5058 N N . TYR A 1 660 ? 76.626 -0.862 -66.902 1.00 71.19 660 TYR A N 1
ATOM 5059 C CA . TYR A 1 660 ? 75.801 0.248 -66.417 1.00 71.19 660 TYR A CA 1
ATOM 5060 C C . TYR A 1 660 ? 75.335 -0.004 -64.982 1.00 71.19 660 TYR A C 1
ATOM 5062 O O . TYR A 1 660 ? 74.639 -0.979 -64.688 1.00 71.19 660 TYR A O 1
ATOM 5070 N N . ARG A 1 661 ? 75.680 0.906 -64.066 1.00 72.88 661 ARG A N 1
ATOM 5071 C CA . ARG A 1 661 ? 75.157 0.873 -62.698 1.00 72.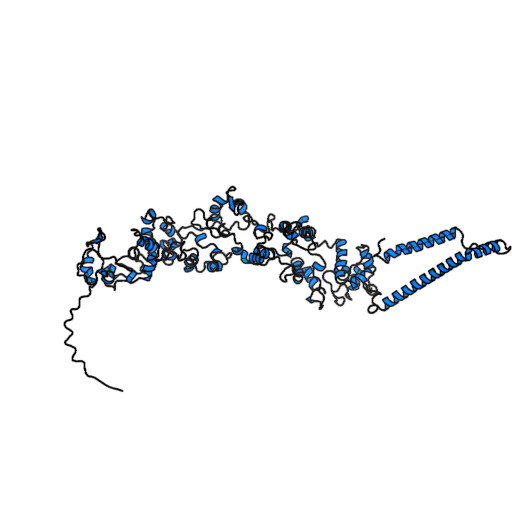88 661 ARG A CA 1
ATOM 5072 C C . ARG A 1 661 ? 73.690 1.304 -62.707 1.00 72.88 661 ARG A C 1
ATOM 5074 O O . ARG A 1 661 ? 73.402 2.488 -62.805 1.00 72.88 661 ARG A O 1
ATOM 5081 N N . ARG A 1 662 ? 72.777 0.339 -62.551 1.00 74.56 662 ARG A N 1
ATOM 5082 C CA . ARG A 1 662 ? 71.323 0.591 -62.576 1.00 74.56 662 ARG A CA 1
ATOM 5083 C C . ARG A 1 662 ? 70.827 1.500 -61.445 1.00 74.56 662 ARG A C 1
ATOM 5085 O O . ARG A 1 662 ? 69.970 2.332 -61.694 1.00 74.56 662 ARG A O 1
ATOM 5092 N N . PHE A 1 663 ? 71.358 1.336 -60.229 1.00 80.62 663 PHE A N 1
ATOM 5093 C CA . PHE A 1 663 ? 71.001 2.178 -59.082 1.00 80.62 663 PHE A CA 1
ATOM 5094 C C . PHE A 1 663 ? 72.227 2.588 -58.265 1.00 80.62 663 PHE A C 1
ATOM 5096 O O . PHE A 1 663 ? 73.021 1.733 -57.822 1.00 80.62 663 PHE A O 1
ATOM 5103 N N . ASP A 1 664 ? 72.366 3.892 -58.034 1.00 85.69 664 ASP A N 1
ATOM 5104 C CA . ASP A 1 664 ? 73.352 4.450 -57.114 1.00 85.69 664 ASP A CA 1
ATOM 5105 C C . ASP A 1 664 ? 72.968 4.228 -55.632 1.00 85.69 664 ASP A C 1
ATOM 5107 O O . ASP A 1 664 ? 71.976 3.566 -55.326 1.00 85.69 664 ASP A O 1
ATOM 5111 N N . ARG A 1 665 ? 73.808 4.664 -54.679 1.00 85.94 665 ARG A N 1
ATOM 5112 C CA . ARG A 1 665 ? 73.509 4.466 -53.244 1.00 85.94 665 ARG A CA 1
ATOM 5113 C C . ARG A 1 665 ? 72.301 5.298 -52.803 1.00 85.94 665 ARG A C 1
ATOM 5115 O O . ARG A 1 665 ? 71.495 4.798 -52.028 1.00 85.94 665 ARG A O 1
ATOM 5122 N N . TYR A 1 666 ? 72.169 6.517 -53.317 1.00 88.62 666 TYR A N 1
ATOM 5123 C CA . TYR A 1 666 ? 71.091 7.437 -52.975 1.00 88.62 666 TYR A CA 1
ATOM 5124 C C . TYR A 1 666 ? 69.741 6.918 -53.481 1.00 88.62 666 TYR A C 1
ATOM 5126 O O . TYR A 1 666 ? 68.796 6.781 -52.710 1.00 88.62 666 TYR A O 1
ATOM 5134 N N . GLN A 1 667 ? 69.680 6.488 -54.740 1.00 89.81 667 GLN A N 1
ATOM 5135 C CA . GLN A 1 667 ? 68.507 5.870 -55.348 1.00 89.81 667 GLN A CA 1
ATOM 5136 C C . GLN A 1 667 ? 68.079 4.604 -54.603 1.00 89.81 667 GLN A C 1
ATOM 5138 O O . GLN A 1 667 ? 66.889 4.411 -54.377 1.00 89.81 667 GLN A O 1
ATOM 5143 N N . ARG A 1 668 ? 69.020 3.753 -54.165 1.00 88.06 668 ARG A N 1
ATOM 5144 C CA . ARG A 1 668 ? 68.689 2.578 -53.336 1.00 88.06 668 ARG A CA 1
ATOM 5145 C C . ARG A 1 668 ? 68.080 2.978 -51.995 1.00 88.06 668 ARG A C 1
ATOM 5147 O O . ARG A 1 668 ? 67.099 2.366 -51.589 1.00 88.06 668 ARG A O 1
ATOM 5154 N N . MET A 1 669 ? 68.627 3.998 -51.331 1.00 91.19 669 MET A N 1
ATOM 5155 C CA . MET A 1 669 ? 68.055 4.504 -50.080 1.00 91.19 669 MET A CA 1
ATOM 5156 C C . MET A 1 669 ? 66.655 5.089 -50.284 1.00 91.19 669 MET A C 1
ATOM 5158 O O . MET A 1 669 ? 65.772 4.803 -49.482 1.00 91.19 669 MET A O 1
ATOM 5162 N N . LEU A 1 670 ? 66.416 5.820 -51.379 1.00 91.00 670 LEU A N 1
ATOM 5163 C CA . LEU A 1 670 ? 65.078 6.305 -51.734 1.00 91.00 670 LEU A CA 1
ATOM 5164 C C . LEU A 1 670 ? 64.087 5.156 -51.958 1.00 91.00 670 LEU A C 1
ATOM 5166 O O . LEU A 1 670 ? 62.976 5.207 -51.441 1.00 91.00 670 LEU A O 1
ATOM 5170 N N . HIS A 1 671 ? 64.490 4.099 -52.669 1.00 87.06 671 HIS A N 1
ATOM 5171 C CA . HIS A 1 671 ? 63.629 2.931 -52.888 1.00 87.06 671 HIS A CA 1
ATOM 5172 C C . HIS A 1 671 ? 63.307 2.204 -51.577 1.00 87.06 671 HIS A C 1
ATOM 5174 O O . HIS A 1 671 ? 62.161 1.821 -51.361 1.00 87.06 671 HIS A O 1
ATOM 5180 N N . ILE A 1 672 ? 64.294 2.042 -50.689 1.00 88.19 672 ILE A N 1
ATOM 5181 C CA . ILE A 1 672 ? 64.081 1.442 -49.364 1.00 88.19 672 ILE A CA 1
ATOM 5182 C C . ILE A 1 672 ? 63.140 2.315 -48.526 1.00 88.19 672 ILE A C 1
ATOM 5184 O O . ILE A 1 672 ? 62.208 1.788 -47.929 1.00 88.19 672 ILE A O 1
ATOM 5188 N N . SER A 1 673 ? 63.332 3.637 -48.524 1.00 92.19 673 SER A N 1
ATOM 5189 C CA . SER A 1 673 ? 62.463 4.580 -47.810 1.00 92.19 673 SER A CA 1
ATOM 5190 C C . SER A 1 673 ? 61.016 4.518 -48.309 1.00 92.19 673 SER A C 1
ATOM 5192 O O . SER A 1 673 ? 60.093 4.364 -47.514 1.00 92.19 673 SER A O 1
ATOM 5194 N N . MET A 1 674 ? 60.813 4.536 -49.631 1.00 91.62 674 MET A N 1
ATOM 5195 C CA . MET A 1 674 ? 59.492 4.387 -50.248 1.00 91.62 674 MET A CA 1
ATOM 5196 C C . MET A 1 674 ? 58.836 3.053 -49.869 1.00 91.62 674 MET A C 1
ATOM 5198 O O . MET A 1 674 ? 57.658 3.024 -49.527 1.00 91.62 674 MET A O 1
ATOM 5202 N N . MET A 1 675 ? 59.597 1.955 -49.894 1.00 88.06 675 MET A N 1
ATOM 5203 C CA . MET A 1 675 ? 59.100 0.632 -49.518 1.00 88.06 675 MET A CA 1
ATOM 5204 C C . MET A 1 675 ? 58.671 0.591 -48.046 1.00 88.06 675 MET A C 1
ATOM 5206 O O . MET A 1 675 ? 57.570 0.138 -47.748 1.00 88.06 675 MET A O 1
ATOM 5210 N N . ILE A 1 676 ? 59.503 1.107 -47.136 1.00 90.81 676 ILE A N 1
ATOM 5211 C CA . ILE A 1 676 ? 59.177 1.200 -45.706 1.00 90.81 676 ILE A CA 1
ATOM 5212 C C . ILE A 1 676 ? 57.933 2.066 -45.501 1.00 90.81 676 ILE A C 1
ATOM 5214 O O . ILE A 1 676 ? 57.030 1.655 -44.784 1.00 90.81 676 ILE A O 1
ATOM 5218 N N . SER A 1 677 ? 57.848 3.223 -46.162 1.00 92.06 677 SER A N 1
ATOM 5219 C CA . SER A 1 677 ? 56.688 4.113 -46.073 1.00 92.06 677 SER A CA 1
ATOM 5220 C C . SER A 1 677 ? 55.402 3.432 -46.547 1.00 92.06 677 SER A C 1
ATOM 5222 O O . SER A 1 677 ? 54.390 3.517 -45.857 1.00 92.06 677 SER A O 1
ATOM 5224 N N . PHE A 1 678 ? 55.440 2.707 -47.669 1.00 88.19 678 PHE A N 1
ATOM 5225 C CA . PHE A 1 678 ? 54.285 1.962 -48.172 1.00 88.19 678 PHE A CA 1
ATOM 5226 C C . PHE A 1 678 ? 53.830 0.877 -47.191 1.00 88.19 678 PHE A C 1
ATOM 5228 O O . PHE A 1 678 ? 52.648 0.805 -46.866 1.00 88.19 678 PHE A O 1
ATOM 5235 N N . PHE A 1 679 ? 54.755 0.056 -46.683 1.00 84.75 679 PHE A N 1
ATOM 5236 C CA . PHE A 1 679 ? 54.404 -0.989 -45.719 1.00 84.75 679 PHE A CA 1
ATOM 5237 C C . PHE A 1 679 ? 53.933 -0.411 -44.387 1.00 84.75 679 PHE A C 1
ATOM 5239 O O . PHE A 1 679 ? 53.003 -0.950 -43.799 1.00 84.75 679 PHE A O 1
ATOM 5246 N N . MET A 1 680 ? 54.515 0.702 -43.940 1.00 84.62 680 MET A N 1
ATOM 5247 C CA . MET A 1 680 ? 54.064 1.407 -42.745 1.00 84.62 680 MET A CA 1
ATOM 5248 C C . MET A 1 680 ? 52.646 1.951 -42.934 1.00 84.62 680 MET A C 1
ATOM 5250 O O . MET A 1 680 ? 51.819 1.751 -42.056 1.00 84.62 680 MET A O 1
ATOM 5254 N N . LEU A 1 681 ? 52.335 2.556 -44.086 1.00 84.25 681 LEU A N 1
ATOM 5255 C CA . LEU A 1 681 ? 50.989 3.039 -44.408 1.00 84.25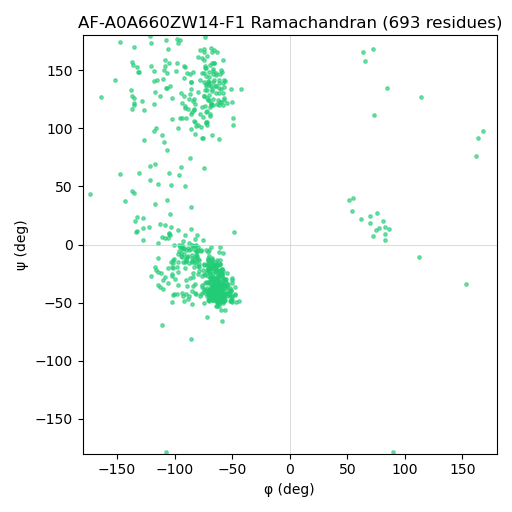 681 LEU A CA 1
ATOM 5256 C C . LEU A 1 681 ? 49.975 1.893 -44.527 1.00 84.25 681 LEU A C 1
ATOM 5258 O O . LEU A 1 681 ? 48.844 2.017 -44.069 1.00 84.25 681 LEU A O 1
ATOM 5262 N N . ALA A 1 682 ? 50.368 0.768 -45.126 1.00 80.88 682 ALA A N 1
ATOM 5263 C CA . ALA A 1 682 ? 49.522 -0.418 -45.201 1.00 80.88 682 ALA A CA 1
ATOM 5264 C C . ALA A 1 682 ? 49.244 -0.991 -43.802 1.00 80.88 682 ALA A C 1
ATOM 5266 O O . ALA A 1 682 ? 48.101 -1.316 -43.492 1.00 80.88 682 ALA A O 1
ATOM 5267 N N . LEU A 1 683 ? 50.269 -1.069 -42.948 1.00 76.50 683 LEU A N 1
ATOM 5268 C CA . LEU A 1 683 ? 50.160 -1.592 -41.588 1.00 76.50 683 LEU A CA 1
ATOM 5269 C C . LEU A 1 683 ? 49.311 -0.681 -40.692 1.00 76.50 683 LEU A C 1
ATOM 5271 O O . LEU A 1 683 ? 48.425 -1.173 -40.001 1.00 76.50 683 LEU A O 1
ATOM 5275 N N . THR A 1 684 ? 49.494 0.640 -40.764 1.00 78.88 684 THR A N 1
ATOM 5276 C CA . THR A 1 684 ? 48.654 1.597 -40.023 1.00 78.88 684 THR A CA 1
ATOM 5277 C C . THR A 1 684 ? 47.237 1.689 -40.594 1.00 78.88 684 THR A C 1
ATOM 5279 O O . THR A 1 684 ? 46.278 1.840 -39.841 1.00 78.88 684 THR A O 1
ATOM 5282 N N . GLY A 1 685 ? 47.065 1.523 -41.908 1.00 72.06 685 GLY A N 1
ATOM 5283 C CA . GLY A 1 685 ? 45.756 1.467 -42.564 1.00 72.06 685 GLY A CA 1
ATOM 5284 C C . GLY A 1 685 ? 44.942 0.210 -42.230 1.00 72.06 685 GLY A C 1
ATOM 5285 O O . GLY A 1 685 ? 43.711 0.256 -42.257 1.00 72.06 685 GLY A O 1
ATOM 5286 N N . MET A 1 686 ? 45.590 -0.904 -41.864 1.00 69.75 686 MET A N 1
ATOM 5287 C CA . MET A 1 686 ? 44.888 -2.117 -41.426 1.00 69.75 686 MET A CA 1
ATOM 5288 C C . MET A 1 686 ? 44.068 -1.891 -40.154 1.00 69.75 686 MET A C 1
ATOM 5290 O O . MET A 1 686 ? 42.974 -2.441 -40.064 1.00 69.75 686 MET A O 1
ATOM 5294 N N . ALA A 1 687 ? 44.521 -1.036 -39.234 1.00 64.25 687 ALA A N 1
ATOM 5295 C CA . ALA A 1 687 ? 43.771 -0.708 -38.019 1.00 64.25 687 ALA A CA 1
ATOM 5296 C C . ALA A 1 687 ? 42.417 -0.030 -38.317 1.00 64.25 687 ALA A C 1
ATOM 5298 O O . ALA A 1 687 ? 41.439 -0.251 -37.611 1.00 64.25 687 ALA A O 1
ATOM 5299 N N . LEU A 1 688 ? 42.322 0.743 -39.407 1.00 63.31 688 LEU A N 1
ATOM 5300 C CA . LEU A 1 688 ? 41.058 1.345 -39.857 1.00 63.31 688 LEU A CA 1
ATOM 5301 C C . LEU A 1 688 ? 40.140 0.324 -40.542 1.00 63.31 688 LEU A C 1
ATOM 5303 O O . LEU A 1 688 ? 38.916 0.398 -40.432 1.00 63.31 688 LEU A O 1
ATOM 5307 N N . LYS A 1 689 ? 40.720 -0.636 -41.272 1.00 66.69 689 LYS A N 1
ATOM 5308 C CA . LYS A 1 689 ? 39.954 -1.685 -41.959 1.00 66.69 689 LYS A CA 1
ATOM 5309 C C . LYS A 1 689 ? 39.408 -2.725 -40.976 1.00 66.69 689 LYS A C 1
ATOM 5311 O O . LYS A 1 689 ? 38.266 -3.161 -41.147 1.00 66.69 689 LYS A O 1
ATOM 5316 N N . PHE A 1 690 ? 40.203 -3.074 -39.968 1.00 69.75 690 PHE A N 1
ATOM 5317 C CA . PHE A 1 690 ? 39.947 -4.095 -38.957 1.00 69.75 690 PHE A CA 1
ATOM 5318 C C . PHE A 1 690 ? 39.878 -3.460 -37.563 1.00 69.75 690 PHE A C 1
ATOM 5320 O O . PHE A 1 690 ? 40.741 -3.679 -36.717 1.00 69.75 690 PHE A O 1
ATOM 5327 N N . SER A 1 691 ? 38.826 -2.678 -37.322 1.00 60.34 691 SER A N 1
ATOM 5328 C CA . SER A 1 691 ? 38.614 -1.932 -36.071 1.00 60.34 691 SER A CA 1
ATOM 5329 C C . SER A 1 691 ? 38.478 -2.801 -34.810 1.00 60.34 691 SER A C 1
ATOM 5331 O O . SER A 1 691 ? 38.400 -2.266 -33.712 1.00 60.34 691 SER A O 1
ATOM 5333 N N . TYR A 1 692 ? 38.426 -4.127 -34.958 1.00 62.84 692 TYR A N 1
ATOM 5334 C CA . TYR A 1 692 ? 38.379 -5.100 -33.867 1.00 62.84 692 TYR A CA 1
ATOM 5335 C C . TYR A 1 692 ? 39.767 -5.602 -33.425 1.00 62.84 692 TYR A C 1
ATOM 5337 O O . TYR A 1 692 ? 39.853 -6.339 -32.446 1.00 62.84 692 TYR A O 1
ATOM 5345 N N . MET A 1 693 ? 40.848 -5.270 -34.143 1.00 60.19 693 MET A N 1
ATOM 5346 C CA . MET A 1 693 ? 42.206 -5.665 -33.751 1.00 60.19 693 MET A CA 1
ATOM 5347 C C . MET A 1 693 ? 42.797 -4.659 -32.757 1.00 60.19 693 MET A C 1
ATOM 5349 O O . MET A 1 693 ? 42.720 -3.451 -32.979 1.00 60.19 693 MET A O 1
ATOM 5353 N N . ALA A 1 694 ? 43.410 -5.160 -31.679 1.00 54.59 694 ALA A N 1
ATOM 5354 C CA . ALA A 1 694 ? 44.206 -4.337 -30.770 1.00 54.59 694 ALA A CA 1
ATOM 5355 C C . ALA A 1 694 ? 45.436 -3.769 -31.501 1.00 54.59 694 ALA A C 1
ATOM 5357 O O . ALA A 1 694 ? 45.978 -4.420 -32.397 1.00 54.59 694 ALA A O 1
ATOM 5358 N N . TRP A 1 695 ? 45.832 -2.551 -31.128 1.00 56.62 695 TRP A N 1
ATOM 5359 C CA . TRP A 1 695 ? 47.000 -1.863 -31.684 1.00 56.62 695 TRP A CA 1
ATOM 5360 C C . TRP A 1 695 ? 48.323 -2.506 -31.270 1.00 56.62 695 TRP A C 1
ATOM 5362 O O . TRP A 1 695 ? 48.436 -2.902 -30.086 1.00 56.62 695 TRP A O 1
#

Sequence (695 aa):
MKGLSLRSSIALIVLVLACSFSLAQENEDCLMCHEDPDMTGEIDGKEVSVFVDAEDYAASVHSDLECVLCHQDLMDVELPHEDDVESVDCGMCHDDQAAQHDRSLHGRAASRGDPLAPTCADCHSKHRILSHNDRTSPTSIMNIPALCGKCHSEGSPVSLTHDIPQDRILSNYSMSIHGEGLFRQGLTVTAVCTSCHTSHNILPHEEEDSSIHRDNVVDTCTRCHGQIEQVHRKVIEGQLWESEPQKIPVCVDCHSPHVIRKVFYPAGMANQDCLRCHGDESLTMERDGETVSLYVDGTAMAGFAHHEKPCAQCHIGVTASLERACETITSEVDCSICHAEVVAQYEVSTHGRLSAQGDTDAPVCLDCHDKHATQSKQVPSSPTFARNVPSLCGTCHRAGKPAAERHQGNLPDIVHSYEDSIHGKGLVDSGLIVTATCTSCHSSHRELPAADPTSSVHRDNVAGTCGTCHYGIEEKFRTSVHWPENTDTDRELPTCEDCHTSHTIGRVDLADFRMSMMDQCGRCHETEAVTFFDTFHGKASRLGSSGAAKCYDCHGTHEILPPADTDSTLSRENVVETCGKCHEKSHRQFAGYLTHATHHDPDKYPWLFWAFWGMTALLVGTLSFALLHTFAWLVRLWLSRADWKAHHEAAAKTEGQKVYRRFDRYQRMLHISMMISFFMLALTGMALKFSYMAW

Solvent-accessible surface area (backbone atoms only — not comparable to full-atom values): 40303 Å² total; per-residue (Å²): 135,88,86,89,82,94,87,89,89,82,88,83,86,85,84,77,92,82,68,84,74,76,77,75,86,50,52,65,71,54,42,77,59,26,56,37,83,85,36,66,43,57,59,98,91,36,84,39,76,56,50,46,59,67,70,46,28,61,65,14,78,61,45,92,57,48,62,44,77,56,36,56,87,54,56,94,54,70,81,84,70,78,91,71,80,75,81,67,65,64,42,84,83,38,46,72,55,41,59,29,26,50,71,7,58,43,29,49,34,39,76,70,68,40,92,82,38,69,53,72,46,77,55,47,40,77,64,52,31,48,51,52,86,39,85,85,19,51,61,6,72,88,30,35,62,60,54,54,29,68,47,50,20,76,83,21,69,50,56,70,75,49,97,60,102,64,80,50,47,48,66,26,30,52,62,18,73,37,25,37,32,37,77,75,66,66,37,77,86,42,66,49,68,45,64,50,42,43,85,44,49,37,52,60,51,88,40,88,88,14,49,56,6,83,88,36,33,59,64,49,48,36,77,76,44,74,55,46,58,75,68,46,64,94,58,50,65,46,65,38,65,78,78,41,47,85,76,47,68,48,71,59,45,81,38,63,91,45,45,57,70,79,80,72,76,66,74,57,69,73,39,50,70,54,38,72,53,27,52,34,81,83,36,63,44,80,54,98,89,40,82,42,76,54,49,44,64,70,75,67,23,68,79,25,58,65,50,76,55,52,57,59,78,52,48,41,51,37,40,64,90,45,98,61,30,65,75,64,46,83,69,80,71,65,63,46,56,69,36,44,73,57,44,57,34,23,53,73,9,54,42,32,48,36,36,75,71,68,39,86,87,32,62,55,73,66,76,66,35,50,86,78,57,26,50,53,53,84,40,87,87,18,56,59,7,62,75,34,36,62,62,54,54,34,68,35,39,21,61,91,20,74,56,24,71,72,52,90,58,98,59,68,38,52,43,60,34,29,46,72,8,51,41,26,36,34,27,71,78,68,60,37,67,87,44,67,48,72,45,65,50,42,43,83,45,48,35,47,58,52,88,39,88,87,14,50,55,7,73,92,33,35,50,60,47,52,20,77,80,38,42,79,53,37,58,36,29,65,67,6,56,54,24,75,91,68,42,96,65,97,65,91,66,66,52,65,53,66,62,48,46,84,49,60,30,68,58,78,86,39,68,67,49,56,53,51,45,52,56,38,53,28,76,80,39,46,69,56,43,55,32,26,44,73,31,72,38,30,37,38,37,76,73,67,38,83,86,39,62,53,69,48,72,52,47,40,82,52,52,33,48,58,50,86,40,74,85,13,47,54,2,84,83,31,28,33,59,52,47,30,77,80,36,85,83,49,36,72,78,63,56,63,61,68,68,59,66,48,55,85,40,54,88,87,29,44,70,50,20,53,51,52,52,51,53,48,50,53,51,51,51,54,50,51,49,53,50,51,52,51,50,53,50,52,52,50,50,61,75,44,42,66,59,53,50,52,51,51,56,49,49,74,67,42,91,88,64,85,83,79,83,88,68,56,75,66,58,49,50,50,51,51,50,51,51,51,51,51,52,50,51,52,58,60,49,43,50,74,76,41,66,87,57,85,132

Mean predicted aligned error: 16.9 Å

Secondary structure (DSSP, 8-state):
---------SSSSSS-TT---PPPPPHHHHHHHHT-TT-EEEETTEEEE----HHHHHTSTTTTS-HHHH-GGGTTPPSSPPS-PPPP-GGGT-HHHHHHHHHSHHHHHHHTT-TTSPPHHHHH-SS----TTSTTSTTSTTTHHHHHHHHHSTTSHHHHHS--S-SSHHHHHHHSHHHIIIIIT--TTS--HHHHH-SS----TTSTT-TTSTTTHHHHHHTT-TTHHHHS-TTS-TTHHHH-TTSS--HHHHS-SSS-------TTHHHHHHHHHHT-TT-EEEETTEEEE----HHHHTTSTTTTS-HHHHSTT--TTSTTTTTT--S---THHHHHHHHHHHHHSHHHHHHTTT-TTS--HHHHS-TTT---TTSTTSTTSTTTHHHHHHHHHSTTSHHHHH---S-S-HHHHHHHSHHHHHHHTS--TTS--HHHHH-SS----TTSTTSTTSHHHHHHHHHHHHHHHHHHHTTSTTSGGG---SSPPP-HHHHS-TTS---TTSHHHHHHHHHHHHHH-HHHHHHHHHSHHHHHHHTT-TTS--HHHHH-SS----TTSSSSTTSTTTHHHHHHTT-TT--HHHHT--TT--TT-TTT-HHHHHHHHHHHHHHHHHHHHHHHHHHHHHHHHHHTHHHHHHHHHHHHHSTT-----S--HHHHHHHHHHHHHHHHHHHHHHHHH-TTS--

Foldseek 3Di:
DDDDDDDDDDPPPPPPPDDPDDDFDAQVNVCVQQCDQPDWADDPNDIDRSHDNLVLLCQAPCVVDGPCVQQVVCGPPDPPDDHDGDHGDPCVPVVVLVVLQCQAPLVVCVVVVNPLRDDPCLQQNDSNRHDLCDPPTCNPLLNVLVSVCCQQAAPHPNLVPDDDLDPHQSVFQCPDPLVC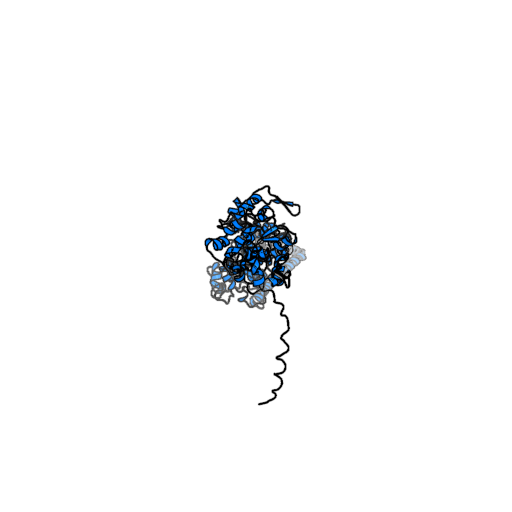CRPVVVHSPGDDPCLQQNDRNRHDLCDPPGCNPLLNVQVSVCVNVVCCLVPVDPQFNSCCNVVPVQLFADPQLPDPPRHDPVPPDPQPPLQVLVCVQQCDQPAWDDDPNDIGRSHDNLVLLCQAPCNSPHPCGQQPQFRPSDSRRSPRRDDHGDPCRRVVVLVVLQCQAPLNVCVVVVNPLRDDPCLQAPDSHGHDLCDPPHCNPQLNVLVSVCCACAQPHPNLVPDPDPDSGLSVLQCQAPLNCCCHVVVNSVGDDPCLQQNDRNRDDLPDPPTCNPQVNVLVSVCVPVVVLSVLLCQACLHPVNDDDPDNGHDPCLQANPSNHYDPPDLVSVLSSLVSCCVVVVLQSVLLCQDPLNLCVLVSNPLRDGPCLQQNDSNGDDLCDPPTCNHPVNLQVSVCVNVVPGDDVNSPDDSRDDLVDCPVCVPSVCVVVVVVCVVCVVVVVVVVVVVVVVVVCVVCVVVVVVVVVVLVVDPPRDDDDPDDPVRVVVVVVVVCVVVVCVVVVVCSNCVPDDD

pLDDT: mean 83.82, std 12.84, range [36.28, 96.94]

Radius of gyration: 53.69 Å; Cα contacts (8 Å, |Δi|>4): 791; chains: 1; bounding box: 178×62×141 Å

=== Feature glossary ===
The record interleaves many kinds of information about one protein. Here is each kind framed as the question it answers.

Q: What known structures does this most resemble?
A: Structural nearest neighbors (via Foldseek easy-search vs the PDB). Reported per hit: target PDB id, E-value, and alignment TM-score. A TM-score above ~0.5 is the conventional threshold for 'same fold'.

Q: Where is each backbone atom in 3D?
A: The mmCIF table is the protein's shape written out atom by atom. For each backbone N, Cα, C, and carbonyl O, it records an (x, y, z) coordinate triple in Å plus the residue type, chain letter, and residue number.

Q: What are the backbone torsion angles?
A: The φ/ψ torsion pair specifies the backbone conformation at each residue. φ rotates about the N–Cα bond, ψ about the Cα–C bond. Steric clashes forbid most of the (φ, ψ) plane — the allowed regions (α-helix basin, β-sheet basin, left-handed helix) are the Ramachandran-allowed regions.

Q: Which residues are buried vs exposed?
A: Solvent-accessible surface area (SASA) is the area in Å² traced out by the centre of a 1.4 Å probe sphere (a water molecule) rolled over the protein's van der Waals surface (Shrake–Rupley / Lee–Richards construction). Buried residues have near-zero SASA; fully exposed residues can exceed 200 Å². The total SASA scales roughly with the number of surface residues.

Q: How confident is the AlphaFold model at each residue?
A: pLDDT is the predicted lDDT-Cα score: AlphaFold's confidence that the local environment of each residue (all inter-atomic distances within 15 Å) is correctly placed. It is a per-residue number between 0 and 100, with higher meaning more reliable.

Q: What does the local fold look like, residue by residue?
A: 3Di is Foldseek's structural alphabet. Each residue is assigned one of twenty discrete states based on how its Cα sits relative to its spatial (not sequential) neighbors. Aligning 3Di strings finds structural homologs roughly as well as full 3D superposition, but orders of magnitude faster.

Q: How big and how compact is the whole molecule?
A: Radius of gyration (Rg) is the root-mean-square distance of Cα atoms from their centroid — a single number for overall size and compactness. A globular domain of N residues has Rg ≈ 2.2·N^0.38 Å; an extended or disordered chain has a much larger Rg. The Cα contact count is the number of residue pairs whose Cα atoms are within 8 Å and are more than four positions apart in sequence — a standard proxy for tertiary packing density. The bounding box is the smallest axis-aligned box enclosing all Cα atoms.

Q: Which residues are in helices, strands, or loops?
A: DSSP 8-state secondary structure assigns each residue one of H (α-helix), G (3₁₀-helix), I (π-helix), E (extended β-strand), B (isolated β-bridge), T (hydrogen-bonded turn), S (bend), or '-' (coil). The assignment is computed from backbone hydrogen-bond geometry via the Kabsch–Sander algorithm.

Q: How mobile is each atom in the crystal?
A: Crystallographic B-factors measure how much each atom's electron density is smeared out, in Å². They rise in mobile loops and surface residues and fall in the buried interior. In AlphaFold models this column is repurposed to hold pLDDT instead.

Q: What if only a Cα trace is available?
A: P-SEA three-state annotation labels each residue as helix, strand, or coil based purely on the geometry of the Cα trace. It serves as a fallback when the full backbone (and thus DSSP) is unavailable.

Q: What family and function is it annotated with?
A: Database cross-references. InterPro integrates a dozen domain/family signature databases into unified entries with residue-range hits. GO terms attach function/process/location labels with evidence codes. CATH codes position the fold in a four-level structural taxonomy. Organism is the NCBI-taxonomy species name.

Q: Are the domains correctly placed relative to each other?
A: Predicted Aligned Error (PAE) is an AlphaFold confidence matrix: entry (i, j) is the expected error in the position of residue j, in ångströms, when the prediction is superimposed on the true structure at residue i. Low PAE within a block of residues means that block is internally rigid and well-predicted; high PAE between two blocks means their relative placement is uncertain even if each block individually is confident.

Q: What do the diagnostic plots show?
A: Three diagnostic plots accompany the record. The Cα contact map visualizes the tertiary structure as a 2D adjacency matrix (8 Å cutoff, sequence-local contacts suppressed). The Ramachandran plot shows the distribution of backbone (φ, ψ) torsions, with points in the α and β basins reflecting secondary structure content. The PAE plot shows AlphaFold's inter-residue confidence as a color matrix.

Q: What is the amino-acid chain?
A: Primary structure: the covalent order of the twenty standard amino acids along the backbone. Two proteins with the same sequence will (almost always) fold to the same structure; two with 30% identity often share a fold but not the details.

Q: What do the rendered images show?
A: The six renders are orthographic views along the three Cartesian axes in both directions. Representation (cartoon, sticks, or surface) and color scheme (sequence-rainbow or by-chain) vary across proteins so the training set covers all the common visualization conventions.